Protein AF-0000000079761596 (afdb_homodimer)

Sequence (390 aa):
MNRKGMETRQHIKTKACQLFAKKGFKEVTMKDICDSTGLSRGGLYCHYDSTARIFDEILNDFMDNQDEEFRSKMLEGLSAVEILDDVLDRYREEMIDGEASLSVAIFEYFSGRGNACEENPLYQQYLFSRRMWEELIQYGIDRKEFYQVDKTAVFDLIVFSYQGVRMYSRIMTITEDIPLRITSQIRKILVRREGMNRKGMETRQHIKTKACQLFAKKGFKEVTMKDICDSTGLSRGGLYCHYDSTARIFDEILNDFMDNQDEEFRSKMLEGLSAVEILDDVLDRYREEMIDGEASLSVAIFEYFSGRGNACEENPLYQQYLFSRRMWEELIQYGIDRKEFYQVDKTAVFDLIVFSYQGVRMYSRIMTITEDIPLRITSQIRKILVRREG

Organism: Clostridium scindens (strain ATCC 35704 / DSM 5676 / VPI 13733 / 19) (NCBI:txid411468)

Nearest PDB structures (foldseek):
  1rkt-assembly1_B  TM=7.550E-01  e=6.196E-08  Bacillus subtilis
  4kwa-assembly1_B  TM=7.762E-01  e=2.064E-04  Saccharomonospora viridis DSM 43017
  4yze-assembly2_D  TM=7.543E-01  e=3.066E-04  Escherichia coli K-12
  3mvp-assembly1_B  TM=5.599E-01  e=1.534E-04  Streptococcus mutans UA159
  3mvp-assembly1_A  TM=5.058E-01  e=1.612E-04  Streptococcus mutans UA159

Structure (mmCIF, N/CA/C/O backbone):
data_AF-0000000079761596-model_v1
#
loop_
_entity.id
_entity.type
_entity.pdbx_description
1 polymer 'Putative HTH-type transcriptional regulator YfiR'
#
loop_
_atom_site.group_PDB
_atom_site.id
_atom_site.type_symbol
_atom_site.label_atom_id
_atom_site.label_alt_id
_atom_site.label_comp_id
_atom_site.label_asym_id
_atom_site.label_entity_id
_atom_site.label_seq_id
_atom_site.pdbx_PDB_ins_code
_atom_site.Cartn_x
_atom_site.Cartn_y
_atom_site.Cartn_z
_atom_site.occupancy
_atom_site.B_iso_or_equiv
_atom_site.auth_seq_id
_atom_site.auth_comp_id
_atom_site.auth_asym_id
_atom_site.auth_atom_id
_atom_site.pdbx_PDB_model_num
ATOM 1 N N . MET A 1 1 ? -34.938 8.57 12.945 1 68.75 1 MET A N 1
ATOM 2 C CA . MET A 1 1 ? -34.75 9.664 11.992 1 68.75 1 MET A CA 1
ATOM 3 C C . MET A 1 1 ? -35.781 9.586 10.875 1 68.75 1 MET A C 1
ATOM 5 O O . MET A 1 1 ? -36.062 8.508 10.336 1 68.75 1 MET A O 1
ATOM 9 N N . ASN A 1 2 ? -36.438 10.625 10.438 1 79.81 2 ASN A N 1
ATOM 10 C CA . ASN A 1 2 ? -37.438 10.641 9.375 1 79.81 2 ASN A CA 1
ATOM 11 C C . ASN A 1 2 ? -36.781 10.586 7.996 1 79.81 2 ASN A C 1
ATOM 13 O O . ASN A 1 2 ? -35.531 10.594 7.887 1 79.81 2 ASN A O 1
ATOM 17 N N . ARG A 1 3 ? -37.562 10.375 7.016 1 84.44 3 ARG A N 1
ATOM 18 C CA . ARG A 1 3 ? -37.094 10.203 5.645 1 84.44 3 ARG A CA 1
ATOM 19 C C . ARG A 1 3 ? -36.25 11.398 5.203 1 84.44 3 ARG A C 1
ATOM 21 O O . ARG A 1 3 ? -35.219 11.227 4.559 1 84.44 3 ARG A O 1
ATOM 28 N N . LYS A 1 4 ? -36.719 12.477 5.516 1 84.75 4 LYS A N 1
ATOM 29 C CA . LYS A 1 4 ? -36 13.703 5.148 1 84.75 4 LYS A CA 1
ATOM 30 C C . LYS A 1 4 ? -34.625 13.75 5.793 1 84.75 4 LYS A C 1
ATOM 32 O O . LYS A 1 4 ? -33.656 14.148 5.148 1 84.75 4 LYS A O 1
ATOM 37 N N . GLY A 1 5 ? -34.531 13.391 7.031 1 87.62 5 GLY A N 1
ATOM 38 C CA . GLY A 1 5 ? -33.281 13.336 7.746 1 87.62 5 GLY A CA 1
ATOM 39 C C . GLY A 1 5 ? -32.281 12.359 7.133 1 87.62 5 GLY A C 1
ATOM 40 O O . GLY A 1 5 ? -31.094 12.656 7.02 1 87.62 5 GLY A O 1
ATOM 41 N N . MET A 1 6 ? -32.875 11.305 6.668 1 90.44 6 MET A N 1
ATOM 42 C CA . MET A 1 6 ? -32.031 10.281 6.051 1 90.44 6 MET A CA 1
ATOM 43 C C . MET A 1 6 ? -31.469 10.758 4.711 1 90.44 6 MET A C 1
ATOM 45 O O . MET A 1 6 ? -30.328 10.477 4.375 1 90.44 6 MET A O 1
ATOM 49 N N . GLU A 1 7 ? -32.25 11.43 3.967 1 93.25 7 GLU A N 1
ATOM 50 C CA . GLU A 1 7 ? -31.812 11.977 2.688 1 93.25 7 GLU A CA 1
ATOM 51 C C . GLU A 1 7 ? -30.719 13.031 2.879 1 93.25 7 GLU A C 1
ATOM 53 O O . GLU A 1 7 ? -29.766 13.094 2.104 1 93.25 7 GLU A O 1
ATOM 58 N N . THR A 1 8 ? -30.938 13.859 3.918 1 94.44 8 THR A N 1
ATOM 59 C CA . THR A 1 8 ? -29.953 14.875 4.227 1 94.44 8 THR A CA 1
ATOM 60 C C . THR A 1 8 ? -28.625 14.234 4.637 1 94.44 8 THR A C 1
ATOM 62 O O . THR A 1 8 ? -27.547 14.695 4.227 1 94.44 8 THR A O 1
ATOM 65 N N . ARG A 1 9 ? -28.703 13.18 5.371 1 95.12 9 ARG A N 1
ATOM 66 C CA . ARG A 1 9 ? -27.5 12.477 5.797 1 95.12 9 ARG A CA 1
ATOM 67 C C . ARG A 1 9 ? -26.75 11.898 4.598 1 95.12 9 ARG A C 1
ATOM 69 O O . ARG A 1 9 ? -25.531 11.961 4.531 1 95.12 9 ARG A O 1
ATOM 76 N N . GLN A 1 10 ? -27.516 11.383 3.719 1 95.19 10 GLN A N 1
ATOM 77 C CA . GLN A 1 10 ? -26.891 10.82 2.518 1 95.19 10 GLN A CA 1
ATOM 78 C C . GLN A 1 10 ? -26.25 11.914 1.676 1 95.19 10 GLN A C 1
ATOM 80 O O . GLN A 1 10 ? -25.156 11.711 1.119 1 95.19 10 GLN A O 1
ATOM 85 N N . HIS A 1 11 ? -26.906 12.969 1.576 1 96.5 11 HIS A N 1
ATOM 86 C CA . HIS A 1 11 ? -26.375 14.117 0.853 1 96.5 11 HIS A CA 1
ATOM 87 C C . HIS A 1 11 ? -25.062 14.602 1.479 1 96.5 11 HIS A C 1
ATOM 89 O O . HIS A 1 11 ? -24.094 14.852 0.771 1 96.5 11 HIS A O 1
ATOM 95 N N . ILE A 1 12 ? -25.031 14.688 2.783 1 97.5 12 ILE A N 1
ATOM 96 C CA . ILE A 1 12 ? -23.828 15.109 3.518 1 97.5 12 ILE A CA 1
ATOM 97 C C . ILE A 1 12 ? -22.703 14.125 3.266 1 97.5 12 ILE A C 1
ATOM 99 O O . ILE A 1 12 ? -21.578 14.523 2.932 1 97.5 12 ILE A O 1
ATOM 103 N N . LYS A 1 13 ? -22.984 12.859 3.359 1 96.56 13 LYS A N 1
ATOM 104 C CA . LYS A 1 13 ? -21.953 11.836 3.178 1 96.56 13 LYS A CA 1
ATOM 105 C C . LYS A 1 13 ? -21.375 11.883 1.766 1 96.56 13 LYS A C 1
ATOM 107 O O . LYS A 1 13 ? -20.156 11.773 1.583 1 96.56 13 LYS A O 1
ATOM 112 N N . THR A 1 14 ? -22.25 12.086 0.793 1 95.38 14 THR A N 1
ATOM 113 C CA . THR A 1 14 ? -21.812 12.109 -0.6 1 95.38 14 THR A CA 1
ATOM 114 C C . THR A 1 14 ? -20.875 13.289 -0.849 1 95.38 14 THR A C 1
ATOM 116 O O . THR A 1 14 ? -19.797 13.109 -1.429 1 95.38 14 THR A O 1
ATOM 119 N N . LYS A 1 15 ? -21.203 14.422 -0.406 1 97.25 15 LYS A N 1
ATOM 120 C CA . LYS A 1 15 ? -20.391 15.617 -0.597 1 97.25 15 LYS A CA 1
ATOM 121 C C . LYS A 1 15 ? -19.109 15.539 0.225 1 97.25 15 LYS A C 1
ATOM 123 O O . LYS A 1 15 ? -18.047 15.93 -0.248 1 97.25 15 LYS A O 1
ATOM 128 N N . ALA A 1 16 ? -19.297 15.062 1.456 1 97.06 16 ALA A N 1
ATOM 129 C CA . ALA A 1 16 ? -18.109 14.922 2.311 1 97.06 16 ALA A CA 1
ATOM 130 C C . ALA A 1 16 ? -17.125 13.93 1.711 1 97.06 16 ALA A C 1
ATOM 132 O O . ALA A 1 16 ? -15.906 14.156 1.76 1 97.06 16 ALA A O 1
ATOM 133 N N . CYS A 1 17 ? -17.625 12.875 1.169 1 94.75 17 CYS A N 1
ATOM 134 C CA . CYS A 1 17 ? -16.781 11.867 0.542 1 94.75 17 CYS A CA 1
ATOM 135 C C . CYS A 1 17 ? -15.93 12.477 -0.571 1 94.75 17 CYS A C 1
ATOM 137 O O . CYS A 1 17 ? -14.734 12.195 -0.676 1 94.75 17 CYS A O 1
ATOM 139 N N . GLN A 1 18 ? -16.562 13.305 -1.332 1 94.25 18 GLN A N 1
ATOM 140 C CA . GLN A 1 18 ? -15.859 13.977 -2.418 1 94.25 18 GLN A CA 1
ATOM 141 C C . GLN A 1 18 ? -14.758 14.883 -1.88 1 94.25 18 GLN A C 1
ATOM 143 O O . GLN A 1 18 ? -13.656 14.93 -2.436 1 94.25 18 GLN A O 1
ATOM 148 N N . LEU A 1 19 ? -15.062 15.586 -0.83 1 95.75 19 LEU A N 1
ATOM 149 C CA . LEU A 1 19 ? -14.086 16.469 -0.213 1 95.75 19 LEU A CA 1
ATOM 150 C C . LEU A 1 19 ? -12.922 15.68 0.374 1 95.75 19 LEU A C 1
ATOM 152 O O . LEU A 1 19 ? -11.758 16.047 0.183 1 95.75 19 LEU A O 1
ATOM 156 N N . PHE A 1 20 ? -13.266 14.594 1.065 1 94.5 20 PHE A N 1
ATOM 157 C CA . PHE A 1 20 ? -12.234 13.75 1.657 1 94.5 20 PHE A CA 1
ATOM 158 C C . PHE A 1 20 ? -11.344 13.141 0.578 1 94.5 20 PHE A C 1
ATOM 160 O O . PHE A 1 20 ? -10.133 13.008 0.766 1 94.5 20 PHE A O 1
ATOM 167 N N . ALA A 1 21 ? -11.922 12.781 -0.504 1 89.31 21 ALA A N 1
ATOM 168 C CA . ALA A 1 21 ? -11.164 12.203 -1.607 1 89.31 21 ALA A CA 1
ATOM 169 C C . ALA A 1 21 ? -10.211 13.227 -2.221 1 89.31 21 ALA A C 1
ATOM 171 O O . ALA A 1 21 ? -9.086 12.898 -2.586 1 89.31 21 ALA A O 1
ATOM 172 N N . LYS A 1 22 ? -10.633 14.422 -2.24 1 88 22 LYS A N 1
ATOM 173 C CA . LYS A 1 22 ? -9.891 15.477 -2.914 1 88 22 LYS A CA 1
ATOM 174 C C . LYS A 1 22 ? -8.82 16.078 -1.998 1 88 22 LYS A C 1
ATOM 176 O O . LYS A 1 22 ? -7.695 16.328 -2.432 1 88 22 LYS A O 1
ATOM 181 N N . LYS A 1 23 ? -9.133 16.234 -0.68 1 88.25 23 LYS A N 1
ATOM 182 C CA . LYS A 1 23 ? -8.273 17.031 0.182 1 88.25 23 LYS A CA 1
ATOM 183 C C . LYS A 1 23 ? -7.629 16.172 1.267 1 88.25 23 LYS A C 1
ATOM 185 O O . LYS A 1 23 ? -6.695 16.609 1.942 1 88.25 23 LYS A O 1
ATOM 190 N N . GLY A 1 24 ? -8.156 14.984 1.38 1 89.06 24 GLY A N 1
ATOM 191 C CA . GLY A 1 24 ? -7.773 14.195 2.543 1 89.06 24 GLY A CA 1
ATOM 192 C C . GLY A 1 24 ? -8.625 14.484 3.766 1 89.06 24 GLY A C 1
ATOM 193 O O . GLY A 1 24 ? -9.562 15.281 3.699 1 89.06 24 GLY A O 1
ATOM 194 N N . PHE A 1 25 ? -8.305 13.867 4.832 1 91.81 25 PHE A N 1
ATOM 195 C CA . PHE A 1 25 ? -9.109 14 6.039 1 91.81 25 PHE A CA 1
ATOM 196 C C . PHE A 1 25 ? -8.695 15.234 6.832 1 91.81 25 PHE A C 1
ATOM 198 O O . PHE A 1 25 ? -9.547 15.977 7.324 1 91.81 25 PHE A O 1
ATOM 205 N N . LYS A 1 26 ? -7.477 15.5 6.926 1 87.75 26 LYS A N 1
ATOM 206 C CA . LYS A 1 26 ? -6.918 16.5 7.824 1 87.75 26 LYS A CA 1
ATOM 207 C C . LYS A 1 26 ? -7.277 17.922 7.363 1 87.75 26 LYS A C 1
ATOM 209 O O . LYS A 1 26 ? -7.434 18.828 8.18 1 87.75 26 LYS A O 1
ATOM 214 N N . GLU A 1 27 ? -7.512 18.078 6.125 1 89.94 27 GLU A N 1
ATOM 215 C CA . GLU A 1 27 ? -7.699 19.422 5.586 1 89.94 27 GLU A CA 1
ATOM 216 C C . GLU A 1 27 ? -9.18 19.781 5.492 1 89.94 27 GLU A C 1
ATOM 218 O O . GLU A 1 27 ? -9.531 20.953 5.316 1 89.94 27 GLU A O 1
ATOM 223 N N . VAL A 1 28 ? -10.039 18.844 5.57 1 96.44 28 VAL A N 1
ATOM 224 C CA . VAL A 1 28 ? -11.469 19.109 5.426 1 96.44 28 VAL A CA 1
ATOM 225 C C . VAL A 1 28 ? -12.047 19.562 6.762 1 96.44 28 VAL A C 1
ATOM 227 O O . VAL A 1 28 ? -11.781 18.969 7.805 1 96.44 28 VAL A O 1
ATOM 230 N N . THR A 1 29 ? -12.812 20.641 6.762 1 97 29 THR A N 1
ATOM 231 C CA . THR A 1 29 ? -13.461 21.172 7.957 1 97 29 THR A CA 1
ATOM 232 C C . THR A 1 29 ? -14.984 21.062 7.832 1 97 29 THR A C 1
ATOM 234 O O . THR A 1 29 ? -15.508 20.828 6.742 1 97 29 THR A O 1
ATOM 237 N N . MET A 1 30 ? -15.625 21.234 8.977 1 97.56 30 MET A N 1
ATOM 238 C CA . MET A 1 30 ? -17.094 21.297 8.953 1 97.56 30 MET A CA 1
ATOM 239 C C . MET A 1 30 ? -17.562 22.453 8.078 1 97.56 30 MET A C 1
ATOM 241 O O . MET A 1 30 ? -18.594 22.344 7.41 1 97.56 30 MET A O 1
ATOM 245 N N . LYS A 1 31 ? -16.766 23.5 8.047 1 97.69 31 LYS A N 1
ATOM 246 C CA . LYS A 1 31 ? -17.109 24.641 7.203 1 97.69 31 LYS A CA 1
ATOM 247 C C . LYS A 1 31 ? -17.078 24.266 5.727 1 97.69 31 LYS A C 1
ATOM 249 O O . LYS A 1 31 ? -17.969 24.641 4.961 1 97.69 31 LYS A O 1
ATOM 254 N N . ASP A 1 32 ? -16.078 23.547 5.301 1 97.88 32 ASP A N 1
ATOM 255 C CA . ASP A 1 32 ? -15.984 23.062 3.924 1 97.88 32 ASP A CA 1
ATOM 256 C C . ASP A 1 32 ? -17.219 22.266 3.541 1 97.88 32 ASP A C 1
ATOM 258 O O . ASP A 1 32 ? -17.734 22.391 2.43 1 97.88 32 ASP A O 1
ATOM 262 N N . ILE A 1 33 ? -17.641 21.391 4.465 1 98.06 33 ILE A N 1
ATOM 263 C CA . ILE A 1 33 ? -18.781 20.516 4.195 1 98.06 33 ILE A CA 1
ATOM 264 C C . ILE A 1 33 ? -20.062 21.328 4.129 1 98.06 33 ILE A C 1
ATOM 266 O O . ILE A 1 33 ? -20.922 21.094 3.27 1 98.06 33 ILE A O 1
ATOM 270 N N . CYS A 1 34 ? -20.219 22.312 4.969 1 97.81 34 CYS A N 1
ATOM 271 C CA . CYS A 1 34 ? -21.344 23.234 4.875 1 97.81 34 CYS A CA 1
ATOM 272 C C . CYS A 1 34 ? -21.422 23.875 3.496 1 97.81 34 CYS A C 1
ATOM 274 O O . CYS A 1 34 ? -22.453 23.859 2.844 1 97.81 34 CYS A O 1
ATOM 276 N N . ASP A 1 35 ? -20.297 24.344 3.082 1 97.88 35 ASP A N 1
ATOM 277 C CA . ASP A 1 35 ? -20.219 25.047 1.803 1 97.88 35 ASP A CA 1
ATOM 278 C C . ASP A 1 35 ? -20.562 24.109 0.644 1 97.88 35 ASP A C 1
ATOM 280 O O . ASP A 1 35 ? -21.266 24.5 -0.289 1 97.88 35 ASP A O 1
ATOM 284 N N . SER A 1 36 ? -20.109 22.938 0.73 1 97.38 36 SER A N 1
ATOM 285 C CA . SER A 1 36 ? -20.312 21.984 -0.358 1 97.38 36 SER A CA 1
ATOM 286 C C . SER A 1 36 ? -21.75 21.484 -0.394 1 97.38 36 SER A C 1
ATOM 288 O O . SER A 1 36 ? -22.266 21.172 -1.464 1 97.38 36 SER A O 1
ATOM 290 N N . THR A 1 37 ? -22.359 21.328 0.725 1 97.25 37 THR A N 1
ATOM 291 C CA . THR A 1 37 ? -23.703 20.781 0.811 1 97.25 37 THR A CA 1
ATOM 292 C C . THR A 1 37 ? -24.75 21.875 0.652 1 97.25 37 THR A C 1
ATOM 294 O O . THR A 1 37 ? -25.922 21.578 0.362 1 97.25 37 THR A O 1
ATOM 297 N N . GLY A 1 38 ? -24.422 23.109 0.999 1 97.06 38 GLY A N 1
ATOM 298 C CA . GLY A 1 38 ? -25.375 24.219 1.013 1 97.06 38 GLY A CA 1
ATOM 299 C C . GLY A 1 38 ? -26.156 24.297 2.305 1 97.06 38 GLY A C 1
ATOM 300 O O . GLY A 1 38 ? -27.10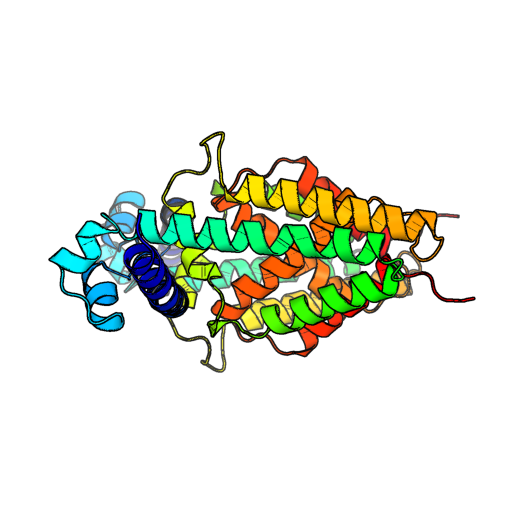9 25.078 2.408 1 97.06 38 GLY A O 1
ATOM 301 N N . LEU A 1 39 ? -25.797 23.531 3.219 1 96.44 39 LEU A N 1
ATOM 302 C CA . LEU A 1 39 ? -26.453 23.562 4.523 1 96.44 39 LEU A CA 1
ATOM 303 C C . LEU A 1 39 ? -25.859 24.672 5.395 1 96.44 39 LEU A C 1
ATOM 305 O O . LEU A 1 39 ? -24.672 25 5.258 1 96.44 39 LEU A O 1
ATOM 309 N N . SER A 1 40 ? -26.719 25.188 6.281 1 95.38 40 SER A N 1
ATOM 310 C CA . SER A 1 40 ? -26.203 26.062 7.32 1 95.38 40 SER A CA 1
ATOM 311 C C . SER A 1 40 ? -25.375 25.297 8.344 1 95.38 40 SER A C 1
ATOM 313 O O . SER A 1 40 ? -25.438 24.062 8.398 1 95.38 40 SER A O 1
ATOM 315 N N . ARG A 1 41 ? -24.562 26.031 9.109 1 94.19 41 ARG A N 1
ATOM 316 C CA . ARG A 1 41 ? -23.797 25.406 10.18 1 94.19 41 ARG A CA 1
ATOM 317 C C . ARG A 1 41 ? -24.703 24.641 11.133 1 94.19 41 ARG A C 1
ATOM 319 O O . ARG A 1 41 ? -24.438 23.484 11.453 1 94.19 41 ARG A O 1
ATOM 326 N N . GLY A 1 42 ? -25.812 25.25 11.531 1 93.75 42 GLY A N 1
ATOM 327 C CA . GLY A 1 42 ? -26.781 24.594 12.391 1 93.75 42 GLY A CA 1
ATOM 328 C C . GLY A 1 42 ? -27.375 23.328 11.773 1 93.75 42 GLY A C 1
ATOM 329 O O . GLY A 1 42 ? -27.516 22.312 12.453 1 93.75 42 GLY A O 1
ATOM 330 N N . GLY A 1 43 ? -27.656 23.422 10.555 1 94.56 43 GLY A N 1
ATOM 331 C CA . GLY A 1 43 ? -28.219 22.297 9.836 1 94.56 43 GLY A CA 1
ATOM 332 C C . GLY A 1 43 ? -27.297 21.094 9.789 1 94.56 43 GLY A C 1
ATOM 333 O O . GLY A 1 43 ? -27.734 19.953 9.93 1 94.56 43 GLY A O 1
ATOM 334 N N . LEU A 1 44 ? -26.031 21.281 9.523 1 96.94 44 LEU A N 1
ATOM 335 C CA . LEU A 1 44 ? -25.047 20.203 9.469 1 96.94 44 LEU A CA 1
ATOM 336 C C . LEU A 1 44 ? -24.812 19.609 10.859 1 96.94 44 LEU A C 1
ATOM 338 O O . LEU A 1 44 ? -24.797 18.391 11.016 1 96.94 44 LEU A O 1
ATOM 342 N N . TYR A 1 45 ? -24.734 20.453 11.844 1 95.19 45 TYR A N 1
ATOM 343 C CA . TYR A 1 45 ? -24.406 20.031 13.203 1 95.19 45 TYR A CA 1
ATOM 344 C C . TYR A 1 45 ? -25.578 19.281 13.844 1 95.19 45 TYR A C 1
ATOM 346 O O . TYR A 1 45 ? -25.406 18.594 14.844 1 95.19 45 TYR A O 1
ATOM 354 N N . CYS A 1 46 ? -26.781 19.438 13.305 1 95.31 46 CYS A N 1
ATOM 355 C CA . CYS A 1 46 ? -27.922 18.656 13.742 1 95.31 46 CYS A CA 1
ATOM 356 C C . CYS A 1 46 ? -27.734 17.172 13.414 1 95.31 46 CYS A C 1
ATOM 358 O O . CYS A 1 46 ? -28.25 16.312 14.125 1 95.31 46 CYS A O 1
ATOM 360 N N . HIS A 1 47 ? -26.906 16.969 12.422 1 95.88 47 HIS A N 1
ATOM 361 C CA . HIS A 1 47 ? -26.719 15.594 11.961 1 95.88 47 HIS A CA 1
ATOM 362 C C . HIS A 1 47 ? -25.375 15.031 12.422 1 95.88 47 HIS A C 1
ATOM 364 O O . HIS A 1 47 ? -25.281 13.859 12.781 1 95.88 47 HIS A O 1
ATOM 370 N N . TYR A 1 48 ? -24.344 15.867 12.312 1 96.81 48 TYR A N 1
ATOM 371 C CA . TYR A 1 48 ? -22.984 15.43 12.656 1 96.81 48 TYR A CA 1
ATOM 372 C C . TYR A 1 48 ? -22.266 16.484 13.469 1 96.81 48 TYR A C 1
ATOM 374 O O . TYR A 1 48 ? -22.281 17.672 13.125 1 96.81 48 TYR A O 1
ATOM 382 N N . ASP A 1 49 ? -21.469 15.984 14.43 1 95.12 49 ASP A N 1
ATOM 383 C CA . ASP A 1 49 ? -20.812 16.938 15.32 1 95.12 49 ASP A CA 1
ATOM 384 C C . ASP A 1 49 ? -19.375 17.172 14.898 1 95.12 49 ASP A C 1
ATOM 386 O O . ASP A 1 49 ? -18.703 18.094 15.406 1 95.12 49 ASP A O 1
ATOM 390 N N . SER A 1 50 ? -18.891 16.328 13.953 1 96.25 50 SER A N 1
ATOM 391 C CA . SER A 1 50 ? -17.5 16.484 13.539 1 96.25 50 SER A CA 1
ATOM 392 C C . SER A 1 50 ? -17.25 15.797 12.203 1 96.25 50 SER A C 1
ATOM 394 O O . SER A 1 50 ? -18.016 14.93 11.781 1 96.25 50 SER A O 1
ATOM 396 N N . THR A 1 51 ? -16.141 16.125 11.594 1 96.5 51 THR A N 1
ATOM 397 C CA . THR A 1 51 ? -15.688 15.461 10.375 1 96.5 51 THR A CA 1
ATOM 398 C C . THR A 1 51 ? -15.406 13.984 10.641 1 96.5 51 THR A C 1
ATOM 400 O O . THR A 1 51 ? -15.672 13.133 9.789 1 96.5 51 THR A O 1
ATOM 403 N N . ALA A 1 52 ? -14.945 13.672 11.852 1 94 52 ALA A N 1
ATOM 404 C CA . ALA A 1 52 ? -14.617 12.297 12.219 1 94 52 ALA A CA 1
ATOM 405 C C . ALA A 1 52 ? -15.867 11.414 12.195 1 94 52 ALA A C 1
ATOM 407 O O . ALA A 1 52 ? -15.828 10.289 11.688 1 94 52 ALA A O 1
ATOM 408 N N . ARG A 1 53 ? -16.906 11.906 12.664 1 95.12 53 ARG A N 1
ATOM 409 C CA . ARG A 1 53 ? -18.156 11.148 12.695 1 95.12 53 ARG A CA 1
ATOM 410 C C . ARG A 1 53 ? -18.672 10.891 11.281 1 95.12 53 ARG A C 1
ATOM 412 O O . ARG A 1 53 ? -19.141 9.789 10.977 1 95.12 53 ARG A O 1
ATOM 419 N N . ILE A 1 54 ? -18.594 11.898 10.445 1 96.69 54 ILE A N 1
ATOM 420 C CA . ILE A 1 54 ? -19 11.75 9.055 1 96.69 54 ILE A CA 1
ATOM 421 C C . ILE A 1 54 ? -18.125 10.695 8.375 1 96.69 54 ILE A C 1
ATOM 423 O O . ILE A 1 54 ? -18.641 9.805 7.699 1 96.69 54 ILE A O 1
ATOM 427 N N . PHE A 1 55 ? -16.875 10.789 8.602 1 94.25 55 PHE A N 1
ATOM 428 C CA . PHE A 1 55 ? -15.93 9.883 7.961 1 94.25 55 PHE A CA 1
ATOM 429 C C . PHE A 1 55 ? -16.141 8.453 8.43 1 94.25 55 PHE A C 1
ATOM 431 O O . PHE A 1 55 ? -16.078 7.512 7.637 1 94.25 55 PHE A O 1
ATOM 438 N N . ASP A 1 56 ? -16.422 8.281 9.664 1 91.12 56 ASP A N 1
ATOM 439 C CA . ASP A 1 56 ? -16.719 6.957 10.211 1 91.12 56 ASP A CA 1
ATOM 440 C C . ASP A 1 56 ? -17.875 6.309 9.469 1 91.12 56 ASP A C 1
ATOM 442 O O . ASP A 1 56 ? -17.828 5.125 9.141 1 91.12 56 ASP A O 1
ATOM 446 N N . GLU A 1 57 ? -18.844 7.055 9.258 1 92.44 57 GLU A N 1
ATOM 447 C CA . GLU A 1 57 ? -20.016 6.516 8.578 1 92.44 57 GLU A CA 1
ATOM 448 C C . GLU A 1 57 ? -19.703 6.184 7.117 1 92.44 57 GLU A C 1
ATOM 450 O O . GLU A 1 57 ? -20.188 5.18 6.59 1 92.44 57 GLU A O 1
ATOM 455 N N . ILE A 1 58 ? -18.953 7.0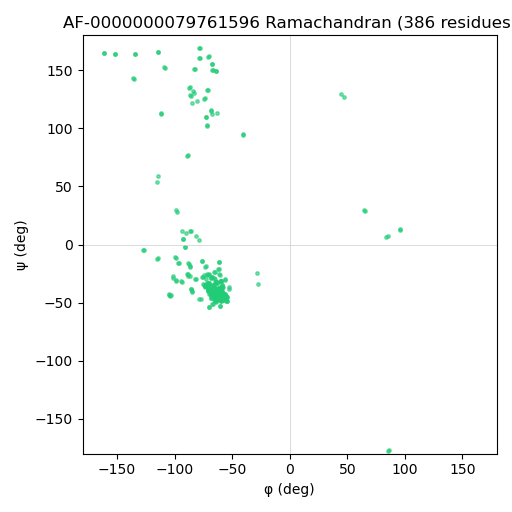31 6.535 1 92.19 58 ILE A N 1
ATOM 456 C CA . ILE A 1 58 ? -18.531 6.773 5.16 1 92.19 58 ILE A CA 1
ATOM 457 C C . ILE A 1 58 ? -17.75 5.465 5.098 1 92.19 58 ILE A C 1
ATOM 459 O O . ILE A 1 58 ? -17.984 4.637 4.211 1 92.19 58 ILE A O 1
ATOM 463 N N . LEU A 1 59 ? -16.859 5.277 6.008 1 87.38 59 LEU A N 1
ATOM 464 C CA . LEU A 1 59 ? -16.062 4.062 6.059 1 87.38 59 LEU A CA 1
ATOM 465 C C . LEU A 1 59 ? -16.938 2.836 6.262 1 87.38 59 LEU A C 1
ATOM 467 O O . LEU A 1 59 ? -16.734 1.803 5.625 1 87.38 59 LEU A O 1
ATOM 471 N N . ASN A 1 60 ? -17.875 2.996 7.141 1 84.19 60 ASN A N 1
ATOM 472 C CA . ASN A 1 60 ? -18.797 1.896 7.402 1 84.19 60 ASN A CA 1
ATOM 473 C C . ASN A 1 60 ? -19.609 1.534 6.156 1 84.19 60 ASN A C 1
ATOM 475 O O . ASN A 1 60 ? -19.812 0.354 5.871 1 84.19 60 ASN A O 1
ATOM 479 N N . ASP A 1 61 ? -20.016 2.576 5.465 1 81.94 61 ASP A N 1
ATOM 480 C CA . ASP A 1 61 ? -20.75 2.34 4.223 1 81.94 61 ASP A CA 1
ATOM 481 C C . ASP A 1 61 ? -19.875 1.599 3.209 1 81.94 61 ASP A C 1
ATOM 483 O O . ASP A 1 61 ? -20.359 0.721 2.492 1 81.94 61 ASP A O 1
ATOM 487 N N . PHE A 1 62 ? -18.688 1.96 3.164 1 73.94 62 PHE A N 1
ATOM 488 C CA . PHE A 1 62 ? -17.734 1.357 2.236 1 73.94 62 PHE A CA 1
ATOM 489 C C . PHE A 1 62 ? -17.5 -0.109 2.58 1 73.94 62 PHE A C 1
ATOM 491 O O . PHE A 1 62 ? -17.422 -0.957 1.688 1 73.94 62 PHE A O 1
ATOM 498 N N . MET A 1 63 ? -17.438 -0.373 3.775 1 70.88 63 MET A N 1
ATOM 499 C CA . MET A 1 63 ? -17.172 -1.725 4.254 1 70.88 63 MET A CA 1
ATOM 500 C C . MET A 1 63 ? -18.391 -2.623 4.078 1 70.88 63 MET A C 1
ATOM 502 O O . MET A 1 63 ? -18.25 -3.812 3.793 1 70.88 63 MET A O 1
ATOM 506 N N . ASP A 1 64 ? -19.531 -2.129 4.23 1 69 64 ASP A N 1
ATOM 507 C CA . ASP A 1 64 ? -20.781 -2.873 4.105 1 69 64 ASP A CA 1
ATOM 508 C C . ASP A 1 64 ? -21.062 -3.244 2.65 1 69 64 ASP A C 1
ATOM 510 O O . ASP A 1 64 ? -21.625 -4.305 2.371 1 69 64 ASP A O 1
ATOM 514 N N . ASN A 1 65 ? -20.703 -2.463 1.704 1 62.78 65 ASN A N 1
ATOM 515 C CA . ASN A 1 65 ? -20.984 -2.693 0.292 1 62.78 65 ASN A CA 1
ATOM 516 C C . ASN A 1 65 ? -20.078 -3.773 -0.293 1 62.78 65 ASN A C 1
ATOM 518 O O . ASN A 1 65 ? -20.469 -4.48 -1.225 1 62.78 65 ASN A O 1
ATOM 522 N N . GLN A 1 66 ? -18.875 -4.043 0.146 1 59.5 66 GLN A N 1
ATOM 523 C CA . GLN A 1 66 ? -17.953 -5.012 -0.43 1 59.5 66 GLN A CA 1
ATOM 524 C C . GLN A 1 66 ? -18.375 -6.441 -0.114 1 59.5 66 GLN A C 1
ATOM 526 O O . GLN A 1 66 ? -18.141 -7.355 -0.908 1 59.5 66 GLN A O 1
ATOM 531 N N . ASP A 1 67 ? -19.094 -6.84 0.946 1 55.5 67 ASP A N 1
ATOM 532 C CA . ASP A 1 67 ? -19.406 -8.164 1.48 1 55.5 67 ASP A CA 1
ATOM 533 C C . ASP A 1 67 ? -20.438 -8.875 0.599 1 55.5 67 ASP A C 1
ATOM 535 O O . ASP A 1 67 ? -20.328 -10.086 0.373 1 55.5 67 ASP A O 1
ATOM 539 N N . GLU A 1 68 ? -21.391 -8.258 0.027 1 61.75 68 GLU A N 1
ATOM 540 C CA . GLU A 1 68 ? -22.578 -8.961 -0.43 1 61.75 68 GLU A CA 1
ATOM 541 C C . GLU A 1 68 ? -22.453 -9.383 -1.89 1 61.75 68 GLU A C 1
ATOM 543 O O . GLU A 1 68 ? -23.125 -10.312 -2.338 1 61.75 68 GLU A O 1
ATOM 548 N N . GLU A 1 69 ? -21.266 -9.266 -2.375 1 74.12 69 GLU A N 1
ATOM 549 C CA . GLU A 1 69 ? -21.297 -9.445 -3.824 1 74.12 69 GLU A CA 1
ATOM 550 C C . GLU A 1 69 ? -20.828 -10.844 -4.215 1 74.12 69 GLU A C 1
ATOM 552 O O . GLU A 1 69 ? -21.438 -11.484 -5.07 1 74.12 69 GLU A O 1
ATOM 557 N N . PHE A 1 70 ? -19.922 -11.555 -3.447 1 85.25 70 PHE A N 1
ATOM 558 C CA . PHE A 1 70 ? -19.422 -12.875 -3.816 1 85.25 70 PHE A CA 1
ATOM 559 C C . PHE A 1 70 ? -20.469 -13.953 -3.533 1 85.25 70 PHE A C 1
ATOM 561 O O . PHE A 1 70 ? -20.75 -14.789 -4.395 1 85.25 70 PHE A O 1
ATOM 568 N N . ARG A 1 71 ? -21.078 -13.961 -2.416 1 86.5 71 ARG A N 1
ATOM 569 C CA . ARG A 1 71 ? -21.984 -15.008 -1.96 1 86.5 71 ARG A CA 1
ATOM 570 C C . ARG A 1 71 ? -23.203 -15.094 -2.857 1 86.5 71 ARG A C 1
ATOM 572 O O . ARG A 1 71 ? -23.641 -16.188 -3.23 1 86.5 71 ARG A O 1
ATOM 579 N N . SER A 1 72 ? -23.703 -13.898 -3.156 1 88.88 72 SER A N 1
ATOM 580 C CA . SER A 1 72 ? -24.891 -13.891 -4.012 1 88.88 72 SER A CA 1
ATOM 581 C C . SER A 1 72 ? -24.594 -14.5 -5.375 1 88.88 72 SER A C 1
ATOM 583 O O . SER A 1 72 ? -25.391 -15.258 -5.914 1 88.88 72 SER A O 1
ATOM 585 N N . LYS A 1 73 ? -23.438 -14.234 -5.922 1 93.62 73 LYS A N 1
ATOM 586 C CA . LYS A 1 73 ? -23.047 -14.758 -7.23 1 93.62 73 LYS A CA 1
ATOM 587 C C . LYS A 1 73 ? -22.797 -16.266 -7.172 1 93.62 73 LYS A C 1
ATOM 589 O O . LYS A 1 73 ? -23.141 -16.984 -8.102 1 93.62 73 LYS A O 1
ATOM 594 N N . MET A 1 74 ? -22.219 -16.719 -6.09 1 94.56 74 MET A N 1
ATOM 595 C CA . MET A 1 74 ? -21.969 -18.141 -5.906 1 94.56 74 MET A CA 1
ATOM 596 C C . MET A 1 74 ? -23.281 -18.906 -5.762 1 94.56 74 MET A C 1
ATOM 598 O O . MET A 1 74 ? -23.438 -19.984 -6.332 1 94.56 74 MET A O 1
ATOM 602 N N . LEU A 1 75 ? -24.203 -18.297 -5.016 1 92.94 75 LEU A N 1
ATOM 603 C CA . LEU A 1 75 ? -25.516 -18.922 -4.809 1 92.94 75 LEU A CA 1
ATOM 604 C C . LEU A 1 75 ? -26.281 -19.016 -6.121 1 92.94 75 LEU A C 1
ATOM 606 O O . LEU A 1 75 ? -27.047 -19.953 -6.328 1 92.94 75 LEU A O 1
ATOM 610 N N . GLU A 1 76 ? -26.031 -18.078 -7.02 1 94.75 76 GLU A N 1
ATOM 611 C CA . GLU A 1 76 ? -26.656 -18.078 -8.336 1 94.75 76 GLU A CA 1
ATOM 612 C C . GLU A 1 76 ? -26.016 -19.109 -9.25 1 94.75 76 GLU A C 1
ATOM 614 O O . GLU A 1 76 ? -26.484 -19.359 -10.359 1 94.75 76 GLU A O 1
ATOM 619 N N . GLY A 1 77 ? -24.875 -19.641 -8.922 1 95.19 77 GLY A N 1
ATOM 620 C CA . GLY A 1 77 ? -24.25 -20.734 -9.656 1 95.19 77 GLY A CA 1
ATOM 621 C C . GLY A 1 77 ? -23.234 -20.25 -10.672 1 95.19 77 GLY A C 1
ATOM 622 O O . GLY A 1 77 ? -22.781 -21.016 -11.531 1 95.19 77 GLY A O 1
ATOM 623 N N . LEU A 1 78 ? -22.844 -19.031 -10.594 1 96.5 78 LEU A N 1
ATOM 624 C CA . LEU A 1 78 ? -21.812 -18.516 -11.492 1 96.5 78 LEU A CA 1
ATOM 625 C C . LEU A 1 78 ? -20.484 -19.234 -11.258 1 96.5 78 LEU A C 1
ATOM 627 O O . LEU A 1 78 ? -20.203 -19.672 -10.141 1 96.5 78 LEU A O 1
ATOM 631 N N . SER A 1 79 ? -19.719 -19.328 -12.375 1 97.62 79 SER A N 1
ATOM 632 C CA . SER A 1 79 ? -18.422 -19.953 -12.195 1 97.62 79 SER A CA 1
ATOM 633 C C . SER A 1 79 ? -17.5 -19.094 -11.344 1 97.62 79 SER A C 1
ATOM 635 O O . SER A 1 79 ? -17.625 -17.859 -11.312 1 97.62 79 SER A O 1
ATOM 637 N N . ALA A 1 80 ? -16.609 -19.703 -10.617 1 97.75 80 ALA A N 1
ATOM 638 C CA . ALA A 1 80 ? -15.625 -18.984 -9.805 1 97.75 80 ALA A CA 1
ATOM 639 C C . ALA A 1 80 ? -14.773 -18.062 -10.664 1 97.75 80 ALA A C 1
ATOM 641 O O . ALA A 1 80 ? -14.406 -16.969 -10.227 1 97.75 80 ALA A O 1
ATOM 642 N N . VAL A 1 81 ? -14.5 -18.516 -11.875 1 98.19 81 VAL A N 1
ATOM 643 C CA . VAL A 1 81 ? -13.68 -17.734 -12.805 1 98.19 81 VAL A CA 1
ATOM 644 C C . VAL A 1 81 ? -14.414 -16.453 -13.188 1 98.19 81 VAL A C 1
ATOM 646 O O . VAL A 1 81 ? -13.812 -15.375 -13.219 1 98.19 81 VAL A O 1
ATOM 649 N N . GLU A 1 82 ? -15.68 -16.594 -13.453 1 97.19 82 GLU A N 1
ATOM 650 C CA . GLU A 1 82 ? -16.469 -15.422 -13.797 1 97.19 82 GLU A CA 1
ATOM 651 C C . GLU A 1 82 ? -16.531 -14.43 -12.633 1 97.19 82 GLU A C 1
ATOM 653 O O . GLU A 1 82 ? -16.406 -13.219 -12.836 1 97.19 82 GLU A O 1
ATOM 658 N N . ILE A 1 83 ? -16.719 -14.945 -11.469 1 96.75 83 ILE A N 1
ATOM 659 C CA . ILE A 1 83 ? -16.781 -14.102 -10.273 1 96.75 83 ILE A CA 1
ATOM 660 C C . ILE A 1 83 ? -15.43 -13.422 -10.062 1 96.75 83 ILE A C 1
ATOM 662 O O . ILE A 1 83 ? -15.367 -12.219 -9.82 1 96.75 83 ILE A O 1
ATOM 666 N N . LEU A 1 84 ? -14.352 -14.141 -10.219 1 97.5 84 LEU A N 1
ATOM 667 C CA . LEU A 1 84 ? -13 -13.609 -10.078 1 97.5 84 LEU A CA 1
ATOM 668 C C . LEU A 1 84 ? -12.742 -12.5 -11.094 1 97.5 84 LEU A C 1
ATOM 670 O O . LEU A 1 84 ? -12.25 -11.43 -10.742 1 97.5 84 LEU A O 1
ATOM 674 N N . ASP A 1 85 ? -13.086 -12.773 -12.336 1 97 85 ASP A N 1
ATOM 675 C CA . ASP A 1 85 ? -12.836 -11.805 -13.398 1 97 85 ASP A CA 1
ATOM 676 C C . ASP A 1 85 ? -13.594 -10.508 -13.148 1 97 85 ASP A C 1
ATOM 678 O O . ASP A 1 85 ? -13.07 -9.422 -13.398 1 97 85 ASP A O 1
ATOM 682 N N . ASP A 1 86 ? -14.781 -10.633 -12.633 1 95.19 86 ASP A N 1
ATOM 683 C CA . ASP A 1 86 ? -15.578 -9.453 -12.312 1 95.19 86 ASP A CA 1
ATOM 684 C C . ASP A 1 86 ? -14.914 -8.609 -11.227 1 95.19 86 ASP A C 1
ATOM 686 O O . ASP A 1 86 ? -14.844 -7.387 -11.336 1 95.19 86 ASP A O 1
ATOM 690 N N . VAL A 1 87 ? -14.477 -9.258 -10.234 1 94.25 87 VAL A N 1
ATOM 691 C CA . VAL A 1 87 ? -13.852 -8.555 -9.117 1 94.25 87 VAL A CA 1
ATOM 692 C C . VAL A 1 87 ? -12.531 -7.941 -9.562 1 94.25 87 VAL A C 1
ATOM 694 O O . VAL A 1 87 ? -12.219 -6.797 -9.227 1 94.25 87 VAL A O 1
ATOM 697 N N . LEU A 1 88 ? -11.75 -8.656 -10.312 1 96.56 88 LEU A N 1
ATOM 698 C CA . LEU A 1 88 ? -10.461 -8.156 -10.773 1 96.56 88 LEU A CA 1
ATOM 699 C C . LEU A 1 88 ? -10.641 -6.973 -11.719 1 96.56 88 LEU A C 1
ATOM 701 O O . LEU A 1 88 ? -9.836 -6.035 -11.703 1 96.56 88 LEU A O 1
ATOM 705 N N . ASP A 1 89 ? -11.68 -6.969 -12.531 1 95.25 89 ASP A N 1
ATOM 706 C CA . ASP A 1 89 ? -12 -5.84 -13.398 1 95.25 89 ASP A CA 1
ATOM 707 C C . ASP A 1 89 ? -12.328 -4.594 -12.578 1 95.25 89 ASP A C 1
ATOM 709 O O . ASP A 1 89 ? -11.883 -3.492 -12.906 1 95.25 89 ASP A O 1
ATOM 713 N N . ARG A 1 90 ? -13.031 -4.773 -11.586 1 92.25 90 ARG A N 1
ATOM 714 C CA . ARG A 1 90 ? -13.352 -3.664 -10.695 1 92.25 90 ARG A CA 1
ATOM 715 C C . ARG A 1 90 ? -12.102 -3.119 -10.016 1 92.25 90 ARG A C 1
ATOM 717 O O . ARG A 1 90 ? -11.93 -1.905 -9.906 1 92.25 90 ARG A O 1
ATOM 724 N N . TYR A 1 91 ? -11.297 -4.066 -9.547 1 93.38 91 TYR A N 1
ATOM 725 C CA . TYR A 1 91 ? -10.047 -3.654 -8.914 1 93.38 91 TYR A CA 1
ATOM 726 C C . TYR A 1 91 ? -9.188 -2.846 -9.883 1 93.38 91 TYR A C 1
ATOM 728 O O . TYR A 1 91 ? -8.602 -1.831 -9.5 1 93.38 91 TYR A O 1
ATOM 736 N N . ARG A 1 92 ? -9.102 -3.246 -11.086 1 95.06 92 ARG A N 1
ATOM 737 C CA . ARG A 1 92 ? -8.312 -2.535 -12.086 1 95.06 92 ARG A CA 1
ATOM 738 C C . ARG A 1 92 ? -8.797 -1.097 -12.25 1 95.06 92 ARG A C 1
ATOM 740 O O . ARG A 1 92 ? -7.992 -0.164 -12.258 1 95.06 92 ARG A O 1
ATOM 747 N N . GLU A 1 93 ? -10.07 -0.945 -12.297 1 92.56 93 GLU A N 1
ATOM 748 C CA . GLU A 1 93 ? -10.664 0.381 -12.445 1 92.56 93 GLU A CA 1
ATOM 749 C C . GLU A 1 93 ? -10.367 1.261 -11.234 1 92.56 93 GLU A C 1
ATOM 751 O O . GLU A 1 93 ? -10.039 2.439 -11.383 1 92.56 93 GLU A O 1
ATOM 756 N N . GLU A 1 94 ? -10.453 0.688 -10.133 1 90.75 94 GLU A N 1
ATOM 757 C CA . GLU A 1 94 ? -10.25 1.438 -8.898 1 90.75 94 GLU A CA 1
ATOM 758 C C . GLU A 1 94 ? -8.781 1.816 -8.719 1 90.75 94 GLU A C 1
ATOM 760 O O . GLU A 1 94 ? -8.469 2.867 -8.156 1 90.75 94 GLU A O 1
ATOM 765 N N . MET A 1 95 ? -7.879 0.974 -9.148 1 92.75 95 MET A N 1
ATOM 766 C CA . MET A 1 95 ? -6.445 1.219 -9.023 1 92.75 95 MET A CA 1
ATOM 767 C C . MET A 1 95 ? -6.012 2.375 -9.914 1 92.75 95 MET A C 1
ATOM 769 O O . MET A 1 95 ? -5.062 3.094 -9.594 1 92.75 95 MET A O 1
ATOM 773 N N . ILE A 1 96 ? -6.691 2.561 -10.961 1 88.81 96 ILE A N 1
ATOM 774 C CA . ILE A 1 96 ? -6.336 3.611 -11.906 1 88.81 96 ILE A CA 1
ATOM 775 C C . ILE A 1 96 ? -7.012 4.922 -11.508 1 88.81 96 ILE A C 1
ATOM 777 O O . ILE A 1 96 ? -6.473 6.004 -11.75 1 88.81 96 ILE A O 1
ATOM 781 N N . ASP A 1 97 ? -8.141 4.816 -10.836 1 83.31 97 ASP A N 1
ATOM 782 C CA . ASP A 1 97 ? -8.883 6.012 -10.453 1 83.31 97 ASP A CA 1
ATOM 783 C C . ASP A 1 97 ? -8.414 6.543 -9.102 1 83.31 97 ASP A C 1
ATOM 785 O O . ASP A 1 97 ? -9.133 6.457 -8.102 1 83.31 97 ASP A O 1
ATOM 789 N N . GLY A 1 98 ? -7.332 7.16 -9.109 1 72.69 98 GLY A N 1
ATOM 790 C CA . GLY A 1 98 ? -6.73 7.672 -7.883 1 72.69 98 GLY A CA 1
ATOM 791 C C . GLY A 1 98 ? -7.5 8.836 -7.285 1 72.69 98 GLY A C 1
ATOM 792 O O . GLY A 1 98 ? -7.582 8.969 -6.062 1 72.69 98 GLY A O 1
ATOM 793 N N . GLU A 1 99 ? -8.055 9.578 -8.07 1 72.88 99 GLU A N 1
ATOM 794 C CA . GLU A 1 99 ? -8.727 10.789 -7.621 1 72.88 99 GLU A CA 1
ATOM 795 C C . GLU A 1 99 ? -9.969 10.461 -6.793 1 72.88 99 GLU A C 1
ATOM 797 O O . GLU A 1 99 ? -10.336 11.211 -5.887 1 72.88 99 GLU A O 1
ATOM 802 N N . ALA A 1 100 ? -10.461 9.375 -7.098 1 73.25 100 ALA A N 1
ATOM 803 C CA . ALA A 1 100 ? -11.688 8.984 -6.41 1 73.25 100 ALA A CA 1
ATOM 804 C C . ALA A 1 100 ? -11.383 8.148 -5.172 1 73.25 100 ALA A C 1
ATOM 806 O O . ALA A 1 100 ? -12.281 7.805 -4.406 1 73.25 100 ALA A O 1
ATOM 807 N N . SER A 1 101 ? -10.148 8.023 -4.914 1 83.62 101 SER A N 1
ATOM 808 C CA . SER A 1 101 ? -9.75 7.141 -3.822 1 83.62 101 SER A CA 1
ATOM 809 C C . SER A 1 101 ? -9.75 7.879 -2.486 1 83.62 101 SER A C 1
ATOM 811 O O . SER A 1 101 ? -9.344 9.039 -2.41 1 83.62 101 SER A O 1
ATOM 813 N N . LEU A 1 102 ? -10.305 7.223 -1.493 1 88.06 102 LEU A N 1
ATOM 814 C CA . LEU A 1 102 ? -10.289 7.738 -0.13 1 88.06 102 LEU A CA 1
ATOM 815 C C . LEU A 1 102 ? -9.008 7.332 0.592 1 88.06 102 LEU A C 1
ATOM 817 O O . LEU A 1 102 ? -8.883 7.531 1.803 1 88.06 102 LEU A O 1
ATOM 821 N N . SER A 1 103 ? -8.07 6.824 -0.165 1 86.5 103 SER A N 1
ATOM 822 C CA . SER A 1 103 ? -6.883 6.207 0.412 1 86.5 103 SER A CA 1
ATOM 823 C C . SER A 1 103 ? -6.102 7.203 1.263 1 86.5 103 SER A C 1
ATOM 825 O O . SER A 1 103 ? -5.684 6.879 2.377 1 86.5 103 SER A O 1
ATOM 827 N N . VAL A 1 104 ? -6.012 8.43 0.783 1 85.62 104 VAL A N 1
ATOM 828 C CA . VAL A 1 104 ? -5.281 9.453 1.519 1 85.62 104 VAL A CA 1
ATOM 829 C C . VAL A 1 104 ? -6.027 9.797 2.809 1 85.62 104 VAL A C 1
ATOM 831 O O . VAL A 1 104 ? -5.426 9.852 3.883 1 85.62 104 VAL A O 1
ATOM 834 N N . ALA A 1 105 ? -7.312 9.969 2.631 1 89.44 105 ALA A N 1
ATOM 835 C CA . ALA A 1 105 ? -8.133 10.336 3.783 1 89.44 105 ALA A CA 1
ATOM 836 C C . ALA A 1 105 ? -8.117 9.234 4.836 1 89.44 105 ALA A C 1
ATOM 838 O O . ALA A 1 105 ? -8.016 9.508 6.035 1 89.44 105 ALA A O 1
ATOM 839 N N . ILE A 1 106 ? -8.195 8.031 4.371 1 89.06 106 ILE A N 1
ATOM 840 C CA . ILE A 1 106 ? -8.172 6.887 5.277 1 89.06 106 ILE A CA 1
ATOM 841 C C . ILE A 1 106 ? -6.832 6.832 6.012 1 89.06 106 ILE A C 1
ATOM 843 O O . ILE A 1 106 ? -6.797 6.684 7.234 1 89.06 106 ILE A O 1
ATOM 847 N N . PHE A 1 107 ? -5.852 6.988 5.277 1 86.19 107 PHE A N 1
ATOM 848 C CA . PHE A 1 107 ? -4.516 6.926 5.855 1 86.19 107 PHE A CA 1
ATOM 849 C C . PHE A 1 107 ? -4.312 8.039 6.875 1 86.19 107 PHE A C 1
ATOM 851 O O . PHE A 1 107 ? -3.818 7.801 7.977 1 86.19 107 PHE A O 1
ATOM 858 N N . GLU A 1 108 ? -4.77 9.203 6.566 1 86.75 108 GLU A N 1
ATOM 859 C CA . GLU A 1 108 ? -4.652 10.344 7.469 1 86.75 108 GLU A CA 1
ATOM 860 C C . GLU A 1 108 ? -5.496 10.141 8.727 1 86.75 108 GLU A C 1
ATOM 862 O O . GLU A 1 108 ? -5.078 10.5 9.828 1 86.75 108 GLU A O 1
ATOM 867 N N . TYR A 1 109 ? -6.594 9.609 8.492 1 88.88 109 TYR A N 1
ATOM 868 C CA . TYR A 1 109 ? -7.547 9.422 9.578 1 88.88 109 TYR A CA 1
ATOM 869 C C . TYR A 1 109 ? -7.008 8.438 10.609 1 88.88 109 TYR A C 1
ATOM 871 O O . TYR A 1 109 ? -7.113 8.672 11.812 1 88.88 109 TYR A O 1
ATOM 879 N N . PHE A 1 110 ? -6.352 7.438 10.188 1 87.19 110 PHE A N 1
ATOM 880 C CA . PHE A 1 110 ? -5.965 6.367 11.102 1 87.19 110 PHE A CA 1
ATOM 881 C C . PHE A 1 110 ? -4.523 6.543 11.562 1 87.19 110 PHE A C 1
ATOM 883 O O . PHE A 1 110 ? -4.113 5.965 12.57 1 87.19 110 PHE A O 1
ATOM 890 N N . SER A 1 111 ? -3.66 7.102 10.805 1 80.81 111 SER A N 1
ATOM 891 C CA . SER A 1 111 ? -2.266 7.273 11.195 1 80.81 111 SER A CA 1
ATOM 892 C C . SER A 1 111 ? -2.143 8.148 12.438 1 80.81 111 SER A C 1
ATOM 894 O O . SER A 1 111 ? -1.18 8.023 13.195 1 80.81 111 SER A O 1
ATOM 896 N N . GLY A 1 112 ? -3.039 9 12.727 1 67.25 112 GLY A N 1
ATOM 897 C CA . GLY A 1 112 ? -3 9.906 13.867 1 67.25 112 GLY A CA 1
ATOM 898 C C . GLY A 1 112 ? -3.57 9.297 15.133 1 67.25 112 GLY A C 1
ATOM 899 O O . GLY A 1 112 ? -3.404 9.844 16.219 1 67.25 112 GLY A O 1
ATOM 900 N N . ARG A 1 113 ? -4.328 8.289 15.023 1 63.59 113 ARG A N 1
ATOM 901 C CA . ARG A 1 113 ? -5.094 7.781 16.156 1 63.59 113 ARG A CA 1
ATOM 902 C C . ARG A 1 113 ? -4.375 6.609 16.812 1 63.59 113 ARG A C 1
ATOM 904 O O . ARG A 1 113 ? -4.797 6.133 17.875 1 63.59 113 ARG A O 1
ATOM 911 N N . GLY A 1 114 ? -3.051 6.453 16.781 1 56.12 114 GLY A N 1
ATOM 912 C CA . GLY A 1 114 ? -2.391 5.309 17.391 1 56.12 114 GLY A CA 1
ATOM 913 C C . GLY A 1 114 ? -3.041 3.986 17.031 1 56.12 114 GLY A C 1
ATOM 914 O O . GLY A 1 114 ? -4.195 3.951 16.609 1 56.12 114 GLY A O 1
ATOM 915 N N . ASN A 1 115 ? -2.338 2.979 16.516 1 54.66 115 ASN A N 1
ATOM 916 C CA . ASN A 1 115 ? -2.707 1.693 15.93 1 54.66 115 ASN A CA 1
ATOM 917 C C . ASN A 1 115 ? -3.621 0.9 16.859 1 54.66 115 ASN A C 1
ATOM 919 O O . ASN A 1 115 ? -4.281 -0.049 16.422 1 54.66 115 ASN A O 1
ATOM 923 N N . ALA A 1 116 ? -3.342 0.964 18.281 1 48.56 116 ALA A N 1
ATOM 924 C CA . ALA A 1 116 ? -3.445 -0.152 19.219 1 48.56 116 ALA A CA 1
ATOM 925 C C . ALA A 1 116 ? -4.891 -0.363 19.672 1 48.56 116 ALA A C 1
ATOM 927 O O . ALA A 1 116 ? -5.141 -0.952 20.719 1 48.56 116 ALA A O 1
ATOM 928 N N . CYS A 1 117 ? -5.863 0.389 19.031 1 51.03 117 CYS A N 1
ATOM 929 C CA . CYS A 1 117 ? -7.039 -0.044 19.781 1 51.03 117 CYS A CA 1
ATOM 930 C C . CYS A 1 117 ? -7.605 -1.336 19.203 1 51.03 117 CYS A C 1
ATOM 932 O O . CYS A 1 117 ? -7.523 -1.569 17.984 1 51.03 117 CYS A O 1
ATOM 934 N N . GLU A 1 118 ? -7.699 -2.365 20 1 54.41 118 GLU A N 1
ATOM 935 C CA . GLU A 1 118 ? -8.266 -3.682 19.734 1 54.41 118 GLU A CA 1
ATOM 936 C C . GLU A 1 118 ? -9.375 -3.594 18.672 1 54.41 118 GLU A C 1
ATOM 938 O O . GLU A 1 118 ? -9.641 -4.57 17.969 1 54.41 118 GLU A O 1
ATOM 943 N N . GLU A 1 119 ? -10.07 -2.35 18.484 1 69.81 119 GLU A N 1
ATOM 944 C CA . GLU A 1 119 ? -11.172 -2.469 17.547 1 69.81 119 GLU A CA 1
ATOM 945 C C . GLU A 1 119 ? -10.93 -1.622 16.297 1 69.81 119 GLU A C 1
ATOM 947 O O . GLU A 1 119 ? -11.773 -0.818 15.906 1 69.81 119 GLU A O 1
ATOM 952 N N . ASN A 1 120 ? -9.789 -1.748 15.578 1 83 120 ASN A N 1
ATOM 953 C CA . ASN A 1 120 ? -9.445 -1.004 14.375 1 83 120 ASN A CA 1
ATOM 954 C C . ASN A 1 120 ? -10.352 -1.388 13.203 1 83 120 ASN A C 1
ATOM 956 O O . ASN A 1 120 ? -10.406 -2.557 12.812 1 83 120 ASN A O 1
ATOM 960 N N . PRO A 1 121 ? -11.188 -0.479 12.758 1 83.5 121 PRO A N 1
ATOM 961 C CA . PRO A 1 121 ? -12.125 -0.775 11.68 1 83.5 121 PRO A CA 1
ATOM 962 C C . PRO A 1 121 ? -11.438 -1.284 10.414 1 83.5 121 PRO A C 1
ATOM 964 O O . PRO A 1 121 ? -12 -2.094 9.68 1 83.5 121 PRO A O 1
ATOM 967 N N . LEU A 1 122 ? -10.312 -0.879 10.211 1 87.44 122 LEU A N 1
ATOM 968 C CA . LEU A 1 122 ? -9.578 -1.321 9.031 1 87.44 122 LEU A CA 1
ATOM 969 C C . LEU A 1 122 ? -9.211 -2.797 9.141 1 87.44 122 LEU A C 1
ATOM 971 O O . LEU A 1 122 ? -9.289 -3.537 8.164 1 87.44 122 LEU A O 1
ATOM 975 N N . TYR A 1 123 ? -8.828 -3.176 10.328 1 88.38 123 TYR A N 1
ATOM 976 C CA . TYR A 1 123 ? -8.484 -4.578 10.531 1 88.38 123 TYR A CA 1
ATOM 977 C C . TYR A 1 123 ? -9.719 -5.465 10.391 1 88.38 123 TYR A C 1
ATOM 979 O O . TYR A 1 123 ? -9.641 -6.566 9.844 1 88.38 123 TYR A O 1
ATOM 987 N N . GLN A 1 124 ? -10.797 -4.973 10.93 1 86.44 124 GLN A N 1
ATOM 988 C CA . GLN A 1 124 ? -12.039 -5.719 10.781 1 86.44 124 GLN A CA 1
ATOM 989 C C . GLN A 1 124 ? -12.422 -5.859 9.312 1 86.44 124 GLN A C 1
ATOM 991 O O . GLN A 1 124 ? -12.898 -6.91 8.883 1 86.44 124 GLN A O 1
ATOM 996 N N . GLN A 1 125 ? -12.242 -4.801 8.562 1 86.88 125 GLN A N 1
ATOM 997 C CA . GLN A 1 125 ? -12.5 -4.867 7.129 1 86.88 125 GLN A CA 1
ATOM 998 C C . GLN A 1 125 ? -11.586 -5.879 6.449 1 86.88 125 GLN A C 1
ATOM 1000 O O . GLN A 1 125 ? -12 -6.586 5.527 1 86.88 125 GLN A O 1
ATOM 1005 N N . TYR A 1 126 ? -10.367 -5.93 6.852 1 90.88 126 TYR A N 1
ATOM 1006 C CA . TYR A 1 126 ? -9.414 -6.902 6.332 1 90.88 126 TYR A CA 1
ATOM 1007 C C . TYR A 1 126 ? -9.883 -8.328 6.609 1 90.88 126 TYR A C 1
ATOM 1009 O O . TYR A 1 126 ? -9.867 -9.172 5.719 1 90.88 126 TYR A O 1
ATOM 1017 N N . LEU A 1 127 ? -10.359 -8.602 7.867 1 90.38 127 LEU A N 1
ATOM 1018 C CA . LEU A 1 127 ? -10.812 -9.938 8.25 1 90.38 127 LEU A CA 1
ATOM 1019 C C . LEU A 1 127 ? -12.055 -10.336 7.453 1 90.38 127 LEU A C 1
ATOM 1021 O O . LEU A 1 127 ? -12.188 -11.484 7.043 1 90.38 127 LEU A O 1
ATOM 1025 N N . PHE A 1 128 ? -12.883 -9.406 7.289 1 87.5 128 PHE A N 1
ATOM 1026 C CA . PHE A 1 128 ? -14.094 -9.664 6.52 1 87.5 128 PHE A CA 1
ATOM 1027 C C . PHE A 1 128 ? -13.75 -10 5.07 1 87.5 128 PHE A C 1
ATOM 1029 O O . PHE A 1 128 ? -14.25 -10.984 4.523 1 87.5 128 PHE A O 1
ATOM 1036 N N . SER A 1 129 ? -12.906 -9.203 4.422 1 90.5 129 SER A N 1
ATOM 1037 C CA . SER A 1 129 ? -12.477 -9.453 3.049 1 90.5 129 SER A CA 1
ATOM 1038 C C . SER A 1 129 ? -11.781 -10.805 2.924 1 90.5 129 SER A C 1
ATOM 1040 O O . SER A 1 129 ? -11.984 -11.523 1.941 1 90.5 129 SER A O 1
ATOM 1042 N N . ARG A 1 130 ? -10.992 -11.07 3.926 1 93.44 130 ARG A N 1
ATOM 1043 C CA . ARG A 1 130 ? -10.289 -12.352 3.924 1 93.44 130 ARG A CA 1
ATOM 1044 C C . ARG A 1 130 ? -11.273 -13.516 3.857 1 93.44 130 ARG A C 1
ATOM 1046 O O . ARG A 1 130 ? -11.109 -14.43 3.047 1 93.44 130 ARG A O 1
ATOM 1053 N N . ARG A 1 131 ? -12.273 -13.461 4.688 1 92.44 131 ARG A N 1
ATOM 1054 C CA . ARG A 1 131 ? -13.266 -14.531 4.723 1 92.44 131 ARG A CA 1
ATOM 1055 C C . ARG A 1 131 ? -13.953 -14.688 3.371 1 92.44 131 ARG A C 1
ATOM 1057 O O . ARG A 1 131 ? -14.141 -15.805 2.887 1 92.44 131 ARG A O 1
ATOM 1064 N N . MET A 1 132 ? -14.289 -13.586 2.768 1 91.69 132 MET A N 1
ATOM 1065 C CA . MET A 1 132 ? -14.984 -13.609 1.484 1 91.69 132 MET A CA 1
ATOM 1066 C C . MET A 1 132 ? -14.086 -14.188 0.391 1 91.69 132 MET A C 1
ATOM 1068 O O . MET A 1 132 ? -14.531 -15.008 -0.411 1 91.69 132 MET A O 1
ATOM 1072 N N . TRP A 1 133 ? -12.914 -13.781 0.351 1 95.56 133 TRP A N 1
ATOM 1073 C CA . TRP A 1 133 ? -11.969 -14.273 -0.647 1 95.56 133 TRP A CA 1
ATOM 1074 C C . TRP A 1 133 ? -11.672 -15.75 -0.44 1 95.56 133 TRP A C 1
ATOM 1076 O O . TRP A 1 133 ? -11.586 -16.516 -1.406 1 95.56 133 TRP A O 1
ATOM 1086 N N . GLU A 1 134 ? -11.484 -16.109 0.812 1 96.88 134 GLU A N 1
ATOM 1087 C CA . GLU A 1 134 ? -11.25 -17.531 1.1 1 96.88 134 GLU A CA 1
ATOM 1088 C C . GLU A 1 134 ? -12.414 -18.391 0.628 1 96.88 134 GLU A C 1
ATOM 1090 O O . GLU A 1 134 ? -12.211 -19.484 0.095 1 96.88 134 GLU A O 1
ATOM 1095 N N . GLU A 1 135 ? -13.617 -17.891 0.847 1 95.75 135 GLU A N 1
ATOM 1096 C CA . GLU A 1 135 ? -14.805 -18.609 0.394 1 95.75 135 GLU A CA 1
ATOM 1097 C C . GLU A 1 135 ? -14.828 -18.734 -1.127 1 95.75 135 GLU A C 1
ATOM 1099 O O . GLU A 1 135 ? -15.141 -19.797 -1.663 1 95.75 135 GLU A O 1
ATOM 1104 N N . LEU A 1 136 ? -14.539 -17.672 -1.818 1 97 136 LEU A N 1
ATOM 1105 C CA . LEU A 1 136 ? -14.516 -17.703 -3.277 1 97 136 LEU A CA 1
ATOM 1106 C C . LEU A 1 136 ? -13.461 -18.688 -3.785 1 97 136 LEU A C 1
ATOM 1108 O O . LEU A 1 136 ? -13.727 -19.469 -4.691 1 97 136 LEU A O 1
ATOM 1112 N N . ILE A 1 137 ? -12.258 -18.625 -3.232 1 98 137 ILE A N 1
ATOM 1113 C CA . ILE A 1 137 ? -11.164 -19.484 -3.668 1 98 137 ILE A CA 1
ATOM 1114 C C . ILE A 1 137 ? -11.523 -20.953 -3.416 1 98 137 ILE A C 1
ATOM 1116 O O . ILE A 1 137 ? -11.32 -21.812 -4.277 1 98 137 ILE A O 1
ATOM 1120 N N . GLN A 1 138 ? -12.086 -21.203 -2.209 1 98.25 138 GLN A N 1
ATOM 1121 C CA . GLN A 1 138 ? -12.531 -22.562 -1.915 1 98.25 138 GLN A CA 1
ATOM 1122 C C . GLN A 1 138 ? -13.594 -23.016 -2.904 1 98.25 138 GLN A C 1
ATOM 1124 O O . GLN A 1 138 ? -13.562 -24.156 -3.375 1 98.25 138 GLN A O 1
ATOM 1129 N N . TYR A 1 139 ? -14.531 -22.141 -3.174 1 97.88 139 TYR A N 1
ATOM 1130 C CA . TYR A 1 139 ? -15.578 -22.406 -4.16 1 97.88 139 TYR A CA 1
ATOM 1131 C C . TYR A 1 139 ? -14.969 -22.797 -5.504 1 97.88 139 TYR A C 1
ATOM 1133 O O . TYR A 1 139 ? -15.406 -23.766 -6.125 1 97.88 139 TYR A O 1
ATOM 1141 N N . GLY A 1 140 ? -14 -22.062 -6.012 1 98.25 140 GLY A N 1
ATOM 1142 C CA . GLY A 1 140 ? -13.32 -22.375 -7.262 1 98.25 140 GLY A CA 1
ATOM 1143 C C . GLY A 1 140 ? -12.547 -23.672 -7.223 1 98.25 140 GLY A C 1
ATOM 1144 O O . GLY A 1 140 ? -12.508 -24.406 -8.211 1 98.25 140 GLY A O 1
ATOM 1145 N N . ILE A 1 141 ? -11.898 -23.953 -6.051 1 98.25 141 ILE A N 1
ATOM 1146 C CA . ILE A 1 141 ? -11.141 -25.188 -5.879 1 98.25 141 ILE A CA 1
ATOM 1147 C C . ILE A 1 141 ? -12.094 -26.391 -5.938 1 98.25 141 ILE A C 1
ATOM 1149 O O . ILE A 1 141 ? -11.828 -27.359 -6.637 1 98.25 141 ILE A O 1
ATOM 1153 N N . ASP A 1 142 ? -13.18 -26.297 -5.223 1 97.81 142 ASP A N 1
ATOM 1154 C CA . ASP A 1 142 ? -14.164 -27.375 -5.172 1 97.81 142 ASP A CA 1
ATOM 1155 C C . ASP A 1 142 ? -14.727 -27.672 -6.559 1 97.81 142 ASP A C 1
ATOM 1157 O O . ASP A 1 142 ? -15.023 -28.828 -6.879 1 97.81 142 ASP A O 1
ATOM 1161 N N . ARG A 1 143 ? -14.805 -26.719 -7.367 1 97.31 143 ARG A N 1
ATOM 1162 C CA . ARG A 1 143 ? -15.367 -26.844 -8.703 1 97.31 143 ARG A CA 1
ATOM 1163 C C . ARG A 1 143 ? -14.281 -27.188 -9.727 1 97.31 143 ARG A C 1
ATOM 1165 O O . ARG A 1 143 ? -14.547 -27.219 -10.93 1 97.31 143 ARG A O 1
ATOM 1172 N N . LYS A 1 144 ? -13.07 -27.266 -9.281 1 97.62 144 LYS A N 1
ATOM 1173 C CA . LYS A 1 144 ? -11.914 -27.609 -10.102 1 97.62 144 LYS A CA 1
ATOM 1174 C C . LYS A 1 144 ? -11.641 -26.547 -11.156 1 97.62 144 LYS A C 1
ATOM 1176 O O . LYS A 1 144 ? -11.18 -26.859 -12.258 1 97.62 144 LYS A O 1
ATOM 1181 N N . GLU A 1 145 ? -12.016 -25.359 -10.812 1 98.25 145 GLU A N 1
ATOM 1182 C CA . GLU A 1 145 ? -11.742 -24.203 -11.672 1 98.25 145 GLU A CA 1
ATOM 1183 C C . GLU A 1 145 ? -10.453 -23.5 -11.273 1 98.25 145 GLU A C 1
ATOM 1185 O O . GLU A 1 145 ? -9.805 -22.859 -12.102 1 98.25 145 GLU A O 1
ATOM 1190 N N . PHE A 1 146 ? -10.172 -23.547 -10.008 1 98.44 146 PHE A N 1
ATOM 1191 C CA . PHE A 1 146 ? -8.969 -22.938 -9.453 1 98.44 146 PHE A CA 1
ATOM 1192 C C . PHE A 1 146 ? -7.961 -24 -9.031 1 98.44 146 PHE A C 1
ATOM 1194 O O . PHE A 1 146 ? -8.336 -25.125 -8.719 1 98.44 146 PHE A O 1
ATOM 1201 N N . TYR A 1 147 ? -6.695 -23.672 -9.047 1 97.25 147 TYR A N 1
ATOM 1202 C CA . TYR A 1 147 ? -5.652 -24.516 -8.477 1 97.25 147 TYR A CA 1
ATOM 1203 C C . TYR A 1 147 ? -5.785 -24.594 -6.961 1 97.25 147 TYR A C 1
ATOM 1205 O O . TYR A 1 147 ? -6.371 -23.703 -6.336 1 97.25 147 TYR A O 1
ATOM 1213 N N . GLN A 1 148 ? -5.234 -25.719 -6.398 1 96.88 148 GLN A N 1
ATOM 1214 C CA . GLN A 1 148 ? -5.07 -25.781 -4.949 1 96.88 148 GLN A CA 1
ATOM 1215 C C . GLN A 1 148 ? -4.008 -24.797 -4.473 1 96.88 148 GLN A C 1
ATOM 1217 O O . GLN A 1 148 ? -2.855 -24.859 -4.906 1 96.88 148 GLN A O 1
ATOM 1222 N N . VAL A 1 149 ? -4.457 -23.844 -3.699 1 96.81 149 VAL A N 1
ATOM 1223 C CA . VAL A 1 149 ? -3.539 -22.812 -3.225 1 96.81 149 VAL A CA 1
ATOM 1224 C C . VAL A 1 149 ? -3.76 -22.578 -1.732 1 96.81 149 VAL A C 1
ATOM 1226 O O . VAL A 1 149 ? -4.73 -23.078 -1.154 1 96.81 149 VAL A O 1
ATOM 1229 N N . ASP A 1 150 ? -2.814 -21.922 -1.086 1 97.69 150 ASP A N 1
ATOM 1230 C CA . ASP A 1 150 ? -3.039 -21.328 0.233 1 97.69 150 ASP A CA 1
ATOM 1231 C C . ASP A 1 150 ? -3.945 -20.109 0.141 1 97.69 150 ASP A C 1
ATOM 1233 O O . ASP A 1 150 ? -3.488 -19.016 -0.206 1 97.69 150 ASP A O 1
ATOM 1237 N N . LYS A 1 151 ? -5.176 -20.281 0.492 1 98.25 151 LYS A N 1
ATOM 1238 C CA . LYS A 1 151 ? -6.211 -19.281 0.257 1 98.25 151 LYS A CA 1
ATOM 1239 C C . LYS A 1 151 ? -5.871 -17.953 0.946 1 98.25 151 LYS A C 1
ATOM 1241 O O . LYS A 1 151 ? -6.004 -16.891 0.35 1 98.25 151 LYS A O 1
ATOM 1246 N N . THR A 1 152 ? -5.395 -18.047 2.152 1 97.94 152 THR A N 1
ATOM 1247 C CA . THR A 1 152 ? -5.102 -16.844 2.932 1 97.94 152 THR A CA 1
ATOM 1248 C C . THR A 1 152 ? -3.883 -16.125 2.367 1 97.94 152 THR A C 1
ATOM 1250 O O . THR A 1 152 ? -3.867 -14.891 2.293 1 97.94 152 THR A O 1
ATOM 1253 N N . ALA A 1 153 ? -2.891 -16.859 1.973 1 98 153 ALA A N 1
ATOM 1254 C CA . ALA A 1 153 ? -1.681 -16.266 1.413 1 98 153 ALA A CA 1
ATOM 1255 C C . ALA A 1 153 ? -1.978 -15.555 0.092 1 98 153 ALA A C 1
ATOM 1257 O O . ALA A 1 153 ? -1.471 -14.461 -0.163 1 98 153 ALA A O 1
ATOM 1258 N N . VAL A 1 154 ? -2.791 -16.188 -0.734 1 98.06 154 VAL A N 1
ATOM 1259 C CA . VAL A 1 154 ? -3.162 -15.602 -2.016 1 98.06 154 VAL A CA 1
ATOM 1260 C C . VAL A 1 154 ? -3.994 -14.336 -1.783 1 98.06 154 VAL A C 1
ATOM 1262 O O . VAL A 1 154 ? -3.785 -13.32 -2.441 1 98.06 154 VAL A O 1
ATOM 1265 N N . PHE A 1 155 ? -4.898 -14.406 -0.804 1 97.69 155 PHE A N 1
ATOM 1266 C CA . PHE A 1 155 ? -5.68 -13.219 -0.465 1 97.69 155 PHE A CA 1
ATOM 1267 C C . PHE A 1 155 ? -4.77 -12.078 -0.035 1 97.69 155 PHE A C 1
ATOM 1269 O O . PHE A 1 155 ? -4.934 -10.938 -0.489 1 97.69 155 PHE A O 1
ATOM 1276 N N . ASP A 1 156 ? -3.828 -12.367 0.881 1 98.06 156 ASP A N 1
ATOM 1277 C CA . ASP A 1 156 ? -2.92 -11.336 1.362 1 98.06 156 ASP A CA 1
ATOM 1278 C C . ASP A 1 156 ? -2.184 -10.664 0.202 1 98.06 156 ASP A C 1
ATOM 1280 O O . ASP A 1 156 ? -2.055 -9.438 0.165 1 98.06 156 ASP A O 1
ATOM 1284 N N . LEU A 1 157 ? -1.719 -11.453 -0.679 1 97.75 157 LEU A N 1
ATOM 1285 C CA . LEU A 1 157 ? -1.022 -10.93 -1.849 1 97.75 157 LEU A CA 1
ATOM 1286 C C . LEU A 1 157 ? -1.937 -10.023 -2.666 1 97.75 157 LEU A C 1
ATOM 1288 O O . LEU A 1 157 ? -1.525 -8.945 -3.094 1 97.75 157 LEU A O 1
ATOM 1292 N N . ILE A 1 158 ? -3.197 -10.438 -2.881 1 97.5 158 ILE A N 1
ATOM 1293 C CA . ILE A 1 158 ? -4.156 -9.711 -3.707 1 97.5 158 ILE A CA 1
ATOM 1294 C C . ILE A 1 158 ? -4.516 -8.391 -3.037 1 97.5 158 ILE A C 1
ATOM 1296 O O . ILE A 1 158 ? -4.359 -7.32 -3.637 1 97.5 158 ILE A O 1
ATOM 1300 N N . VAL A 1 159 ? -4.887 -8.461 -1.78 1 96.44 159 VAL A N 1
ATOM 1301 C CA . VAL A 1 159 ? -5.48 -7.293 -1.139 1 96.44 159 VAL A CA 1
ATOM 1302 C C . VAL A 1 159 ? -4.418 -6.219 -0.932 1 96.44 159 VAL A C 1
ATOM 1304 O O . VAL A 1 159 ? -4.68 -5.031 -1.134 1 96.44 159 VAL A O 1
ATOM 1307 N N . PHE A 1 160 ? -3.205 -6.633 -0.583 1 96.56 160 PHE A N 1
ATOM 1308 C CA . PHE A 1 160 ? -2.199 -5.625 -0.269 1 96.56 160 PHE A CA 1
ATOM 1309 C C . PHE A 1 160 ? -1.559 -5.086 -1.541 1 96.56 160 PHE A C 1
ATOM 1311 O O . PHE A 1 160 ? -1.104 -3.939 -1.576 1 96.56 160 PHE A O 1
ATOM 1318 N N . SER A 1 161 ? -1.454 -5.871 -2.629 1 97.44 161 SER A N 1
ATOM 1319 C CA . SER A 1 161 ? -1.021 -5.293 -3.898 1 97.44 161 SER A CA 1
ATOM 1320 C C . SER A 1 161 ? -2.051 -4.305 -4.434 1 97.44 161 SER A C 1
ATOM 1322 O O . SER A 1 161 ? -1.694 -3.219 -4.898 1 97.44 161 SER A O 1
ATOM 1324 N N . TYR A 1 162 ? -3.303 -4.68 -4.293 1 95.69 162 TYR A N 1
ATOM 1325 C CA . TYR A 1 162 ? -4.402 -3.82 -4.707 1 95.69 162 TYR A CA 1
ATOM 1326 C C . TYR A 1 162 ? -4.383 -2.502 -3.939 1 95.69 162 TYR A C 1
ATOM 1328 O O . TYR A 1 162 ? -4.41 -1.427 -4.543 1 95.69 162 TYR A O 1
ATOM 1336 N N . GLN A 1 163 ? -4.344 -2.623 -2.67 1 92.62 163 GLN A N 1
ATOM 1337 C CA . GLN A 1 163 ? -4.324 -1.43 -1.831 1 92.62 163 GLN A CA 1
ATOM 1338 C C . GLN A 1 163 ? -3.047 -0.626 -2.045 1 92.62 163 GLN A C 1
ATOM 1340 O O . GLN A 1 163 ? -3.064 0.606 -1.995 1 92.62 163 GLN A O 1
ATOM 1345 N N . GLY A 1 164 ? -1.944 -1.365 -2.213 1 93.44 164 GLY A N 1
ATOM 1346 C CA . GLY A 1 164 ? -0.691 -0.69 -2.51 1 93.44 164 GLY A CA 1
ATOM 1347 C C . GLY A 1 164 ? -0.762 0.184 -3.748 1 93.44 164 GLY A C 1
ATOM 1348 O O . GLY A 1 164 ? -0.363 1.35 -3.715 1 93.44 164 GLY A O 1
ATOM 1349 N N . VAL A 1 165 ? -1.317 -0.301 -4.816 1 94.88 165 VAL A N 1
ATOM 1350 C CA . VAL A 1 165 ? -1.44 0.459 -6.055 1 94.88 165 VAL A CA 1
ATOM 1351 C C . VAL A 1 165 ? -2.367 1.654 -5.84 1 94.88 165 VAL A C 1
ATOM 1353 O O . VAL A 1 165 ? -2.074 2.764 -6.293 1 94.88 165 VAL A O 1
ATOM 1356 N N . ARG A 1 166 ? -3.447 1.428 -5.148 1 90.94 166 ARG A N 1
ATOM 1357 C CA . ARG A 1 166 ? -4.41 2.498 -4.91 1 90.94 166 ARG A CA 1
ATOM 1358 C C . ARG A 1 166 ? -3.766 3.654 -4.152 1 90.94 166 ARG A C 1
ATOM 1360 O O . ARG A 1 166 ? -3.984 4.82 -4.488 1 90.94 166 ARG A O 1
ATOM 1367 N N . MET A 1 167 ? -3.018 3.309 -3.168 1 88.69 167 MET A N 1
ATOM 1368 C CA . MET A 1 167 ? -2.352 4.348 -2.387 1 88.69 167 MET A CA 1
ATOM 1369 C C . MET A 1 167 ? -1.28 5.051 -3.213 1 88.69 167 MET A C 1
ATOM 1371 O O . MET A 1 167 ? -1.19 6.277 -3.207 1 88.69 167 MET A O 1
ATOM 1375 N N . TYR A 1 168 ? -0.497 4.348 -3.945 1 90.19 168 TYR A N 1
ATOM 1376 C CA . TYR A 1 168 ? 0.602 4.93 -4.711 1 90.19 168 TYR A CA 1
ATOM 1377 C C . TYR A 1 168 ? 0.077 5.73 -5.895 1 90.19 168 TYR A C 1
ATOM 1379 O O . TYR A 1 168 ? 0.744 6.652 -6.371 1 90.19 168 TYR A O 1
ATOM 1387 N N . SER A 1 169 ? -1.104 5.371 -6.359 1 89.81 169 SER A N 1
ATOM 1388 C CA . SER A 1 169 ? -1.697 6.129 -7.457 1 89.81 169 SER A CA 1
ATOM 1389 C C . SER A 1 169 ? -1.936 7.582 -7.059 1 89.81 169 SER A C 1
ATOM 1391 O O . SER A 1 169 ? -2.113 8.445 -7.922 1 89.81 169 SER A O 1
ATOM 1393 N N . ARG A 1 170 ? -1.879 7.816 -5.785 1 86.25 170 ARG A N 1
ATOM 1394 C CA . ARG A 1 170 ? -2.1 9.172 -5.285 1 86.25 170 ARG A CA 1
ATOM 1395 C C . ARG A 1 170 ? -0.794 9.961 -5.25 1 86.25 170 ARG A C 1
ATOM 1397 O O . ARG A 1 170 ? -0.807 11.18 -5.105 1 86.25 170 ARG A O 1
ATOM 1404 N N . ILE A 1 171 ? 0.282 9.227 -5.336 1 87.06 171 ILE A N 1
ATOM 1405 C CA . ILE A 1 171 ? 1.534 9.93 -5.078 1 87.06 171 ILE A CA 1
ATOM 1406 C C . ILE A 1 171 ? 2.502 9.695 -6.238 1 87.06 171 ILE A C 1
ATOM 1408 O O . ILE A 1 171 ? 3.582 10.289 -6.281 1 87.06 171 ILE A O 1
ATOM 1412 N N . MET A 1 172 ? 2.107 8.891 -7.137 1 86.62 172 MET A N 1
ATOM 1413 C CA . MET A 1 172 ? 2.844 8.727 -8.391 1 86.62 172 MET A CA 1
ATOM 1414 C C . MET A 1 172 ? 1.906 8.32 -9.516 1 86.62 172 MET A C 1
ATOM 1416 O O . MET A 1 172 ? 0.781 7.883 -9.273 1 86.62 172 MET A O 1
ATOM 1420 N N . THR A 1 173 ? 2.404 8.469 -10.719 1 84.81 173 THR A N 1
ATOM 1421 C CA . THR A 1 173 ? 1.604 8.062 -11.867 1 84.81 173 THR A CA 1
ATOM 1422 C C . THR A 1 173 ? 1.571 6.539 -11.984 1 84.81 173 THR A C 1
ATOM 1424 O O . THR A 1 173 ? 2.617 5.887 -11.953 1 84.81 173 THR A O 1
ATOM 1427 N N . ILE A 1 174 ? 0.358 6.027 -12.023 1 89.31 174 ILE A N 1
ATOM 1428 C CA . ILE A 1 174 ? 0.153 4.605 -12.266 1 89.31 174 ILE A CA 1
ATOM 1429 C C . ILE A 1 174 ? -0.501 4.398 -13.633 1 89.31 174 ILE A C 1
ATOM 1431 O O . ILE A 1 174 ? -1.616 4.871 -13.867 1 89.31 174 ILE A O 1
ATOM 1435 N N . THR A 1 175 ? 0.283 3.812 -14.492 1 89.94 175 THR A N 1
ATOM 1436 C CA . THR A 1 175 ? -0.271 3.51 -15.812 1 89.94 175 THR A CA 1
ATOM 1437 C C . THR A 1 175 ? -1.156 2.27 -15.75 1 89.94 175 THR A C 1
ATOM 1439 O O . THR A 1 175 ? -1.043 1.463 -14.828 1 89.94 175 THR A O 1
ATOM 1442 N N . GLU A 1 176 ? -1.977 2.186 -16.75 1 93.56 176 GLU A N 1
ATOM 1443 C CA . GLU A 1 176 ? -2.922 1.074 -16.797 1 93.56 176 GLU A CA 1
ATOM 1444 C C . GLU A 1 176 ? -2.193 -0.266 -16.875 1 93.56 176 GLU A C 1
ATOM 1446 O O . GLU A 1 176 ? -2.76 -1.304 -16.516 1 93.56 176 GLU A O 1
ATOM 1451 N N . ASP A 1 177 ? -1.012 -0.281 -17.281 1 95.81 177 ASP A N 1
ATOM 1452 C CA . ASP A 1 177 ? -0.243 -1.512 -17.422 1 95.81 177 ASP A CA 1
ATOM 1453 C C . ASP A 1 177 ? -0.011 -2.186 -16.078 1 95.81 177 ASP A C 1
ATOM 1455 O O . ASP A 1 177 ? -0.006 -3.416 -15.984 1 95.81 177 ASP A O 1
ATOM 1459 N N . ILE A 1 178 ? 0.107 -1.431 -15.047 1 96.69 178 ILE A N 1
ATOM 1460 C CA . ILE A 1 178 ? 0.441 -1.978 -13.734 1 96.69 178 ILE A CA 1
ATOM 1461 C C . ILE A 1 178 ? -0.741 -2.777 -13.195 1 96.69 178 ILE A C 1
ATOM 1463 O O . ILE A 1 178 ? -0.614 -3.973 -12.914 1 96.69 178 ILE A O 1
ATOM 1467 N N . PRO A 1 179 ? -1.951 -2.184 -13.133 1 97.38 179 PRO A N 1
ATOM 1468 C CA . PRO A 1 179 ? -3.102 -2.98 -12.703 1 97.38 179 PRO A CA 1
ATOM 1469 C C . PRO A 1 179 ? -3.34 -4.199 -13.586 1 97.38 179 PRO A C 1
ATOM 1471 O O . PRO A 1 179 ? -3.709 -5.27 -13.094 1 97.38 179 PRO A O 1
ATOM 1474 N N . LEU A 1 180 ? -3.111 -4.059 -14.859 1 97.44 180 LEU A N 1
ATOM 1475 C CA . LEU A 1 180 ? -3.322 -5.164 -15.789 1 97.44 180 LEU A CA 1
ATOM 1476 C C . LEU A 1 180 ? -2.357 -6.309 -15.5 1 97.44 180 LEU A C 1
ATOM 1478 O O . LEU A 1 180 ? -2.76 -7.477 -15.484 1 97.44 180 LEU A O 1
ATOM 1482 N N . ARG A 1 181 ? -1.176 -5.988 -15.297 1 97.56 181 ARG A N 1
ATOM 1483 C CA . ARG A 1 181 ? -0.168 -7 -15 1 97.56 181 ARG A CA 1
ATOM 1484 C C . ARG A 1 181 ? -0.483 -7.715 -13.688 1 97.56 181 ARG A C 1
ATOM 1486 O O . ARG A 1 181 ? -0.394 -8.938 -13.609 1 97.56 181 ARG A O 1
ATOM 1493 N N . ILE A 1 182 ? -0.885 -6.98 -12.695 1 98 182 ILE A N 1
ATOM 1494 C CA . ILE A 1 182 ? -1.173 -7.543 -11.375 1 98 182 ILE A CA 1
ATOM 1495 C C . ILE A 1 182 ? -2.371 -8.484 -11.469 1 98 182 ILE A C 1
ATOM 1497 O O . ILE A 1 182 ? -2.307 -9.633 -11.016 1 98 182 ILE A O 1
ATOM 1501 N N . THR A 1 183 ? -3.426 -8 -12.133 1 97.75 183 THR A N 1
ATOM 1502 C CA . THR A 1 183 ? -4.629 -8.82 -12.203 1 97.75 183 THR A CA 1
ATOM 1503 C C . THR A 1 183 ? -4.395 -10.055 -13.078 1 97.75 183 THR A C 1
ATOM 1505 O O . THR A 1 183 ? -4.93 -11.125 -12.789 1 97.75 183 THR A O 1
ATOM 1508 N N . SER A 1 184 ? -3.605 -9.906 -14.141 1 97.06 184 SER A N 1
ATOM 1509 C CA . SER A 1 184 ? -3.256 -11.047 -14.977 1 97.06 184 SER A CA 1
ATOM 1510 C C . SER A 1 184 ? -2.471 -12.094 -14.188 1 97.06 184 SER A C 1
ATOM 1512 O O . SER A 1 184 ? -2.693 -13.289 -14.344 1 97.06 184 SER A O 1
ATOM 1514 N N . GLN A 1 185 ? -1.609 -11.617 -13.367 1 97.12 185 GLN A N 1
ATOM 1515 C CA . GLN A 1 185 ? -0.806 -12.539 -12.562 1 97.12 185 GLN A CA 1
ATOM 1516 C C . GLN A 1 185 ? -1.661 -13.25 -11.523 1 97.12 185 GLN A C 1
ATOM 1518 O O . GLN A 1 185 ? -1.439 -14.43 -11.227 1 97.12 185 GLN A O 1
ATOM 1523 N N . ILE A 1 186 ? -2.615 -12.562 -10.914 1 97.75 186 ILE A N 1
ATOM 1524 C CA . ILE A 1 186 ? -3.539 -13.172 -9.961 1 97.75 186 ILE A CA 1
ATOM 1525 C C . ILE A 1 186 ? -4.336 -14.273 -10.648 1 97.75 186 ILE A C 1
ATOM 1527 O O . ILE A 1 186 ? -4.504 -15.367 -10.094 1 97.75 186 ILE A O 1
ATOM 1531 N N . ARG A 1 187 ? -4.785 -13.93 -11.82 1 97.19 187 ARG A N 1
ATOM 1532 C CA . ARG A 1 187 ? -5.52 -14.93 -12.594 1 97.19 187 ARG A CA 1
ATOM 1533 C C . ARG A 1 187 ? -4.664 -16.172 -12.836 1 97.19 187 ARG A C 1
ATOM 1535 O O . ARG A 1 187 ? -5.152 -17.297 -12.719 1 97.19 187 ARG A O 1
ATOM 1542 N N . LYS A 1 188 ? -3.396 -16 -13.18 1 95.75 188 LYS A N 1
ATOM 1543 C CA . LYS A 1 188 ? -2.48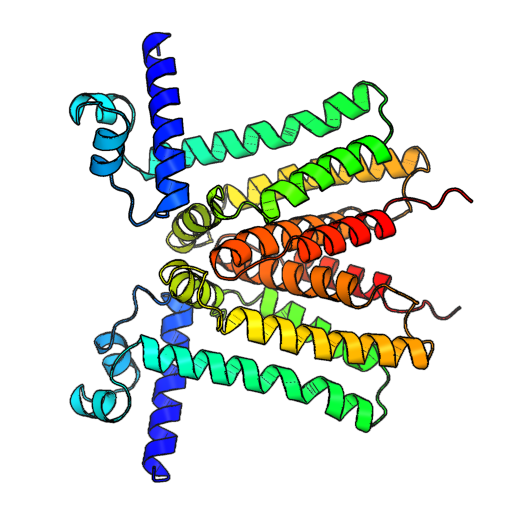 -17.109 -13.438 1 95.75 188 LYS A CA 1
ATOM 1544 C C . LYS A 1 188 ? -2.271 -17.953 -12.188 1 95.75 188 LYS A C 1
ATOM 1546 O O . LYS A 1 188 ? -2.09 -19.172 -12.273 1 95.75 188 LYS A O 1
ATOM 1551 N N . ILE A 1 189 ? -2.314 -17.328 -11.039 1 96.19 189 ILE A N 1
ATOM 1552 C CA . ILE A 1 189 ? -2.111 -18.016 -9.766 1 96.19 189 ILE A CA 1
ATOM 1553 C C . ILE A 1 189 ? -3.326 -18.891 -9.453 1 96.19 189 ILE A C 1
ATOM 1555 O O . ILE A 1 189 ? -3.186 -20 -8.93 1 96.19 189 ILE A O 1
ATOM 1559 N N . LEU A 1 190 ? -4.512 -18.422 -9.828 1 97.88 190 LEU A N 1
ATOM 1560 C CA . LEU A 1 190 ? -5.719 -19.062 -9.312 1 97.88 190 LEU A CA 1
ATOM 1561 C C . LEU A 1 190 ? -6.355 -19.953 -10.375 1 97.88 190 LEU A C 1
ATOM 1563 O O . LEU A 1 190 ? -6.754 -21.078 -10.086 1 97.88 190 LEU A O 1
ATOM 1567 N N . VAL A 1 191 ? -6.43 -19.484 -11.602 1 98.06 191 VAL A N 1
ATOM 1568 C CA . VAL A 1 191 ? -7.301 -20.109 -12.602 1 98.06 191 VAL A CA 1
ATOM 1569 C C . VAL A 1 191 ? -6.562 -21.25 -13.289 1 98.06 191 VAL A C 1
ATOM 1571 O O . VAL A 1 191 ? -5.461 -21.062 -13.812 1 98.06 191 VAL A O 1
ATOM 1574 N N . ARG A 1 192 ? -7.152 -22.375 -13.328 1 95.06 192 ARG A N 1
ATOM 1575 C CA . ARG A 1 192 ? -6.602 -23.531 -14.023 1 95.06 192 ARG A CA 1
ATOM 1576 C C . ARG A 1 192 ? -6.688 -23.344 -15.539 1 95.06 192 ARG A C 1
ATOM 1578 O O . ARG A 1 192 ? -7.676 -22.828 -16.047 1 95.06 192 ARG A O 1
ATOM 1585 N N . ARG A 1 193 ? -5.57 -23.641 -16.203 1 81.75 193 ARG A N 1
ATOM 1586 C CA . ARG A 1 193 ? -5.59 -23.609 -17.672 1 81.75 193 ARG A CA 1
ATOM 1587 C C . ARG A 1 193 ? -6.363 -24.797 -18.234 1 81.75 193 ARG A C 1
ATOM 1589 O O . ARG A 1 193 ? -6.332 -25.891 -17.672 1 81.75 193 ARG A O 1
ATOM 1596 N N . GLU A 1 194 ? -7.555 -24.594 -18.828 1 62.12 194 GLU A N 1
ATOM 1597 C CA . GLU A 1 194 ? -8.203 -25.719 -19.516 1 62.12 194 GLU A CA 1
ATOM 1598 C C . GLU A 1 194 ? -7.199 -26.547 -20.297 1 62.12 194 GLU A C 1
ATOM 1600 O O . GLU A 1 194 ? -6.348 -25.984 -21 1 62.12 194 GLU A O 1
ATOM 1605 N N . GLY A 1 195 ? -6.676 -27.625 -19.719 1 43.69 195 GLY A N 1
ATOM 1606 C CA . GLY A 1 195 ? -6.055 -28.594 -20.609 1 43.69 195 GLY A CA 1
ATOM 1607 C C . GLY A 1 195 ? -6.75 -28.703 -21.953 1 43.69 195 GLY A C 1
ATOM 1608 O O . GLY A 1 195 ? -7.918 -28.344 -22.078 1 43.69 195 GLY A O 1
ATOM 1609 N N . MET B 1 1 ? 32.25 20.531 0.254 1 68.88 1 MET B N 1
ATOM 1610 C CA . MET B 1 1 ? 32 20.453 1.689 1 68.88 1 MET B CA 1
ATOM 1611 C C . MET B 1 1 ? 33.125 19.688 2.404 1 68.88 1 MET B C 1
ATOM 1613 O O . MET B 1 1 ? 33.562 18.641 1.932 1 68.88 1 MET B O 1
ATOM 1617 N N . ASN B 1 2 ? 33.625 20.109 3.508 1 79.56 2 ASN B N 1
ATOM 1618 C CA . ASN B 1 2 ? 34.688 19.438 4.27 1 79.56 2 ASN B CA 1
ATOM 1619 C C . ASN B 1 2 ? 34.156 18.266 5.07 1 79.56 2 ASN B C 1
ATOM 1621 O O . ASN B 1 2 ? 32.938 18 5.066 1 79.56 2 ASN B O 1
ATOM 1625 N N . ARG B 1 3 ? 35.062 17.469 5.609 1 83.56 3 ARG B N 1
ATOM 1626 C CA . ARG B 1 3 ? 34.688 16.25 6.328 1 83.56 3 ARG B CA 1
ATOM 1627 C C . ARG B 1 3 ? 33.719 16.547 7.465 1 83.56 3 ARG B C 1
ATOM 1629 O O . ARG B 1 3 ? 32.781 15.797 7.672 1 83.56 3 ARG B O 1
ATOM 1636 N N . LYS B 1 4 ? 34 17.531 8.117 1 84.19 4 LYS B N 1
ATOM 1637 C CA . LYS B 1 4 ? 33.156 17.922 9.242 1 84.19 4 LYS B CA 1
ATOM 1638 C C . LYS B 1 4 ? 31.734 18.25 8.773 1 84.19 4 LYS B C 1
ATOM 1640 O O . LYS B 1 4 ? 30.75 17.875 9.422 1 84.19 4 LYS B O 1
ATOM 1645 N N . GLY B 1 5 ? 31.609 18.969 7.723 1 87.5 5 GLY B N 1
ATOM 1646 C CA . GLY B 1 5 ? 30.328 19.297 7.129 1 87.5 5 GLY B CA 1
ATOM 1647 C C . GLY B 1 5 ? 29.531 18.078 6.715 1 87.5 5 GLY B C 1
ATOM 1648 O O . GLY B 1 5 ? 28.328 18 6.938 1 87.5 5 GLY B O 1
ATOM 1649 N N . MET B 1 6 ? 30.297 17.125 6.23 1 90.25 6 MET B N 1
ATOM 1650 C CA . MET B 1 6 ? 29.656 15.891 5.793 1 90.25 6 MET B CA 1
ATOM 1651 C C . MET B 1 6 ? 29.125 15.094 6.984 1 90.25 6 MET B C 1
ATOM 1653 O O . MET B 1 6 ? 28.062 14.492 6.906 1 90.25 6 MET B O 1
ATOM 1657 N N . GLU B 1 7 ? 29.844 15.047 8.023 1 93.19 7 GLU B N 1
ATOM 1658 C CA . GLU B 1 7 ? 29.422 14.359 9.242 1 93.19 7 GLU B CA 1
ATOM 1659 C C . GLU B 1 7 ? 28.188 15.016 9.844 1 93.19 7 GLU B C 1
ATOM 1661 O O . GLU B 1 7 ?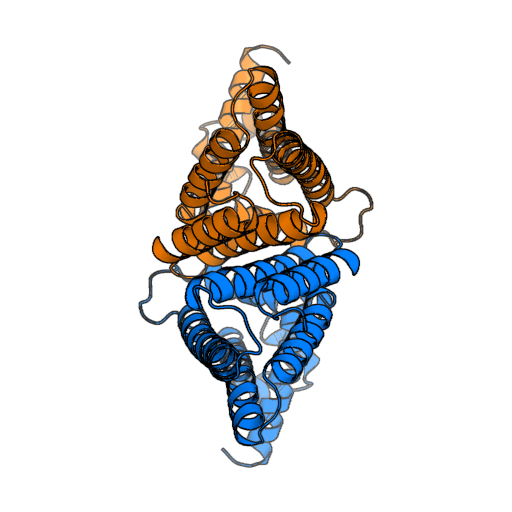 27.297 14.328 10.328 1 93.19 7 GLU B O 1
ATOM 1666 N N . THR B 1 8 ? 28.234 16.375 9.82 1 94.44 8 THR B N 1
ATOM 1667 C CA . THR B 1 8 ? 27.078 17.109 10.336 1 94.44 8 THR B CA 1
ATOM 1668 C C . THR B 1 8 ? 25.828 16.828 9.5 1 94.44 8 THR B C 1
ATOM 1670 O O . THR B 1 8 ? 24.734 16.641 10.039 1 94.44 8 THR B O 1
ATOM 1673 N N . ARG B 1 9 ? 26.016 16.719 8.219 1 95.06 9 ARG B N 1
ATOM 1674 C CA . ARG B 1 9 ? 24.891 16.422 7.328 1 95.06 9 ARG B CA 1
ATOM 1675 C C . ARG B 1 9 ? 24.328 15.039 7.609 1 95.06 9 ARG B C 1
ATOM 1677 O O . ARG B 1 9 ? 23.109 14.859 7.621 1 95.06 9 ARG B O 1
ATOM 1684 N N . GLN B 1 10 ? 25.203 14.148 7.824 1 95.12 10 GLN B N 1
ATOM 1685 C CA . GLN B 1 10 ? 24.75 12.797 8.133 1 95.12 10 GLN B CA 1
ATOM 1686 C C . GLN B 1 10 ? 24 12.75 9.461 1 95.12 10 GLN B C 1
ATOM 1688 O O . GLN B 1 10 ? 23 12.047 9.594 1 95.12 10 GLN B O 1
ATOM 1693 N N . HIS B 1 11 ? 24.516 13.43 10.375 1 96.44 11 HIS B N 1
ATOM 1694 C CA . HIS B 1 11 ? 23.875 13.531 11.68 1 96.44 11 HIS B CA 1
ATOM 1695 C C . HIS B 1 11 ? 22.469 14.125 11.555 1 96.44 11 HIS B C 1
ATOM 1697 O O . HIS B 1 11 ? 21.516 13.609 12.141 1 96.44 11 HIS B O 1
ATOM 1703 N N . ILE B 1 12 ? 22.328 15.172 10.781 1 97.5 12 ILE B N 1
ATOM 1704 C CA . ILE B 1 12 ? 21.047 15.828 10.547 1 97.5 12 ILE B CA 1
ATOM 1705 C C . ILE B 1 12 ? 20.078 14.852 9.883 1 97.5 12 ILE B C 1
ATOM 1707 O O . ILE B 1 12 ? 18.953 14.688 10.328 1 97.5 12 ILE B O 1
ATOM 1711 N N . LYS B 1 13 ? 20.531 14.164 8.875 1 96.62 13 LYS B N 1
ATOM 1712 C CA . LYS B 1 13 ? 19.672 13.234 8.141 1 96.62 13 LYS B CA 1
ATOM 1713 C C . LYS B 1 13 ? 19.203 12.102 9.047 1 96.62 13 LYS B C 1
ATOM 1715 O O . LYS B 1 13 ? 18.031 11.719 9 1 96.62 13 LYS B O 1
ATOM 1720 N N . THR B 1 14 ? 20.094 11.617 9.891 1 95.31 14 THR B N 1
ATOM 1721 C CA . THR B 1 14 ? 19.766 10.516 10.781 1 95.31 14 THR B CA 1
ATOM 1722 C C . THR B 1 14 ? 18.672 10.93 11.773 1 95.31 14 THR B C 1
ATOM 1724 O O . THR B 1 14 ? 17.672 10.227 11.945 1 95.31 14 THR B O 1
ATOM 1727 N N . LYS B 1 15 ? 18.812 12.031 12.375 1 97.19 15 LYS B N 1
ATOM 1728 C CA . LYS B 1 15 ? 17.859 12.531 13.352 1 97.19 15 LYS B CA 1
ATOM 1729 C C . LYS B 1 15 ? 16.547 12.922 12.68 1 97.19 15 LYS B C 1
ATOM 1731 O O . LYS B 1 15 ? 15.461 12.656 13.211 1 97.19 15 LYS B O 1
ATOM 1736 N N . ALA B 1 16 ? 16.703 13.578 11.531 1 97.06 16 ALA B N 1
ATOM 1737 C CA . ALA B 1 16 ? 15.508 13.969 10.797 1 97.06 16 ALA B CA 1
ATOM 1738 C C . ALA B 1 16 ? 14.711 12.75 10.359 1 97.06 16 ALA B C 1
ATOM 1740 O O . ALA B 1 16 ? 13.477 12.75 10.422 1 97.06 16 ALA B O 1
ATOM 1741 N N . CYS B 1 17 ? 15.391 11.734 9.945 1 94.69 17 CYS B N 1
ATOM 1742 C CA . CYS B 1 17 ? 14.742 10.5 9.531 1 94.69 17 CYS B CA 1
ATOM 1743 C C . CYS B 1 17 ? 13.898 9.914 10.656 1 94.69 17 CYS B C 1
ATOM 1745 O O . CYS B 1 17 ? 12.766 9.484 10.43 1 94.69 17 CYS B O 1
ATOM 1747 N N . GLN B 1 18 ? 14.453 9.953 11.812 1 94.25 18 GLN B N 1
ATOM 1748 C CA . GLN B 1 18 ? 13.734 9.453 12.984 1 94.25 18 GLN B CA 1
ATOM 1749 C C . GLN B 1 18 ? 12.484 10.281 13.25 1 94.25 18 GLN B C 1
ATOM 1751 O O . GLN B 1 18 ? 11.43 9.727 13.57 1 94.25 18 GLN B O 1
ATOM 1756 N N . LEU B 1 19 ? 12.609 11.562 13.125 1 95.69 19 LEU B N 1
ATOM 1757 C CA . LEU B 1 19 ? 11.477 12.453 13.344 1 95.69 19 LEU B CA 1
ATOM 1758 C C . LEU B 1 19 ? 10.406 12.234 12.281 1 95.69 19 LEU B C 1
ATOM 1760 O O . LEU B 1 19 ? 9.219 12.148 12.602 1 95.69 19 LEU B O 1
ATOM 1764 N N . PHE B 1 20 ? 10.859 12.125 11.023 1 94.5 20 PHE B N 1
ATOM 1765 C CA . PHE B 1 20 ? 9.922 11.891 9.93 1 94.5 20 PHE B CA 1
ATOM 1766 C C . PHE B 1 20 ? 9.203 10.562 10.109 1 94.5 20 PHE B C 1
ATOM 1768 O O . PHE B 1 20 ? 8.008 10.445 9.805 1 94.5 20 PHE B O 1
ATOM 1775 N N . ALA B 1 21 ? 9.891 9.586 10.57 1 89.31 21 ALA B N 1
ATOM 1776 C CA . ALA B 1 21 ? 9.297 8.266 10.789 1 89.31 21 ALA B CA 1
ATOM 1777 C C . ALA B 1 21 ? 8.25 8.32 11.906 1 89.31 21 ALA B C 1
ATOM 1779 O O . ALA B 1 21 ? 7.207 7.672 11.812 1 89.31 21 ALA B O 1
ATOM 1780 N N . LYS B 1 22 ? 8.5 9.117 12.852 1 88 22 LYS B N 1
ATOM 1781 C CA . LYS B 1 22 ? 7.656 9.164 14.039 1 88 22 LYS B CA 1
ATOM 1782 C C . LYS B 1 22 ? 6.457 10.086 13.828 1 88 22 LYS B C 1
ATOM 1784 O O . LYS B 1 22 ? 5.34 9.758 14.227 1 88 22 LYS B O 1
ATOM 1789 N N . LYS B 1 23 ? 6.66 11.242 13.125 1 88.19 23 LYS B N 1
ATOM 1790 C CA . LYS B 1 23 ? 5.637 12.281 13.117 1 88.19 23 LYS B CA 1
ATOM 1791 C C . LYS B 1 23 ? 5.059 12.469 11.719 1 88.19 23 LYS B C 1
ATOM 1793 O O . LYS B 1 23 ? 4.035 13.141 11.555 1 88.19 23 LYS B O 1
ATOM 1798 N N . GLY B 1 24 ? 5.73 11.875 10.781 1 89.06 24 GLY B N 1
ATOM 1799 C CA . GLY B 1 24 ? 5.391 12.211 9.406 1 89.06 24 GLY B CA 1
ATOM 1800 C C . GLY B 1 24 ? 6.105 13.445 8.898 1 89.06 24 GLY B C 1
ATOM 1801 O O . GLY B 1 24 ? 6.934 14.023 9.602 1 89.06 24 GLY B O 1
ATOM 1802 N N . PHE B 1 25 ? 5.809 13.812 7.711 1 91.75 25 PHE B N 1
ATOM 1803 C CA . PHE B 1 25 ? 6.508 14.938 7.09 1 91.75 25 PHE B CA 1
ATOM 1804 C C . PHE B 1 25 ? 5.867 16.266 7.492 1 91.75 25 PHE B C 1
ATOM 1806 O O . PHE B 1 25 ? 6.566 17.219 7.793 1 91.75 25 PHE B O 1
ATOM 1813 N N . LYS B 1 26 ? 4.613 16.328 7.555 1 87.75 26 LYS B N 1
ATOM 1814 C CA . LYS B 1 26 ? 3.857 17.562 7.707 1 87.75 26 LYS B CA 1
ATOM 1815 C C . LYS B 1 26 ? 4.039 18.156 9.102 1 87.75 26 LYS B C 1
ATOM 1817 O O . LYS B 1 26 ? 4.008 19.375 9.273 1 87.75 26 LYS B O 1
ATOM 1822 N N . GLU B 1 27 ? 4.34 17.359 10.039 1 89.94 27 GLU B N 1
ATOM 1823 C CA . GLU B 1 27 ? 4.375 17.828 11.422 1 89.94 27 GLU B CA 1
ATOM 1824 C C . GLU B 1 27 ? 5.793 18.188 11.844 1 89.94 27 GLU B C 1
ATOM 1826 O O . GLU B 1 27 ? 5.988 18.828 12.875 1 89.94 27 GLU B O 1
ATOM 1831 N N . VAL B 1 28 ? 6.758 17.781 11.148 1 96.44 28 VAL B N 1
ATOM 1832 C CA . VAL B 1 28 ? 8.141 18.031 11.523 1 96.44 28 VAL B CA 1
ATOM 1833 C C . VAL B 1 28 ? 8.562 19.422 11.062 1 96.44 28 VAL B C 1
ATOM 1835 O O . VAL B 1 28 ? 8.312 19.797 9.914 1 96.44 28 VAL B O 1
ATOM 1838 N N . THR B 1 29 ? 9.156 20.219 11.922 1 96.94 29 THR B N 1
ATOM 1839 C CA . THR B 1 29 ? 9.648 21.547 11.602 1 96.94 29 THR B CA 1
ATOM 1840 C C . THR B 1 29 ? 11.164 21.609 11.711 1 96.94 29 THR B C 1
ATOM 1842 O O . THR B 1 29 ? 11.797 20.703 12.258 1 96.94 29 THR B O 1
ATOM 1845 N N . MET B 1 30 ? 11.695 22.688 11.148 1 97.5 30 MET B N 1
ATOM 1846 C CA . MET B 1 30 ? 13.133 22.922 11.305 1 97.5 30 MET B CA 1
ATOM 1847 C C . MET B 1 30 ? 13.5 23.047 12.781 1 97.5 30 MET B C 1
ATOM 1849 O O . MET B 1 30 ? 14.578 22.609 13.195 1 97.5 30 MET B O 1
ATOM 1853 N N . LYS B 1 31 ? 12.562 23.562 13.547 1 97.62 31 LYS B N 1
ATOM 1854 C CA . LYS B 1 31 ? 12.797 23.688 14.984 1 97.62 31 LYS B CA 1
ATOM 1855 C C . LYS B 1 31 ? 12.914 22.312 15.648 1 97.62 31 LYS B C 1
ATOM 1857 O O . LYS B 1 31 ? 13.789 22.109 16.484 1 97.62 31 LYS B O 1
ATOM 1862 N N . ASP B 1 32 ? 12.062 21.406 15.305 1 97.88 32 ASP B N 1
ATOM 1863 C CA . ASP B 1 32 ? 12.133 20.047 15.828 1 97.88 32 ASP B CA 1
ATOM 1864 C C . ASP B 1 32 ? 13.492 19.406 15.539 1 97.88 32 ASP B C 1
ATOM 1866 O O . ASP B 1 32 ? 14.062 18.719 16.391 1 97.88 32 ASP B O 1
ATOM 1870 N N . ILE B 1 33 ? 13.977 19.625 14.312 1 98.06 33 ILE B N 1
ATOM 1871 C CA . ILE B 1 33 ? 15.234 19.031 13.898 1 98.06 33 ILE B CA 1
ATOM 1872 C C . ILE B 1 33 ? 16.391 19.672 14.648 1 98.06 33 ILE B C 1
ATOM 1874 O O . ILE B 1 33 ? 17.328 19 15.078 1 98.06 33 ILE B O 1
ATOM 1878 N N . CYS B 1 34 ? 16.344 20.969 14.867 1 97.81 34 CYS B N 1
ATOM 1879 C CA . CYS B 1 34 ? 17.344 21.641 15.703 1 97.81 34 CYS B CA 1
ATOM 1880 C C . CYS B 1 34 ? 17.406 21 17.094 1 97.81 34 CYS B C 1
ATOM 1882 O O . CYS B 1 34 ? 18.484 20.656 17.562 1 97.81 34 CYS B O 1
ATOM 1884 N N . ASP B 1 35 ? 16.25 20.812 17.641 1 97.81 35 ASP B N 1
ATOM 1885 C CA . ASP B 1 35 ? 16.156 20.281 18.984 1 97.81 35 ASP B CA 1
ATOM 1886 C C . ASP B 1 35 ? 16.703 18.844 19.047 1 97.81 35 ASP B C 1
ATOM 1888 O O . ASP B 1 35 ? 17.406 18.484 19.984 1 97.81 35 ASP B O 1
ATOM 1892 N N . SER B 1 36 ? 16.438 18.109 18.078 1 97.31 36 SER B N 1
ATOM 1893 C CA . SER B 1 36 ? 16.844 16.703 18.062 1 97.31 36 SER B CA 1
ATOM 1894 C C . SER B 1 36 ? 18.328 16.562 17.797 1 97.31 36 SER B C 1
ATOM 1896 O O . SER B 1 36 ? 18.969 15.633 18.281 1 97.31 36 SER B O 1
ATOM 1898 N N . THR B 1 37 ? 18.891 17.422 17.016 1 97.19 37 THR B N 1
ATOM 1899 C CA . THR B 1 37 ? 20.281 17.328 16.625 1 97.19 37 THR B CA 1
ATOM 1900 C C . THR B 1 37 ? 21.172 18.062 17.625 1 97.19 37 THR B C 1
ATOM 1902 O O . THR B 1 37 ? 22.391 17.828 17.672 1 97.19 37 THR B O 1
ATOM 1905 N N . GLY B 1 38 ? 20.625 19.047 18.328 1 97 38 GLY B N 1
ATOM 1906 C CA . GLY B 1 38 ? 21.406 19.906 19.219 1 97 38 GLY B CA 1
ATOM 1907 C C . GLY B 1 38 ? 22.078 21.047 18.5 1 97 38 GLY B C 1
ATOM 1908 O O . GLY B 1 38 ? 22.906 21.766 19.094 1 97 38 GLY B O 1
ATOM 1909 N N . LEU B 1 39 ? 21.797 21.203 17.281 1 96.44 39 LEU B N 1
ATOM 1910 C CA . LEU B 1 39 ? 22.344 22.312 16.516 1 96.44 39 LEU B CA 1
ATOM 1911 C C . LEU B 1 39 ? 21.531 23.594 16.75 1 96.44 39 LEU B C 1
ATOM 1913 O O . LEU B 1 39 ? 20.328 23.531 17.016 1 96.44 39 LEU B O 1
ATOM 1917 N N . SER B 1 40 ? 22.25 24.719 16.625 1 95.31 40 SER B N 1
ATOM 1918 C CA . SER B 1 40 ? 21.547 26 16.594 1 95.31 40 SER B CA 1
ATOM 1919 C C . SER B 1 40 ? 20.781 26.172 15.297 1 95.31 40 SER B C 1
ATOM 1921 O O . SER B 1 40 ? 21.016 25.438 14.328 1 95.31 40 SER B O 1
ATOM 1923 N N . ARG B 1 41 ? 19.812 27.094 15.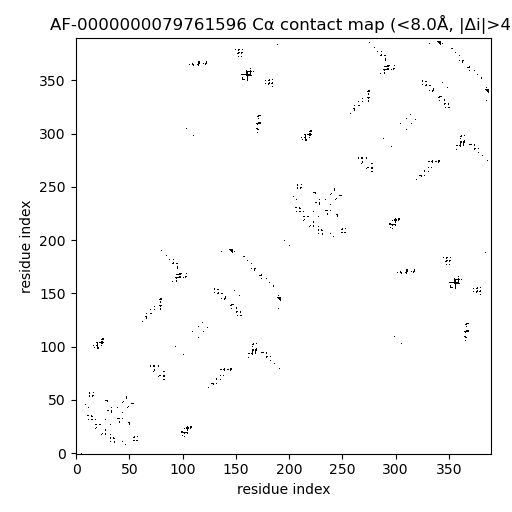312 1 94.12 41 ARG B N 1
ATOM 1924 C CA . ARG B 1 41 ? 19.078 27.406 14.094 1 94.12 41 ARG B CA 1
ATOM 1925 C C . ARG B 1 41 ? 20.016 27.781 12.953 1 94.12 41 ARG B C 1
ATOM 1927 O O . ARG B 1 41 ? 19.906 27.25 11.852 1 94.12 41 ARG B O 1
ATOM 1934 N N . GLY B 1 42 ? 21 28.625 13.25 1 93.75 42 GLY B N 1
ATOM 1935 C CA . GLY B 1 42 ? 21.984 29.016 12.25 1 93.75 42 GLY B CA 1
ATOM 1936 C C . GLY B 1 42 ? 22.797 27.828 11.734 1 93.75 42 GLY B C 1
ATOM 1937 O O . GLY B 1 42 ? 23.047 27.719 10.531 1 93.75 42 GLY B O 1
ATOM 1938 N N . GLY B 1 43 ? 23.156 27 12.617 1 94.5 43 GLY B N 1
ATOM 1939 C CA . GLY B 1 43 ? 23.922 25.812 12.258 1 94.5 43 GLY B CA 1
ATOM 1940 C C . GLY B 1 43 ? 23.172 24.891 11.312 1 94.5 43 GLY B C 1
ATOM 1941 O O . GLY B 1 43 ? 23.766 24.344 10.375 1 94.5 43 GLY B O 1
ATOM 1942 N N . LEU B 1 44 ? 21.906 24.609 11.547 1 96.88 44 LEU B N 1
ATOM 1943 C CA . LEU B 1 44 ? 21.109 23.75 10.688 1 96.88 44 LEU B CA 1
ATOM 1944 C C . LEU B 1 44 ? 20.875 24.406 9.328 1 96.88 44 LEU B C 1
ATOM 1946 O O . LEU B 1 44 ? 21.016 23.75 8.289 1 96.88 44 LEU B O 1
ATOM 1950 N N . TYR B 1 45 ? 20.625 25.672 9.32 1 95.06 45 TYR B N 1
ATOM 1951 C CA . TYR B 1 45 ? 20.266 26.391 8.102 1 95.06 45 TYR B CA 1
ATOM 1952 C C . TYR B 1 45 ? 21.484 26.578 7.203 1 95.06 45 TYR B C 1
ATOM 1954 O O . TYR B 1 45 ? 21.344 26.859 6.008 1 95.06 45 TYR B O 1
ATOM 1962 N N . CYS B 1 46 ? 22.688 26.453 7.754 1 95.25 46 CYS B N 1
ATOM 1963 C CA . CYS B 1 46 ? 23.891 26.453 6.941 1 95.25 46 CYS B CA 1
ATOM 1964 C C . CYS B 1 46 ? 23.938 25.25 6.02 1 95.25 46 CYS B C 1
ATOM 1966 O O . CYS B 1 46 ? 24.516 25.312 4.93 1 95.25 46 CYS B O 1
ATOM 1968 N N . HIS B 1 47 ? 23.219 24.234 6.441 1 95.81 47 HIS B N 1
ATOM 1969 C CA . HIS B 1 47 ? 23.266 22.984 5.68 1 95.81 47 HIS B CA 1
ATOM 1970 C C . HIS B 1 47 ? 21.984 22.797 4.871 1 95.81 47 HIS B C 1
ATOM 1972 O O . HIS B 1 47 ? 22.031 22.312 3.736 1 95.81 47 HIS B O 1
ATOM 1978 N N . TYR B 1 48 ? 20.844 23.078 5.516 1 96.75 48 TYR B N 1
ATOM 1979 C CA . TYR B 1 48 ? 19.562 22.859 4.867 1 96.75 48 TYR B CA 1
ATOM 1980 C C . TYR B 1 48 ? 18.641 24.047 5.102 1 96.75 48 TYR B C 1
ATOM 1982 O O . TYR B 1 48 ? 18.516 24.531 6.227 1 96.75 48 TYR B O 1
ATOM 1990 N N . ASP B 1 49 ? 17.859 24.375 4.039 1 94.94 49 ASP B N 1
ATOM 1991 C CA . ASP B 1 49 ? 17.016 25.547 4.141 1 94.94 49 ASP B CA 1
ATOM 1992 C C . ASP B 1 49 ? 15.586 25.172 4.5 1 94.94 49 ASP B C 1
ATOM 1994 O O . ASP B 1 49 ? 14.773 26.047 4.828 1 94.94 49 ASP B O 1
ATOM 1998 N N . SER B 1 50 ? 15.305 23.844 4.418 1 96.19 50 SER B N 1
ATOM 1999 C CA . SER B 1 50 ? 13.938 23.422 4.711 1 96.19 50 SER B CA 1
ATOM 2000 C C . SER B 1 50 ? 13.867 21.938 5.031 1 96.19 50 SER B C 1
ATOM 2002 O O . SER B 1 50 ? 14.789 21.188 4.699 1 96.19 50 SER B O 1
ATOM 2004 N N . THR B 1 51 ? 12.766 21.531 5.605 1 96.44 51 THR B N 1
ATOM 2005 C CA . THR B 1 51 ? 12.5 20.109 5.848 1 96.44 51 THR B CA 1
ATOM 2006 C C . THR B 1 51 ? 12.414 19.344 4.535 1 96.44 51 THR B C 1
ATOM 2008 O O . THR B 1 51 ? 12.852 18.188 4.453 1 96.44 51 THR B O 1
ATOM 2011 N N . ALA B 1 52 ? 11.922 20 3.486 1 93.88 52 ALA B N 1
ATOM 2012 C CA . ALA B 1 52 ? 11.773 19.359 2.178 1 93.88 52 ALA B CA 1
ATOM 2013 C C . ALA B 1 52 ? 13.133 18.969 1.604 1 93.88 52 ALA B C 1
ATOM 2015 O O . ALA B 1 52 ? 13.289 17.859 1.071 1 93.88 52 ALA B O 1
ATOM 2016 N N . ARG B 1 53 ? 14.062 19.781 1.739 1 95 53 ARG B N 1
ATOM 2017 C CA . ARG B 1 53 ? 15.398 19.516 1.23 1 95 53 ARG B CA 1
ATOM 2018 C C . ARG B 1 53 ? 16.031 18.344 1.976 1 95 53 ARG B C 1
ATOM 2020 O O . ARG B 1 53 ? 16.688 17.484 1.364 1 95 53 ARG B O 1
ATOM 2027 N N . ILE B 1 54 ? 15.867 18.328 3.281 1 96.62 54 ILE B N 1
ATOM 2028 C CA . ILE B 1 54 ? 16.391 17.234 4.09 1 96.62 54 ILE B CA 1
ATOM 2029 C C . ILE B 1 54 ? 15.727 15.93 3.666 1 96.62 54 ILE B C 1
ATOM 2031 O O . ILE B 1 54 ? 16.406 14.922 3.449 1 96.62 54 ILE B O 1
ATOM 2035 N N . PHE B 1 55 ? 14.453 15.984 3.498 1 94.19 55 PHE B N 1
ATOM 2036 C CA . PHE B 1 55 ? 13.695 14.781 3.162 1 94.19 55 PHE B CA 1
ATOM 2037 C C . PHE B 1 55 ? 14.078 14.266 1.779 1 94.19 55 PHE B C 1
ATOM 2039 O O . PHE B 1 55 ? 14.195 13.062 1.571 1 94.19 55 PHE B O 1
ATOM 2046 N N . ASP B 1 56 ? 14.289 15.141 0.871 1 90.94 56 ASP B N 1
ATOM 2047 C CA . ASP B 1 56 ? 14.734 14.766 -0.466 1 90.94 56 ASP B CA 1
ATOM 2048 C C . ASP B 1 56 ? 16.031 13.961 -0.405 1 90.94 56 ASP B C 1
ATOM 2050 O O . ASP B 1 56 ? 16.172 12.953 -1.097 1 90.94 56 ASP B O 1
ATOM 2054 N N . GLU B 1 57 ? 16.891 14.414 0.374 1 92.25 57 GLU B N 1
ATOM 2055 C CA . GLU B 1 57 ? 18.172 13.719 0.479 1 92.25 57 GLU B CA 1
ATOM 2056 C C . GLU B 1 57 ? 18.016 12.359 1.146 1 92.25 57 GLU B C 1
ATOM 2058 O O . GLU B 1 57 ? 18.672 11.391 0.756 1 92.25 57 GLU B O 1
ATOM 2063 N N . ILE B 1 58 ? 17.188 12.328 2.119 1 92.06 58 ILE B N 1
ATOM 2064 C CA . ILE B 1 58 ? 16.906 11.062 2.781 1 92.06 58 ILE B CA 1
ATOM 2065 C C . ILE B 1 58 ? 16.312 10.07 1.773 1 92.06 58 ILE B C 1
ATOM 2067 O O . ILE B 1 58 ? 16.734 8.914 1.727 1 92.06 58 ILE B O 1
ATOM 2071 N N . LEU B 1 59 ? 15.414 10.516 0.979 1 87.31 59 LEU B N 1
ATOM 2072 C CA . LEU B 1 59 ? 14.789 9.672 -0.035 1 87.31 59 LEU B CA 1
ATOM 2073 C C . LEU B 1 59 ? 15.82 9.18 -1.043 1 87.31 59 LEU B C 1
ATOM 2075 O O . LEU B 1 59 ? 15.812 8.016 -1.434 1 87.31 59 LEU B O 1
ATOM 2079 N N . ASN B 1 60 ? 16.672 10.102 -1.421 1 84.06 60 ASN B N 1
ATOM 2080 C CA . ASN B 1 60 ? 17.719 9.734 -2.363 1 84.06 60 ASN B CA 1
ATOM 2081 C C . ASN B 1 60 ? 18.656 8.68 -1.782 1 84.06 60 ASN B C 1
ATOM 2083 O O . ASN B 1 60 ? 19.062 7.75 -2.482 1 84.06 60 ASN B O 1
ATOM 2087 N N . ASP B 1 61 ? 18.953 8.859 -0.512 1 81.69 61 ASP B N 1
ATOM 2088 C CA . ASP B 1 61 ? 19.797 7.875 0.158 1 81.69 61 ASP B CA 1
ATOM 2089 C C . ASP B 1 61 ? 19.125 6.504 0.186 1 81.69 61 ASP B C 1
ATOM 2091 O O . ASP B 1 61 ? 19.781 5.477 0.011 1 81.69 61 ASP B O 1
ATOM 2095 N N . PHE B 1 62 ? 17.891 6.512 0.408 1 73.94 62 PHE B N 1
ATOM 2096 C CA . PHE B 1 62 ? 17.125 5.281 0.474 1 73.94 62 PHE B CA 1
ATOM 2097 C C . PHE B 1 62 ? 17.078 4.59 -0.883 1 73.94 62 PHE B C 1
ATOM 2099 O O . PHE B 1 62 ? 17.203 3.365 -0.965 1 73.94 62 PHE B O 1
ATOM 2106 N N . MET B 1 63 ? 16.984 5.336 -1.86 1 70.69 63 MET B N 1
ATOM 2107 C CA . MET B 1 63 ? 16.891 4.816 -3.221 1 70.69 63 MET B CA 1
ATOM 2108 C C . MET B 1 63 ? 18.234 4.289 -3.695 1 70.69 63 MET B C 1
ATOM 2110 O O . MET B 1 63 ? 18.312 3.301 -4.426 1 70.69 63 MET B O 1
ATOM 2114 N N . ASP B 1 64 ? 19.281 4.883 -3.32 1 68.75 64 ASP B N 1
ATOM 2115 C CA . ASP B 1 64 ? 20.641 4.504 -3.711 1 68.75 64 ASP B CA 1
ATOM 2116 C C . ASP B 1 64 ? 21.062 3.203 -3.031 1 68.75 64 ASP B C 1
ATOM 2118 O O . ASP B 1 64 ? 21.781 2.398 -3.617 1 68.75 64 ASP B O 1
ATOM 2122 N N . ASN B 1 65 ? 20.641 2.918 -1.854 1 62.47 65 ASN B N 1
ATOM 2123 C CA . ASN B 1 65 ? 21.062 1.74 -1.099 1 62.47 65 ASN B CA 1
ATOM 2124 C C . ASN B 1 65 ? 20.375 0.478 -1.607 1 62.47 65 ASN B C 1
ATOM 2126 O O . ASN B 1 65 ? 20.922 -0.617 -1.523 1 62.47 65 ASN B O 1
ATOM 2130 N N . GLN B 1 66 ? 19.188 0.462 -2.182 1 59.44 66 GLN B N 1
ATOM 2131 C CA . GLN B 1 66 ? 18.453 -0.725 -2.617 1 59.44 66 GLN B CA 1
ATOM 2132 C C . GLN B 1 66 ? 19.094 -1.326 -3.873 1 59.44 66 GLN B C 1
ATOM 2134 O O . GLN B 1 66 ? 19.062 -2.543 -4.066 1 59.44 66 GLN B O 1
ATOM 2139 N N . ASP B 1 67 ? 19.75 -0.664 -4.809 1 55.28 67 ASP B N 1
ATOM 2140 C CA . ASP B 1 67 ? 20.266 -1.047 -6.125 1 55.28 67 ASP B CA 1
ATOM 2141 C C . ASP B 1 67 ? 21.422 -2.021 -6.008 1 55.28 67 ASP B C 1
ATOM 2143 O O . ASP B 1 67 ? 21.516 -2.984 -6.77 1 55.28 67 ASP B O 1
ATOM 2147 N N . GLU B 1 68 ? 22.312 -1.885 -5.109 1 61.31 68 GLU B N 1
ATOM 2148 C CA . GLU B 1 68 ? 23.641 -2.492 -5.23 1 61.31 68 GLU B CA 1
ATOM 2149 C C . GLU B 1 68 ? 23.656 -3.893 -4.625 1 61.31 68 GLU B C 1
ATOM 2151 O O . GLU B 1 68 ? 24.5 -4.715 -4.977 1 61.31 68 GLU B O 1
ATOM 2156 N N . GLU B 1 69 ? 22.469 -4.352 -4.305 1 74 69 GLU B N 1
ATOM 2157 C CA . GLU B 1 69 ? 22.625 -5.57 -3.516 1 74 69 GLU B CA 1
ATOM 2158 C C . GLU B 1 69 ? 22.391 -6.812 -4.375 1 74 69 GLU B C 1
ATOM 2160 O O . GLU B 1 69 ? 23.141 -7.785 -4.273 1 74 69 GLU B O 1
ATOM 2165 N N . PHE B 1 70 ? 21.578 -6.789 -5.496 1 85.19 70 PHE B N 1
ATOM 2166 C CA . PHE B 1 70 ? 21.297 -7.973 -6.301 1 85.19 70 PHE B CA 1
ATOM 2167 C C . PHE B 1 70 ? 22.469 -8.289 -7.227 1 85.19 70 PHE B C 1
ATOM 2169 O O . PHE B 1 70 ? 22.938 -9.43 -7.281 1 85.19 70 PHE B O 1
ATOM 2176 N N . ARG B 1 71 ? 23 -7.352 -7.914 1 86.25 71 ARG B N 1
ATOM 2177 C CA . ARG B 1 71 ? 24.016 -7.535 -8.945 1 86.25 71 ARG B CA 1
ATOM 2178 C C . ARG B 1 71 ? 25.297 -8.086 -8.344 1 86.25 71 ARG B C 1
ATOM 2180 O O . ARG B 1 71 ? 25.906 -9 -8.906 1 86.25 71 ARG B O 1
ATOM 2187 N N . SER B 1 72 ? 25.625 -7.488 -7.203 1 88.75 72 SER B N 1
ATOM 2188 C CA . SER B 1 72 ? 26.844 -7.957 -6.559 1 88.75 72 SER B CA 1
ATOM 2189 C C . SER B 1 72 ? 26.734 -9.422 -6.164 1 88.75 72 SER B C 1
ATOM 2191 O O . SER B 1 72 ? 27.688 -10.195 -6.344 1 88.75 72 SER B O 1
ATOM 2193 N N . LYS B 1 73 ? 25.609 -9.844 -5.707 1 93.56 73 LYS B N 1
ATOM 2194 C CA . LYS B 1 73 ? 25.391 -11.227 -5.285 1 93.56 73 LYS B CA 1
ATOM 2195 C C . LYS B 1 73 ? 25.359 -12.172 -6.484 1 93.56 73 LYS B C 1
ATOM 2197 O O . LYS B 1 73 ? 25.875 -13.281 -6.422 1 93.56 73 LYS B O 1
ATOM 2202 N N . MET B 1 74 ? 24.781 -11.719 -7.574 1 94.44 74 MET B N 1
ATOM 2203 C CA . MET B 1 74 ? 24.734 -12.516 -8.797 1 94.44 74 MET B CA 1
ATOM 2204 C C . MET B 1 74 ? 26.141 -12.695 -9.375 1 94.44 74 MET B C 1
ATOM 2206 O O . MET B 1 74 ? 26.5 -13.789 -9.812 1 94.44 74 MET B O 1
ATOM 2210 N N . LEU B 1 75 ? 26.906 -11.609 -9.32 1 92.75 75 LEU B N 1
ATOM 2211 C CA . LEU B 1 75 ? 28.266 -11.656 -9.836 1 92.75 75 LEU B CA 1
ATOM 2212 C C . LEU B 1 75 ? 29.141 -12.594 -9.008 1 92.75 75 LEU B C 1
ATOM 2214 O O . LEU B 1 75 ? 30.062 -13.227 -9.531 1 92.75 75 LEU B O 1
ATOM 2218 N N . GLU B 1 76 ? 28.797 -12.719 -7.734 1 94.62 76 GLU B N 1
ATOM 2219 C CA . GLU B 1 76 ? 29.516 -13.633 -6.848 1 94.62 76 GLU B CA 1
ATOM 2220 C C . GLU B 1 76 ? 29.109 -15.078 -7.098 1 94.62 76 GLU B C 1
ATOM 2222 O O . GLU B 1 76 ? 29.688 -16 -6.539 1 94.62 76 GLU B O 1
ATOM 2227 N N . GLY B 1 77 ? 28.047 -15.328 -7.793 1 95.06 77 GLY B N 1
ATOM 2228 C CA . GLY B 1 77 ? 27.641 -16.672 -8.188 1 95.06 77 GLY B CA 1
ATOM 2229 C C . GLY B 1 77 ? 26.625 -17.281 -7.242 1 95.06 77 GLY B C 1
ATOM 2230 O O . GLY B 1 77 ? 26.375 -18.484 -7.305 1 95.06 77 GLY B O 1
ATOM 2231 N N . LEU B 1 78 ? 26.062 -16.516 -6.391 1 96.44 78 LEU B N 1
ATOM 2232 C CA . LEU B 1 78 ? 25.031 -17.031 -5.5 1 96.44 78 LEU B CA 1
ATOM 2233 C C . LEU B 1 78 ? 23.812 -17.484 -6.293 1 96.44 78 LEU B C 1
ATOM 2235 O O . LEU B 1 78 ? 23.516 -16.953 -7.367 1 96.44 78 LEU B O 1
ATOM 2239 N N . SER B 1 79 ? 23.156 -18.516 -5.707 1 97.56 79 SER B N 1
ATOM 2240 C CA . SER B 1 79 ? 21.953 -18.969 -6.395 1 97.56 79 SER B CA 1
ATOM 2241 C C . SER B 1 79 ? 20.859 -17.906 -6.352 1 97.56 79 SER B C 1
ATOM 2243 O O . SER B 1 79 ? 20.797 -17.109 -5.422 1 97.56 79 SER B O 1
ATOM 2245 N N . ALA B 1 80 ? 20.016 -17.875 -7.352 1 97.75 80 ALA B N 1
ATOM 2246 C CA . ALA B 1 80 ? 18.891 -16.953 -7.398 1 97.75 80 ALA B CA 1
ATOM 2247 C C . ALA B 1 80 ? 17.969 -17.156 -6.195 1 97.75 80 ALA B C 1
ATOM 2249 O O . ALA B 1 80 ? 17.406 -16.188 -5.664 1 97.75 80 ALA B O 1
ATOM 2250 N N . VAL B 1 81 ? 17.844 -18.406 -5.773 1 98.19 81 VAL B N 1
ATOM 2251 C CA . VAL B 1 81 ? 16.984 -18.75 -4.645 1 98.19 81 VAL B CA 1
ATOM 2252 C C . VAL B 1 81 ? 17.547 -18.125 -3.365 1 98.19 81 VAL B C 1
ATOM 2254 O O . VAL B 1 81 ? 16.797 -17.562 -2.566 1 98.19 81 VAL B O 1
ATOM 2257 N N . GLU B 1 82 ? 18.828 -18.234 -3.215 1 97.19 82 GLU B N 1
ATOM 2258 C CA . GLU B 1 82 ? 19.469 -17.625 -2.043 1 97.19 82 GLU B CA 1
ATOM 2259 C C . GLU B 1 82 ? 19.281 -16.109 -2.029 1 97.19 82 GLU B C 1
ATOM 2261 O O . GLU B 1 82 ? 19 -15.531 -0.984 1 97.19 82 GLU B O 1
ATOM 2266 N N . ILE B 1 83 ? 19.484 -15.516 -3.16 1 96.69 83 ILE B N 1
ATOM 2267 C CA . ILE B 1 83 ? 19.328 -14.07 -3.277 1 96.69 83 ILE B CA 1
ATOM 2268 C C . ILE B 1 83 ? 17.875 -13.68 -2.99 1 96.69 83 ILE B C 1
ATOM 2270 O O . ILE B 1 83 ? 17.609 -12.742 -2.23 1 96.69 83 ILE B O 1
ATOM 2274 N N . LEU B 1 84 ? 16.938 -14.414 -3.521 1 97.5 84 LEU B N 1
ATOM 2275 C CA . LEU B 1 84 ? 15.508 -14.172 -3.303 1 97.5 84 LEU B CA 1
ATOM 2276 C C . LEU B 1 84 ? 15.164 -14.289 -1.822 1 97.5 84 LEU B C 1
ATOM 2278 O O . LEU B 1 84 ? 14.492 -13.414 -1.269 1 97.5 84 LEU B O 1
ATOM 2282 N N . ASP B 1 85 ? 15.633 -15.352 -1.21 1 96.94 85 ASP B N 1
ATOM 2283 C CA . ASP B 1 85 ? 15.32 -15.594 0.195 1 96.94 85 ASP B CA 1
ATOM 2284 C C . ASP B 1 85 ? 15.859 -14.469 1.079 1 96.94 85 ASP B C 1
ATOM 2286 O O . ASP B 1 85 ? 15.195 -14.047 2.029 1 96.94 85 ASP B O 1
ATOM 2290 N N . ASP B 1 86 ? 17 -13.969 0.736 1 95.12 86 ASP B N 1
ATOM 2291 C CA . ASP B 1 86 ? 17.594 -12.867 1.486 1 95.12 86 ASP B CA 1
ATOM 2292 C C . ASP B 1 86 ? 16.734 -11.609 1.379 1 95.12 86 ASP B C 1
ATOM 2294 O O . ASP B 1 86 ? 16.5 -10.922 2.377 1 95.12 86 ASP B O 1
ATOM 2298 N N . VAL B 1 87 ? 16.344 -11.32 0.22 1 94.19 87 VAL B N 1
ATOM 2299 C CA . VAL B 1 87 ? 15.539 -10.117 -0.01 1 94.19 87 VAL B CA 1
ATOM 2300 C C . VAL B 1 87 ? 14.172 -10.273 0.661 1 94.19 87 VAL B C 1
ATOM 2302 O O . VAL B 1 87 ? 13.68 -9.336 1.291 1 94.19 87 VAL B O 1
ATOM 2305 N N . LEU B 1 88 ? 13.562 -11.406 0.548 1 96.56 88 LEU B N 1
ATOM 2306 C CA . LEU B 1 88 ? 12.242 -11.633 1.139 1 96.56 88 LEU B CA 1
ATOM 2307 C C . LEU B 1 88 ? 12.312 -11.578 2.66 1 96.56 88 LEU B C 1
ATOM 2309 O O . LEU B 1 88 ? 11.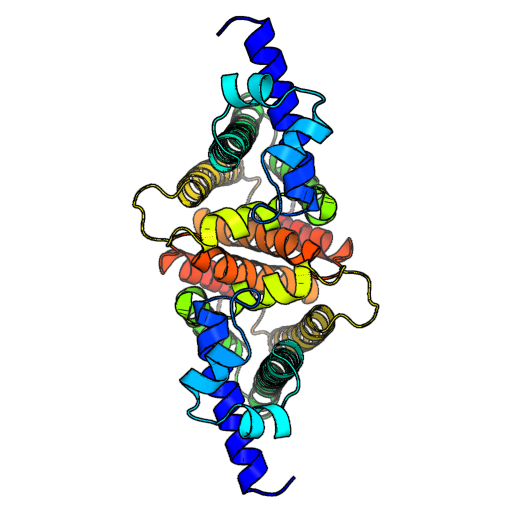383 -11.102 3.312 1 96.56 88 LEU B O 1
ATOM 2313 N N . ASP B 1 89 ? 13.406 -12.047 3.248 1 95.12 89 ASP B N 1
ATOM 2314 C CA . ASP B 1 89 ? 13.609 -11.953 4.691 1 95.12 89 ASP B CA 1
ATOM 2315 C C . ASP B 1 89 ? 13.688 -10.492 5.137 1 95.12 89 ASP B C 1
ATOM 2317 O O . ASP B 1 89 ? 13.109 -10.117 6.156 1 95.12 89 ASP B O 1
ATOM 2321 N N . ARG B 1 90 ? 14.336 -9.742 4.402 1 92.19 90 ARG B N 1
ATOM 2322 C CA . ARG B 1 90 ? 14.438 -8.312 4.695 1 92.19 90 ARG B CA 1
ATOM 2323 C C . ARG B 1 90 ? 13.07 -7.641 4.586 1 92.19 90 ARG B C 1
ATOM 2325 O O . ARG B 1 90 ? 12.711 -6.816 5.426 1 92.19 90 ARG B O 1
ATOM 2332 N N . TYR B 1 91 ? 12.375 -8 3.516 1 93.31 91 TYR B N 1
ATOM 2333 C CA . TYR B 1 91 ? 11.039 -7.449 3.336 1 93.31 91 TYR B CA 1
ATOM 2334 C C . TYR B 1 91 ? 10.141 -7.801 4.516 1 93.31 91 TYR B C 1
ATOM 2336 O O . TYR B 1 91 ? 9.383 -6.957 5 1 93.31 91 TYR B O 1
ATOM 2344 N N . ARG B 1 92 ? 10.203 -8.984 4.973 1 95 92 ARG B N 1
ATOM 2345 C CA . ARG B 1 92 ? 9.391 -9.414 6.105 1 95 92 ARG B CA 1
ATOM 2346 C C . ARG B 1 92 ? 9.664 -8.562 7.336 1 95 92 ARG B C 1
ATOM 2348 O O . ARG B 1 92 ? 8.734 -8.102 8 1 95 92 ARG B O 1
ATOM 2355 N N . GLU B 1 93 ? 10.898 -8.312 7.57 1 92.5 93 GLU B N 1
ATOM 2356 C CA . GLU B 1 93 ? 11.297 -7.508 8.719 1 92.5 93 GLU B CA 1
ATOM 2357 C C . GLU B 1 93 ? 10.789 -6.074 8.594 1 92.5 93 GLU B C 1
ATOM 2359 O O . GLU B 1 93 ? 10.305 -5.492 9.562 1 92.5 93 GLU B O 1
ATOM 2364 N N . GLU B 1 94 ? 10.883 -5.582 7.445 1 90.62 94 GLU B N 1
ATOM 2365 C CA . GLU B 1 94 ? 10.477 -4.199 7.207 1 90.62 94 GLU B CA 1
ATOM 2366 C C . GLU B 1 94 ? 8.961 -4.047 7.281 1 90.62 94 GLU B C 1
ATOM 2368 O O . GLU B 1 94 ? 8.461 -3 7.691 1 90.62 94 GLU B O 1
ATOM 2373 N N . MET B 1 95 ? 8.234 -5.043 6.859 1 92.62 95 MET B N 1
ATOM 2374 C CA . MET B 1 95 ? 6.773 -5.008 6.863 1 92.62 95 MET B CA 1
ATOM 2375 C C . MET B 1 95 ? 6.234 -5.023 8.289 1 92.62 95 MET B C 1
ATOM 2377 O O . MET B 1 95 ? 5.172 -4.461 8.562 1 92.62 95 MET B O 1
ATOM 2381 N N . ILE B 1 96 ? 6.949 -5.602 9.156 1 88.62 96 ILE B N 1
ATOM 2382 C CA . ILE B 1 96 ? 6.496 -5.715 10.539 1 88.62 96 ILE B CA 1
ATOM 2383 C C . ILE B 1 96 ? 6.949 -4.488 11.328 1 88.62 96 ILE B C 1
ATOM 2385 O O . ILE B 1 96 ? 6.289 -4.082 12.289 1 88.62 96 ILE B O 1
ATOM 2389 N N . ASP B 1 97 ? 8.016 -3.859 10.891 1 83.31 97 ASP B N 1
ATOM 2390 C CA . ASP B 1 97 ? 8.547 -2.705 11.602 1 83.31 97 ASP B CA 1
ATOM 2391 C C . ASP B 1 97 ? 7.91 -1.409 11.109 1 83.31 97 ASP B C 1
ATOM 2393 O O . ASP B 1 97 ? 8.57 -0.594 10.461 1 83.31 97 ASP B O 1
ATOM 2397 N N . GLY B 1 98 ? 6.746 -1.183 11.508 1 72.62 98 GLY B N 1
ATOM 2398 C CA . GLY B 1 98 ? 5.996 -0.017 11.07 1 72.62 98 GLY B CA 1
ATOM 2399 C C . GLY B 1 98 ? 6.535 1.285 11.625 1 72.62 98 GLY B C 1
ATOM 2400 O O . GLY B 1 98 ? 6.516 2.314 10.953 1 72.62 98 GLY B O 1
ATOM 2401 N N . GLU B 1 99 ? 7.02 1.242 12.742 1 72.88 99 GLU B N 1
ATOM 2402 C CA . GLU B 1 99 ? 7.473 2.451 13.422 1 72.88 99 GLU B CA 1
ATOM 2403 C C . GLU B 1 99 ? 8.688 3.055 12.719 1 72.88 99 GLU B C 1
ATOM 2405 O O . GLU B 1 99 ? 8.875 4.273 12.727 1 72.88 99 GLU B O 1
ATOM 2410 N N . ALA B 1 100 ? 9.359 2.203 12.125 1 73.19 100 ALA B N 1
ATOM 2411 C CA . ALA B 1 100 ? 10.586 2.662 11.469 1 73.19 100 ALA B CA 1
ATOM 2412 C C . ALA B 1 100 ? 10.32 3.029 10.008 1 73.19 100 ALA B C 1
ATOM 2414 O O . ALA B 1 100 ? 11.211 3.535 9.32 1 73.19 100 ALA B O 1
ATOM 2415 N N . SER B 1 101 ? 9.102 2.969 9.664 1 83.56 101 SER B N 1
ATOM 2416 C CA . SER B 1 101 ? 8.766 3.186 8.258 1 83.56 101 SER B CA 1
ATOM 2417 C C . SER B 1 101 ? 8.57 4.668 7.961 1 83.56 101 SER B C 1
ATOM 2419 O O . SER B 1 101 ? 7.988 5.398 8.766 1 83.56 101 SER B O 1
ATOM 2421 N N . LEU B 1 102 ? 9.156 5.09 6.871 1 88.06 102 LEU B N 1
ATOM 2422 C CA . LEU B 1 102 ? 8.977 6.457 6.387 1 88.06 102 LEU B CA 1
ATOM 2423 C C . LEU B 1 102 ? 7.723 6.566 5.523 1 88.06 102 LEU B C 1
ATOM 2425 O O . LEU B 1 102 ? 7.488 7.598 4.887 1 88.06 102 LEU B O 1
ATOM 2429 N N . SER B 1 103 ? 6.918 5.531 5.559 1 86.38 103 SER B N 1
ATOM 2430 C CA . SER B 1 103 ? 5.793 5.41 4.637 1 86.38 103 SER B CA 1
ATOM 2431 C C . SER B 1 103 ? 4.82 6.574 4.797 1 86.38 103 SER B C 1
ATOM 2433 O O . SER B 1 103 ? 4.375 7.16 3.805 1 86.38 103 SER B O 1
ATOM 2435 N N . VAL B 1 104 ? 4.598 6.977 6.027 1 85.44 104 VAL B N 1
ATOM 2436 C CA . VAL B 1 104 ? 3.682 8.078 6.289 1 85.44 104 VAL B CA 1
ATOM 2437 C C . VAL B 1 104 ? 4.281 9.383 5.766 1 85.44 104 VAL B C 1
ATOM 2439 O O . VAL B 1 104 ? 3.605 10.148 5.07 1 85.44 104 VAL B O 1
ATOM 2442 N N . ALA B 1 105 ? 5.535 9.547 6.086 1 89.44 105 ALA B N 1
ATOM 2443 C CA . ALA B 1 105 ? 6.215 10.766 5.676 1 89.44 105 ALA B CA 1
ATOM 2444 C C . ALA B 1 105 ? 6.289 10.875 4.156 1 89.44 105 ALA B C 1
ATOM 2446 O O . ALA B 1 105 ? 6.07 11.945 3.588 1 89.44 105 ALA B O 1
ATOM 2447 N N . ILE B 1 106 ? 6.566 9.758 3.545 1 89 106 ILE B N 1
ATOM 2448 C CA . ILE B 1 106 ? 6.648 9.719 2.09 1 89 106 ILE B CA 1
ATOM 2449 C C . ILE B 1 106 ? 5.285 10.055 1.488 1 89 106 ILE B C 1
ATOM 2451 O O . ILE B 1 106 ? 5.188 10.883 0.582 1 89 106 ILE B O 1
ATOM 2455 N N . PHE B 1 107 ? 4.348 9.469 2.01 1 86 107 PHE B N 1
ATOM 2456 C CA . PHE B 1 107 ? 2.994 9.68 1.503 1 86 107 PHE B CA 1
ATOM 2457 C C . PHE B 1 107 ? 2.57 11.133 1.683 1 86 107 PHE B C 1
ATOM 2459 O O . PHE B 1 107 ? 2.045 11.75 0.753 1 86 107 PHE B O 1
ATOM 2466 N N . GLU B 1 108 ? 2.865 11.695 2.801 1 86.69 108 GLU B N 1
ATOM 2467 C CA . GLU B 1 108 ? 2.527 13.086 3.076 1 86.69 108 GLU B CA 1
ATOM 2468 C C . GLU B 1 108 ? 3.309 14.031 2.17 1 86.69 108 GLU B C 1
ATOM 2470 O O . GLU B 1 108 ? 2.771 15.047 1.709 1 86.69 108 GLU B O 1
ATOM 2475 N N . TYR B 1 109 ? 4.488 13.664 1.989 1 88.81 109 TYR B N 1
ATOM 2476 C CA . TYR B 1 109 ? 5.383 14.516 1.207 1 88.81 109 TYR B CA 1
ATOM 2477 C C . TYR B 1 109 ? 4.922 14.594 -0.244 1 88.81 109 TYR B C 1
ATOM 2479 O O . TYR B 1 109 ? 4.918 15.68 -0.839 1 88.81 109 TYR B O 1
ATOM 2487 N N . PHE B 1 110 ? 4.434 13.562 -0.776 1 87.19 110 PHE B N 1
ATOM 2488 C CA . PHE B 1 110 ? 4.145 13.516 -2.205 1 87.19 110 PHE B CA 1
ATOM 2489 C C . PHE B 1 110 ? 2.664 13.773 -2.465 1 87.19 110 PHE B C 1
ATOM 2491 O O . PHE B 1 110 ? 2.277 14.117 -3.584 1 87.19 110 PHE B O 1
ATOM 2498 N N . SER B 1 111 ? 1.786 13.414 -1.61 1 80.88 111 SER B N 1
ATOM 2499 C CA . SER B 1 111 ? 0.357 13.617 -1.828 1 80.88 111 SER B CA 1
ATOM 2500 C C . SER B 1 111 ? 0.024 15.094 -1.979 1 80.88 111 SER B C 1
ATOM 2502 O O . SER B 1 111 ? -0.958 15.453 -2.633 1 80.88 111 SER B O 1
ATOM 2504 N N . GLY B 1 112 ? 0.756 15.992 -1.45 1 66.88 112 GLY B N 1
ATOM 2505 C CA . GLY B 1 112 ? 0.506 17.422 -1.501 1 66.88 112 GLY B CA 1
ATOM 2506 C C . GLY B 1 112 ? 1.073 18.094 -2.742 1 66.88 112 GLY B C 1
ATOM 2507 O O . GLY B 1 112 ? 0.758 19.234 -3.037 1 66.88 112 GLY B O 1
ATOM 2508 N N . ARG B 1 113 ? 1.969 17.469 -3.383 1 63.53 113 ARG B N 1
ATOM 2509 C CA . ARG B 1 113 ? 2.723 18.125 -4.449 1 63.53 113 ARG B CA 1
ATOM 2510 C C . ARG B 1 113 ? 2.145 17.766 -5.816 1 63.53 113 ARG B C 1
ATOM 2512 O O . ARG B 1 113 ? 2.568 18.328 -6.836 1 63.53 113 ARG B O 1
ATOM 2519 N N . GLY B 1 114 ? 0.846 17.484 -6.008 1 56.28 114 GLY B N 1
ATOM 2520 C CA . GLY B 1 114 ? 0.33 17.109 -7.316 1 56.28 114 GLY B CA 1
ATOM 2521 C C . GLY B 1 114 ? 1.199 16.109 -8.039 1 56.28 114 GLY B C 1
ATOM 2522 O O . GLY B 1 114 ? 2.371 15.93 -7.699 1 56.28 114 GLY B O 1
ATOM 2523 N N . ASN B 1 115 ? 0.675 14.992 -8.555 1 55.16 115 ASN B N 1
ATOM 2524 C CA . ASN B 1 115 ? 1.291 13.812 -9.156 1 55.16 115 ASN B CA 1
ATOM 2525 C C . ASN B 1 115 ? 2.254 14.188 -10.273 1 55.16 115 ASN B C 1
ATOM 2527 O O . ASN B 1 115 ? 3.074 13.375 -10.695 1 55.16 115 ASN B O 1
ATOM 2531 N N . ALA B 1 116 ? 1.857 15.328 -11.094 1 48.34 116 ALA B N 1
ATOM 2532 C CA . ALA B 1 116 ? 2.105 15.438 -12.531 1 48.34 116 ALA B CA 1
ATOM 2533 C C . ALA B 1 116 ? 3.549 15.852 -12.805 1 48.34 116 ALA B C 1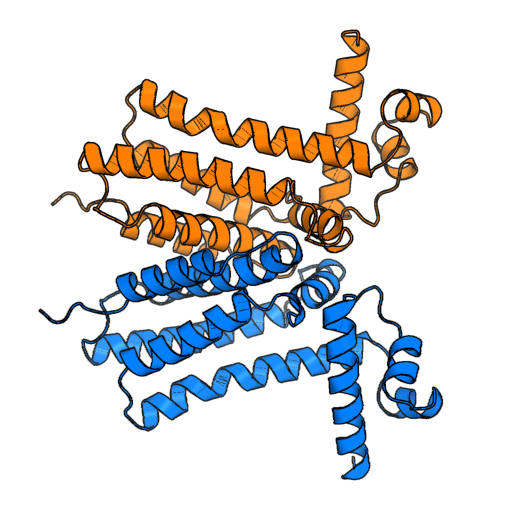
ATOM 2535 O O . ALA B 1 116 ? 3.857 16.375 -13.883 1 48.34 116 ALA B O 1
ATOM 2536 N N . CYS B 1 117 ? 4.406 15.977 -11.711 1 50.97 117 CYS B N 1
ATOM 2537 C CA . CYS B 1 117 ? 5.602 16.469 -12.383 1 50.97 117 CYS B CA 1
ATOM 2538 C C . CYS B 1 117 ? 6.367 15.312 -13.031 1 50.97 117 CYS B C 1
ATOM 2540 O O . CYS B 1 117 ? 6.359 14.195 -12.523 1 50.97 117 CYS B O 1
ATOM 2542 N N . GLU B 1 118 ? 6.602 15.398 -14.312 1 54.72 118 GLU B N 1
ATOM 2543 C CA . GLU B 1 118 ? 7.352 14.477 -15.156 1 54.72 118 GLU B CA 1
ATOM 2544 C C . GLU B 1 118 ? 8.414 13.727 -14.352 1 54.72 118 GLU B C 1
ATOM 2546 O O . GLU B 1 118 ? 8.766 12.594 -14.68 1 54.72 118 GLU B O 1
ATOM 2551 N N . GLU B 1 119 ? 9.094 14.375 -13.258 1 69.31 119 GLU B N 1
ATOM 2552 C CA . GLU B 1 119 ? 10.188 13.555 -12.75 1 69.31 119 GLU B CA 1
ATOM 2553 C C . GLU B 1 119 ? 9.914 13.102 -11.312 1 69.31 119 GLU B C 1
ATOM 2555 O O . GLU B 1 119 ? 10.695 13.391 -10.414 1 69.31 119 GLU B O 1
ATOM 2560 N N . ASN B 1 120 ? 8.812 12.367 -10.984 1 82.81 120 ASN B N 1
ATOM 2561 C CA . ASN B 1 120 ? 8.453 11.867 -9.664 1 82.81 120 ASN B CA 1
ATOM 2562 C C . ASN B 1 120 ? 9.484 10.867 -9.148 1 82.81 120 ASN B C 1
ATOM 2564 O O . ASN B 1 120 ? 9.742 9.844 -9.789 1 82.81 120 ASN B O 1
ATOM 2568 N N . PRO B 1 121 ? 10.188 11.227 -8.117 1 83.31 121 PRO B N 1
ATOM 2569 C CA . PRO B 1 121 ? 11.234 10.352 -7.582 1 83.31 121 PRO B CA 1
ATOM 2570 C C . PRO B 1 121 ? 10.711 8.969 -7.207 1 83.31 121 PRO B C 1
ATOM 2572 O O . PRO B 1 121 ? 11.445 7.977 -7.309 1 83.31 121 PRO B O 1
ATOM 2575 N N . LEU B 1 122 ? 9.555 8.914 -6.836 1 87.31 122 LEU B N 1
ATOM 2576 C CA . LEU B 1 122 ? 8.984 7.625 -6.461 1 87.31 122 LEU B CA 1
ATOM 2577 C C . LEU B 1 122 ? 8.828 6.723 -7.684 1 87.31 122 LEU B C 1
ATOM 2579 O O . LEU B 1 122 ? 9.086 5.52 -7.609 1 87.31 122 LEU B O 1
ATOM 2583 N N . TYR B 1 123 ? 8.43 7.332 -8.758 1 88.31 123 TYR B N 1
ATOM 2584 C CA . TYR B 1 123 ? 8.281 6.551 -9.984 1 88.31 123 TYR B CA 1
ATOM 2585 C C . TYR B 1 123 ? 9.641 6.07 -10.492 1 88.31 123 TYR B C 1
ATOM 2587 O O . TYR B 1 123 ? 9.758 4.945 -10.977 1 88.31 123 TYR B O 1
ATOM 2595 N N . GLN B 1 124 ? 10.594 6.953 -10.383 1 86.31 124 GLN B N 1
ATOM 2596 C CA . GLN B 1 124 ? 11.945 6.551 -10.766 1 86.31 124 GLN B CA 1
ATOM 2597 C C . GLN B 1 124 ? 12.445 5.398 -9.906 1 86.31 124 GLN B C 1
ATOM 2599 O O . GLN B 1 124 ? 13.102 4.484 -10.398 1 86.31 124 GLN B O 1
ATOM 2604 N N . GLN B 1 125 ? 12.148 5.469 -8.633 1 86.81 125 GLN B N 1
ATOM 2605 C CA . GLN B 1 125 ? 12.516 4.371 -7.742 1 86.81 125 GLN B CA 1
ATOM 2606 C C . GLN B 1 125 ? 11.812 3.08 -8.141 1 86.81 125 GLN B C 1
ATOM 2608 O O . GLN B 1 125 ? 12.398 1.997 -8.055 1 86.81 125 GLN B O 1
ATOM 2613 N N . TYR B 1 126 ? 10.594 3.174 -8.516 1 90.75 126 TYR B N 1
ATOM 2614 C CA . TYR B 1 126 ? 9.836 2.023 -8.992 1 90.75 126 TYR B CA 1
ATOM 2615 C C . TYR B 1 126 ? 10.492 1.41 -10.227 1 90.75 126 TYR B C 1
ATOM 2617 O O . TYR B 1 126 ? 10.664 0.191 -10.297 1 90.75 126 TYR B O 1
ATOM 2625 N N . LEU B 1 127 ? 10.914 2.266 -11.219 1 90.31 127 LEU B N 1
ATOM 2626 C CA . LEU B 1 127 ? 11.531 1.785 -12.445 1 90.31 127 LEU B CA 1
ATOM 2627 C C . LEU B 1 127 ? 12.867 1.114 -12.156 1 90.31 127 LEU B C 1
ATOM 2629 O O . LEU B 1 127 ? 13.203 0.095 -12.758 1 90.31 127 LEU B O 1
ATOM 2633 N N . PHE B 1 128 ? 13.555 1.692 -11.281 1 87.5 128 PHE B N 1
ATOM 2634 C CA . PHE B 1 128 ? 14.844 1.122 -10.898 1 87.5 128 PHE B CA 1
ATOM 2635 C C . PHE B 1 128 ? 14.656 -0.244 -10.25 1 87.5 128 PHE B C 1
ATOM 2637 O O . PHE B 1 128 ? 15.336 -1.205 -10.602 1 87.5 128 PHE B O 1
ATOM 2644 N N . SER B 1 129 ? 13.758 -0.357 -9.273 1 90.5 129 SER B N 1
ATOM 2645 C CA . SER B 1 129 ? 13.469 -1.626 -8.609 1 90.5 129 SER B CA 1
ATOM 2646 C C . SER B 1 129 ? 12.992 -2.676 -9.609 1 90.5 129 SER B C 1
ATOM 2648 O O . SER B 1 129 ? 13.367 -3.846 -9.516 1 90.5 129 SER B O 1
ATOM 2650 N N . ARG B 1 130 ? 12.188 -2.201 -10.516 1 93.38 130 ARG B N 1
ATOM 2651 C CA . ARG B 1 130 ? 11.688 -3.111 -11.539 1 93.38 130 ARG B CA 1
ATOM 2652 C C . ARG B 1 130 ? 12.836 -3.75 -12.32 1 93.38 130 ARG B C 1
ATOM 2654 O O . ARG B 1 130 ? 12.859 -4.969 -12.508 1 93.38 130 ARG B O 1
ATOM 2661 N N . ARG B 1 131 ? 13.75 -2.939 -12.742 1 92.38 131 ARG B N 1
ATOM 2662 C CA . ARG B 1 131 ? 14.891 -3.439 -13.516 1 92.38 131 ARG B CA 1
ATOM 2663 C C . ARG B 1 131 ? 15.688 -4.461 -12.711 1 92.38 131 ARG B C 1
ATOM 2665 O O . ARG B 1 131 ? 16.078 -5.508 -13.242 1 92.38 131 ARG B O 1
ATOM 2672 N N . MET B 1 132 ? 15.875 -4.184 -11.461 1 91.62 132 MET B N 1
ATOM 2673 C CA . MET B 1 132 ? 16.656 -5.074 -10.602 1 91.62 132 MET B CA 1
ATOM 2674 C C . MET B 1 132 ? 15.938 -6.398 -10.398 1 91.62 132 MET B C 1
ATOM 2676 O O . MET B 1 132 ? 16.547 -7.465 -10.477 1 91.62 132 MET B O 1
ATOM 2680 N N . TRP B 1 133 ? 14.719 -6.344 -10.148 1 95.44 133 TRP B N 1
ATOM 2681 C CA . TRP B 1 133 ? 13.93 -7.555 -9.945 1 95.44 133 TRP B CA 1
ATOM 2682 C C . TRP B 1 133 ? 13.852 -8.375 -11.227 1 95.44 133 TRP B C 1
ATOM 2684 O O . TRP B 1 133 ? 13.938 -9.602 -11.195 1 95.44 133 TRP B O 1
ATOM 2694 N N . GLU B 1 134 ? 13.633 -7.688 -12.32 1 96.88 134 GLU B N 1
ATOM 2695 C CA . GLU B 1 134 ? 13.586 -8.391 -13.602 1 96.88 134 GLU B CA 1
ATOM 2696 C C . GLU B 1 134 ? 14.898 -9.125 -13.875 1 96.88 134 GLU B C 1
ATOM 2698 O O . GLU B 1 134 ? 14.898 -10.25 -14.375 1 96.88 134 GLU B O 1
ATOM 2703 N N . GLU B 1 135 ? 16 -8.461 -13.547 1 95.69 135 GLU B N 1
ATOM 2704 C CA . GLU B 1 135 ? 17.312 -9.086 -13.719 1 95.69 135 GLU B CA 1
ATOM 2705 C C . GLU B 1 135 ? 17.453 -10.32 -12.836 1 95.69 135 GLU B C 1
ATOM 2707 O O . GLU B 1 135 ? 17.953 -11.352 -13.273 1 95.69 135 GLU B O 1
ATOM 2712 N N . LEU B 1 136 ? 17.062 -10.219 -11.602 1 97 136 LEU B N 1
ATOM 2713 C CA . LEU B 1 136 ? 17.141 -11.352 -10.688 1 97 136 LEU B CA 1
ATOM 2714 C C . LEU B 1 136 ? 16.281 -12.508 -11.18 1 97 136 LEU B C 1
ATOM 2716 O O . LEU B 1 136 ? 16.719 -13.656 -11.18 1 97 136 LEU B O 1
ATOM 2720 N N . ILE B 1 137 ? 15.039 -12.234 -11.578 1 98 137 ILE B N 1
ATOM 2721 C CA . ILE B 1 137 ? 14.117 -13.273 -12.031 1 98 137 ILE B CA 1
ATOM 2722 C C . ILE B 1 137 ? 14.68 -13.945 -13.281 1 98 137 ILE B C 1
ATOM 2724 O O . ILE B 1 137 ? 14.664 -15.172 -13.391 1 98 137 ILE B O 1
ATOM 2728 N N . GLN B 1 138 ? 15.195 -13.102 -14.211 1 98.25 138 GLN B N 1
ATOM 2729 C CA . GLN B 1 138 ? 15.805 -13.672 -15.406 1 98.25 138 GLN B CA 1
ATOM 2730 C C . GLN B 1 138 ? 17 -14.555 -15.047 1 98.25 138 GLN B C 1
ATOM 2732 O O . GLN B 1 138 ? 17.172 -15.641 -15.617 1 98.25 138 GLN B O 1
ATOM 2737 N N . TYR B 1 139 ? 17.812 -14.07 -14.133 1 97.81 139 TYR B N 1
ATOM 2738 C CA . TYR B 1 139 ? 18.953 -14.828 -13.625 1 97.81 139 TYR B CA 1
ATOM 2739 C C . TYR B 1 139 ? 18.5 -16.188 -13.102 1 97.81 139 TYR B C 1
ATOM 2741 O O . TYR B 1 139 ? 19.109 -17.219 -13.414 1 97.81 139 TYR B O 1
ATOM 2749 N N . GLY B 1 140 ? 17.469 -16.266 -12.289 1 98.25 140 GLY B N 1
ATOM 2750 C CA . GLY B 1 140 ? 16.938 -17.5 -11.758 1 98.25 140 GLY B CA 1
ATOM 2751 C C . GLY B 1 140 ? 16.359 -18.406 -12.828 1 98.25 140 GLY B C 1
ATOM 2752 O O . GLY B 1 140 ? 16.484 -19.625 -12.758 1 98.25 140 GLY B O 1
ATOM 2753 N N . ILE B 1 141 ? 15.68 -17.797 -13.844 1 98.25 141 ILE B N 1
ATOM 2754 C CA . ILE B 1 141 ? 15.109 -18.547 -14.953 1 98.25 141 ILE B CA 1
ATOM 2755 C C . ILE B 1 141 ? 16.234 -19.203 -15.758 1 98.25 141 ILE B C 1
ATOM 2757 O O . ILE B 1 141 ? 16.172 -20.391 -16.078 1 98.25 141 ILE B O 1
ATOM 2761 N N . ASP B 1 142 ? 17.234 -18.453 -16.062 1 97.81 142 ASP B N 1
ATOM 2762 C CA . ASP B 1 142 ? 18.359 -18.938 -16.859 1 97.81 142 ASP B CA 1
ATOM 2763 C C . ASP B 1 142 ? 19.047 -20.094 -16.156 1 97.81 142 ASP B C 1
ATOM 2765 O O . ASP B 1 142 ? 19.547 -21.031 -16.797 1 97.81 142 ASP B O 1
ATOM 2769 N N . ARG B 1 143 ? 19.047 -20.094 -14.898 1 97.31 143 ARG B N 1
ATOM 2770 C CA . ARG B 1 143 ? 19.719 -21.109 -14.086 1 97.31 143 ARG B CA 1
ATOM 2771 C C . ARG B 1 143 ? 18.766 -22.266 -13.766 1 97.31 143 ARG B C 1
ATOM 2773 O O . ARG B 1 143 ? 19.109 -23.156 -12.992 1 97.31 143 ARG B O 1
ATOM 2780 N N . LYS B 1 144 ? 17.562 -22.172 -14.195 1 97.62 144 LYS B N 1
ATOM 2781 C CA . LYS B 1 144 ? 16.516 -23.172 -14.008 1 97.62 144 LYS B CA 1
ATOM 2782 C C . LYS B 1 144 ? 16.172 -23.344 -12.531 1 97.62 144 LYS B C 1
ATOM 2784 O O . LYS B 1 144 ? 15.844 -24.453 -12.094 1 97.62 144 LYS B O 1
ATOM 2789 N N . GLU B 1 145 ? 16.344 -22.281 -11.82 1 98.19 145 GLU B N 1
ATOM 2790 C CA . GLU B 1 145 ? 15.961 -22.25 -10.406 1 98.19 145 GLU B CA 1
ATOM 2791 C C . GLU B 1 145 ? 14.555 -21.703 -10.227 1 98.19 145 GLU B C 1
ATOM 2793 O O . GLU B 1 145 ? 13.875 -22.031 -9.25 1 98.19 145 GLU B O 1
ATOM 2798 N N . PHE B 1 146 ? 14.195 -20.812 -11.102 1 98.44 146 PHE B N 1
ATOM 2799 C CA . PHE B 1 146 ? 12.883 -20.172 -11.07 1 98.44 146 PHE B CA 1
ATOM 2800 C C . PHE B 1 146 ? 12.016 -20.672 -12.227 1 98.44 146 PHE B C 1
ATOM 2802 O O . PHE B 1 146 ? 12.539 -21.094 -13.266 1 98.44 146 PHE B O 1
ATOM 2809 N N . TYR B 1 147 ? 10.719 -20.656 -12.07 1 97.19 147 TYR B N 1
ATOM 2810 C CA . TYR B 1 147 ? 9.781 -20.906 -13.148 1 97.19 147 TYR B CA 1
ATOM 2811 C C . TYR B 1 147 ? 9.82 -19.781 -14.18 1 97.19 147 TYR B C 1
ATOM 2813 O O . TYR B 1 147 ? 10.227 -18.672 -13.867 1 97.19 147 TYR B O 1
ATOM 2821 N N . GLN B 1 148 ? 9.406 -20.172 -15.438 1 96.94 148 GLN B N 1
ATOM 2822 C CA . GLN B 1 148 ? 9.148 -19.125 -16.438 1 96.94 148 GLN B CA 1
ATOM 2823 C C . GLN B 1 148 ? 7.922 -18.297 -16.062 1 96.94 148 GLN B C 1
ATOM 2825 O O . GLN B 1 148 ? 6.824 -18.844 -15.914 1 96.94 148 GLN B O 1
ATOM 2830 N N . VAL B 1 149 ? 8.172 -17.047 -15.797 1 96.88 149 VAL B N 1
ATOM 2831 C CA . VAL B 1 149 ? 7.078 -16.172 -15.383 1 96.88 149 VAL B CA 1
ATOM 2832 C C . VAL B 1 149 ? 7.156 -14.852 -16.141 1 96.88 149 VAL B C 1
ATOM 2834 O O . VAL B 1 149 ? 8.148 -14.578 -16.828 1 96.88 149 VAL B O 1
ATOM 2837 N N . ASP B 1 150 ? 6.074 -14.086 -16.125 1 97.69 150 ASP B N 1
ATOM 2838 C CA . ASP B 1 150 ? 6.121 -12.68 -16.516 1 97.69 150 ASP B CA 1
ATOM 2839 C C . ASP B 1 150 ? 6.84 -11.844 -15.453 1 97.69 150 ASP B C 1
ATOM 2841 O O . ASP B 1 150 ? 6.25 -11.492 -14.43 1 97.69 150 ASP B O 1
ATOM 2845 N N . LYS B 1 151 ? 8.055 -11.492 -15.727 1 98.25 151 LYS B N 1
ATOM 2846 C CA . LYS B 1 151 ? 8.945 -10.891 -14.742 1 98.25 151 LYS B CA 1
ATOM 2847 C C . LYS B 1 151 ? 8.367 -9.586 -14.203 1 98.25 151 LYS B C 1
ATOM 2849 O O . LYS B 1 151 ? 8.383 -9.344 -12.992 1 98.25 151 LYS B O 1
ATOM 2854 N N . THR B 1 152 ? 7.82 -8.789 -15.086 1 97.94 152 THR B N 1
ATOM 2855 C CA . THR B 1 152 ? 7.301 -7.488 -14.695 1 97.94 152 THR B CA 1
ATOM 2856 C C . THR B 1 152 ? 6.031 -7.641 -13.867 1 97.94 152 THR B C 1
ATOM 2858 O O . THR B 1 152 ? 5.836 -6.926 -12.875 1 97.94 152 THR B O 1
ATOM 2861 N N . ALA B 1 153 ? 5.195 -8.547 -14.234 1 97.94 153 ALA B N 1
ATOM 2862 C CA . ALA B 1 153 ? 3.951 -8.781 -13.508 1 97.94 153 ALA B CA 1
ATOM 2863 C C . ALA B 1 153 ? 4.227 -9.297 -12.102 1 97.94 153 ALA B C 1
ATOM 2865 O O . ALA B 1 153 ? 3.58 -8.875 -11.141 1 97.94 153 ALA B O 1
ATOM 2866 N N . VAL B 1 154 ? 5.184 -10.203 -11.992 1 98.06 154 VAL B N 1
ATOM 2867 C CA . VAL B 1 154 ? 5.547 -10.75 -10.688 1 98.06 154 VAL B CA 1
ATOM 2868 C C . VAL B 1 154 ? 6.16 -9.648 -9.82 1 98.06 154 VAL B C 1
ATOM 2870 O O . VAL B 1 154 ? 5.844 -9.539 -8.633 1 98.06 154 VAL B O 1
ATOM 2873 N N . PHE B 1 155 ? 7 -8.812 -10.438 1 97.69 155 PHE B N 1
ATOM 2874 C CA . PHE B 1 155 ? 7.57 -7.688 -9.695 1 97.69 155 PHE B CA 1
ATOM 2875 C C . PHE B 1 155 ? 6.469 -6.773 -9.172 1 97.69 155 PHE B C 1
ATOM 2877 O O . PHE B 1 155 ? 6.492 -6.379 -8 1 97.69 155 PHE B O 1
ATOM 2884 N N . ASP B 1 156 ? 5.523 -6.406 -10.047 1 98 156 ASP B N 1
ATOM 2885 C CA . ASP B 1 156 ? 4.438 -5.52 -9.633 1 98 156 ASP B CA 1
ATOM 2886 C C . ASP B 1 156 ? 3.693 -6.09 -8.43 1 98 156 ASP B C 1
ATOM 2888 O O . ASP B 1 156 ? 3.389 -5.367 -7.48 1 98 156 ASP B O 1
ATOM 2892 N N . LEU B 1 157 ? 3.412 -7.332 -8.5 1 97.75 157 LEU B N 1
ATOM 2893 C CA . LEU B 1 157 ? 2.725 -8 -7.395 1 97.75 157 LEU B CA 1
ATOM 2894 C C . LEU B 1 157 ? 3.547 -7.918 -6.113 1 97.75 157 LEU B C 1
ATOM 2896 O O . LEU B 1 157 ? 3.008 -7.621 -5.043 1 97.75 157 LEU B O 1
ATOM 2900 N N . ILE B 1 158 ? 4.867 -8.164 -6.195 1 97.56 158 ILE B N 1
ATOM 2901 C CA . ILE B 1 158 ? 5.762 -8.195 -5.043 1 97.56 158 ILE B CA 1
ATOM 2902 C C . ILE B 1 158 ? 5.871 -6.797 -4.438 1 97.56 158 ILE B C 1
ATOM 2904 O O . ILE B 1 158 ? 5.598 -6.602 -3.25 1 97.56 158 ILE B O 1
ATOM 2908 N N . VAL B 1 159 ? 6.16 -5.82 -5.277 1 96.38 159 VAL B N 1
ATOM 2909 C CA . VAL B 1 159 ? 6.531 -4.508 -4.762 1 96.38 159 VAL B CA 1
ATOM 2910 C C . VAL B 1 159 ? 5.309 -3.826 -4.148 1 96.38 159 VAL B C 1
ATOM 2912 O O . VAL B 1 159 ? 5.406 -3.191 -3.096 1 96.38 159 VAL B O 1
ATOM 2915 N N . PHE B 1 160 ? 4.152 -4 -4.777 1 96.56 160 PHE B N 1
ATOM 2916 C CA . PHE B 1 160 ? 2.988 -3.277 -4.281 1 96.56 160 PHE B CA 1
ATOM 2917 C C . PHE B 1 160 ? 2.365 -4.004 -3.092 1 96.56 160 PHE B C 1
ATOM 2919 O O . PHE B 1 160 ? 1.747 -3.375 -2.23 1 96.56 160 PHE B O 1
ATOM 2926 N N . SER B 1 161 ? 2.455 -5.344 -3.002 1 97.44 161 SER B N 1
ATOM 2927 C CA . SER B 1 161 ? 2.033 -6.012 -1.774 1 97.44 161 SER B CA 1
ATOM 2928 C C . SER B 1 161 ? 2.939 -5.645 -0.605 1 97.44 161 SER B C 1
ATOM 2930 O O . SER B 1 161 ? 2.459 -5.363 0.495 1 97.44 161 SER 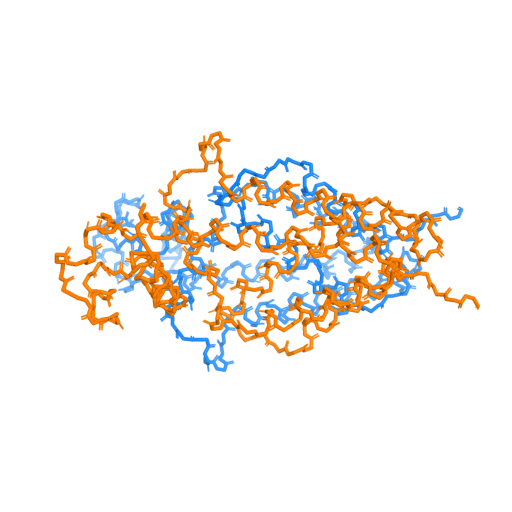B O 1
ATOM 2932 N N . TYR B 1 162 ? 4.219 -5.578 -0.894 1 95.69 162 TYR B N 1
ATOM 2933 C CA . TYR B 1 162 ? 5.207 -5.184 0.104 1 95.69 162 TYR B CA 1
ATOM 2934 C C . TYR B 1 162 ? 4.934 -3.775 0.613 1 95.69 162 TYR B C 1
ATOM 2936 O O . TYR B 1 162 ? 4.844 -3.551 1.822 1 95.69 162 TYR B O 1
ATOM 2944 N N . GLN B 1 163 ? 4.82 -2.887 -0.303 1 92.62 163 GLN B N 1
ATOM 2945 C CA . GLN B 1 163 ? 4.562 -1.499 0.064 1 92.62 163 GLN B CA 1
ATOM 2946 C C . GLN B 1 163 ? 3.197 -1.347 0.725 1 92.62 163 GLN B C 1
ATOM 2948 O O . GLN B 1 163 ? 3.027 -0.532 1.635 1 92.62 163 GLN B O 1
ATOM 2953 N N . GLY B 1 164 ? 2.24 -2.109 0.2 1 93.44 164 GLY B N 1
ATOM 2954 C CA . GLY B 1 164 ? 0.925 -2.096 0.818 1 93.44 164 GLY B CA 1
ATOM 2955 C C . GLY B 1 164 ? 0.951 -2.477 2.285 1 93.44 164 GLY B C 1
ATOM 2956 O O . GLY B 1 164 ? 0.383 -1.775 3.125 1 93.44 164 GLY B O 1
ATOM 2957 N N . VAL B 1 165 ? 1.647 -3.51 2.639 1 94.94 165 VAL B N 1
ATOM 2958 C CA . VAL B 1 165 ? 1.741 -3.957 4.023 1 94.94 165 VAL B CA 1
ATOM 2959 C C . VAL B 1 165 ? 2.463 -2.902 4.859 1 94.94 165 VAL B C 1
ATOM 2961 O O . VAL B 1 165 ? 2.043 -2.592 5.977 1 94.94 165 VAL B O 1
ATOM 2964 N N . ARG B 1 166 ? 3.516 -2.365 4.32 1 90.94 166 ARG B N 1
ATOM 2965 C CA . ARG B 1 166 ? 4.285 -1.362 5.051 1 90.94 166 ARG B CA 1
ATOM 2966 C C . ARG B 1 166 ? 3.426 -0.154 5.398 1 90.94 166 ARG B C 1
ATOM 2968 O O . ARG B 1 166 ? 3.488 0.36 6.516 1 90.94 166 ARG B O 1
ATOM 2975 N N . MET B 1 167 ? 2.666 0.263 4.449 1 88.69 167 MET B N 1
ATOM 2976 C CA . MET B 1 167 ? 1.799 1.413 4.691 1 88.69 167 MET B CA 1
ATOM 2977 C C . MET B 1 167 ? 0.697 1.064 5.684 1 88.69 167 MET B C 1
ATOM 2979 O O . MET B 1 167 ? 0.426 1.83 6.609 1 88.69 167 MET B O 1
ATOM 2983 N N . TYR B 1 168 ? 0.086 -0.06 5.574 1 90.25 168 TYR B N 1
ATOM 2984 C CA . TYR B 1 168 ? -1.029 -0.439 6.434 1 90.25 168 TYR B CA 1
ATOM 2985 C C . TYR B 1 168 ? -0.549 -0.753 7.844 1 90.25 168 TYR B C 1
ATOM 2987 O O . TYR B 1 168 ? -1.31 -0.634 8.805 1 90.25 168 TYR B O 1
ATOM 2995 N N . SER B 1 169 ? 0.708 -1.153 7.945 1 89.94 169 SER B N 1
ATOM 2996 C CA . SER B 1 169 ? 1.256 -1.424 9.273 1 89.94 169 SER B CA 1
ATOM 2997 C C . SER B 1 169 ? 1.243 -0.171 10.141 1 89.94 169 SER B C 1
ATOM 2999 O O . SER B 1 169 ? 1.346 -0.258 11.367 1 89.94 169 SER B O 1
ATOM 3001 N N . ARG B 1 170 ? 1.064 0.939 9.5 1 86.19 170 ARG B N 1
ATOM 3002 C CA . ARG B 1 170 ? 1.04 2.203 10.227 1 86.19 170 ARG B CA 1
ATOM 3003 C C . ARG B 1 170 ? -0.368 2.529 10.719 1 86.19 170 ARG B C 1
ATOM 3005 O O . ARG B 1 170 ? -0.552 3.406 11.562 1 86.19 170 ARG B O 1
ATOM 3012 N N . ILE B 1 171 ? -1.313 1.847 10.125 1 87 171 ILE B N 1
ATOM 3013 C CA . ILE B 1 171 ? -2.672 2.297 10.406 1 87 171 ILE B CA 1
ATOM 3014 C C . ILE B 1 171 ? -3.512 1.121 10.906 1 87 171 ILE B C 1
ATOM 3016 O O . ILE B 1 171 ? -4.664 1.301 11.312 1 87 171 ILE B O 1
ATOM 3020 N N . MET B 1 172 ? -2.945 -0.006 10.906 1 86.75 172 MET B N 1
ATOM 3021 C CA . MET B 1 172 ? -3.557 -1.171 11.539 1 86.75 172 MET B CA 1
ATOM 3022 C C . MET B 1 172 ? -2.492 -2.148 12.023 1 86.75 172 MET B C 1
ATOM 3024 O O . MET B 1 172 ? -1.334 -2.066 11.617 1 86.75 172 MET B O 1
ATOM 3028 N N . THR B 1 173 ? -2.914 -3.043 12.883 1 84.88 173 THR B N 1
ATOM 3029 C CA . THR B 1 173 ? -1.979 -4.059 13.359 1 84.88 173 THR B CA 1
ATOM 3030 C C . THR B 1 173 ? -1.716 -5.102 12.273 1 84.88 173 THR B C 1
ATOM 3032 O O . THR B 1 173 ? -2.652 -5.648 11.688 1 84.88 173 THR B O 1
ATOM 3035 N N . ILE B 1 174 ? -0.456 -5.273 12 1 89.31 174 ILE B N 1
ATOM 3036 C CA . ILE B 1 174 ? -0.026 -6.324 11.078 1 89.31 174 ILE B CA 1
ATOM 3037 C C . ILE B 1 174 ? 0.746 -7.395 11.852 1 89.31 174 ILE B C 1
ATOM 3039 O O . ILE B 1 174 ? 1.793 -7.109 12.438 1 89.31 174 ILE B O 1
ATOM 3043 N N . THR B 1 175 ? 0.142 -8.531 11.906 1 89.94 175 THR B N 1
ATOM 3044 C CA . THR B 1 175 ? 0.827 -9.641 12.562 1 89.94 175 THR B CA 1
ATOM 3045 C C . THR B 1 175 ? 1.879 -10.25 11.633 1 89.94 175 THR B C 1
ATOM 3047 O O . THR B 1 175 ? 1.819 -10.07 10.414 1 89.94 175 THR B O 1
ATOM 3050 N N . GLU B 1 176 ? 2.77 -10.938 12.273 1 93.56 176 GLU B N 1
ATOM 3051 C CA . GLU B 1 176 ? 3.869 -11.539 11.523 1 93.56 176 GLU B CA 1
ATOM 3052 C C . GLU B 1 176 ? 3.354 -12.547 10.5 1 93.56 176 GLU B C 1
ATOM 3054 O O . GLU B 1 176 ? 4.035 -12.844 9.516 1 93.56 176 GLU B O 1
ATOM 3059 N N . ASP B 1 177 ? 2.225 -13.039 10.664 1 95.81 177 ASP B N 1
ATOM 3060 C CA . ASP B 1 177 ? 1.657 -14.047 9.773 1 95.81 177 ASP B CA 1
ATOM 3061 C C . ASP B 1 177 ? 1.43 -13.484 8.375 1 95.81 177 ASP B C 1
ATOM 3063 O O . ASP B 1 177 ? 1.6 -14.188 7.379 1 95.81 177 ASP B O 1
ATOM 3067 N N . ILE B 1 178 ? 1.125 -12.242 8.273 1 96.69 178 ILE B N 1
ATOM 3068 C CA . ILE B 1 178 ? 0.783 -11.641 6.988 1 96.69 178 ILE B CA 1
ATOM 3069 C C . ILE B 1 178 ? 2.029 -11.555 6.113 1 96.69 178 ILE B C 1
ATOM 3071 O O . ILE B 1 178 ? 2.062 -12.117 5.016 1 96.69 178 ILE B O 1
ATOM 3075 N N . PRO B 1 179 ? 3.129 -10.953 6.605 1 97.31 179 PRO B N 1
ATOM 3076 C CA . PRO B 1 179 ? 4.352 -10.953 5.801 1 97.31 179 PRO B CA 1
ATOM 3077 C C . PRO B 1 179 ? 4.832 -12.367 5.461 1 97.31 179 PRO B C 1
ATOM 3079 O O . PRO B 1 179 ? 5.32 -12.609 4.355 1 97.31 179 PRO B O 1
ATOM 3082 N N . LEU B 1 180 ? 4.684 -13.273 6.371 1 97.5 180 LEU B N 1
ATOM 3083 C CA . LEU B 1 180 ? 5.117 -14.648 6.145 1 97.5 180 LEU B CA 1
ATOM 3084 C C . LEU B 1 180 ? 4.32 -15.289 5.02 1 97.5 180 LEU B C 1
ATOM 3086 O O . LEU B 1 180 ? 4.887 -15.961 4.152 1 97.5 180 LEU B O 1
ATOM 3090 N N . ARG B 1 181 ? 3.086 -15.109 5.055 1 97.56 181 ARG B N 1
ATOM 3091 C CA . ARG B 1 181 ? 2.225 -15.672 4.02 1 97.56 181 ARG B CA 1
ATOM 3092 C C . ARG B 1 181 ? 2.547 -15.078 2.654 1 97.56 181 ARG B C 1
ATOM 3094 O O . ARG B 1 181 ? 2.637 -15.805 1.661 1 97.56 181 ARG B O 1
ATOM 3101 N N . ILE B 1 182 ? 2.756 -13.805 2.598 1 98.06 182 ILE B N 1
ATOM 3102 C CA . ILE B 1 182 ? 3.031 -13.109 1.343 1 98.06 182 ILE B CA 1
ATOM 3103 C C . ILE B 1 182 ? 4.359 -13.602 0.767 1 98.06 182 ILE B C 1
ATOM 3105 O O . ILE B 1 182 ? 4.434 -13.984 -0.403 1 98.06 182 ILE B O 1
ATOM 3109 N N . THR B 1 183 ? 5.383 -13.633 1.64 1 97.75 183 THR B N 1
ATOM 3110 C CA . THR B 1 183 ? 6.699 -14.023 1.146 1 97.75 183 THR B CA 1
ATOM 3111 C C . THR B 1 183 ? 6.711 -15.492 0.752 1 97.75 183 THR B C 1
ATOM 3113 O O . THR B 1 183 ? 7.379 -15.883 -0.212 1 97.75 183 THR B O 1
ATOM 3116 N N . SER B 1 184 ? 5.98 -16.328 1.487 1 97.12 184 SER B N 1
ATOM 3117 C CA . SER B 1 184 ? 5.863 -17.75 1.131 1 97.12 184 SER B CA 1
ATOM 3118 C C . SER B 1 184 ? 5.191 -17.922 -0.226 1 97.12 184 SER B C 1
ATOM 3120 O O . SER B 1 184 ? 5.598 -18.766 -1.023 1 97.12 184 SER B O 1
ATOM 3122 N N . GLN B 1 185 ? 4.215 -17.125 -0.448 1 97.12 185 GLN B N 1
ATOM 3123 C CA . GLN B 1 185 ? 3.502 -17.219 -1.719 1 97.12 185 GLN B CA 1
ATOM 3124 C C . GLN B 1 185 ? 4.379 -16.75 -2.875 1 97.12 185 GLN B C 1
ATOM 3126 O O . GLN B 1 185 ? 4.312 -17.297 -3.977 1 97.12 185 GLN B O 1
ATOM 3131 N N . ILE B 1 186 ? 5.168 -15.703 -2.682 1 97.75 186 ILE B N 1
ATOM 3132 C CA . ILE B 1 186 ? 6.102 -15.227 -3.693 1 97.75 186 ILE B CA 1
ATOM 3133 C C . ILE B 1 186 ? 7.098 -16.328 -4.039 1 97.75 186 ILE B C 1
ATOM 3135 O O . ILE B 1 186 ? 7.387 -16.562 -5.215 1 97.75 186 ILE B O 1
ATOM 3139 N N . ARG B 1 187 ? 7.582 -16.938 -2.988 1 97.31 187 ARG B N 1
ATOM 3140 C CA . ARG B 1 187 ? 8.508 -18.047 -3.205 1 97.31 187 ARG B CA 1
ATOM 3141 C C . ARG B 1 187 ? 7.867 -19.141 -4.051 1 97.31 187 ARG B C 1
ATOM 3143 O O . ARG B 1 187 ? 8.5 -19.688 -4.949 1 97.31 187 ARG B O 1
ATOM 3150 N N . LYS B 1 188 ? 6.613 -19.469 -3.793 1 95.75 188 LYS B N 1
ATOM 3151 C CA . LYS B 1 188 ? 5.891 -20.5 -4.531 1 95.75 188 LYS B CA 1
ATOM 3152 C C . LYS B 1 188 ? 5.723 -20.125 -5.996 1 95.75 188 LYS B C 1
ATOM 3154 O O . LYS B 1 188 ? 5.723 -20.984 -6.879 1 95.75 188 LYS B O 1
ATOM 3159 N N . ILE B 1 189 ? 5.594 -18.844 -6.266 1 96.25 189 ILE B N 1
ATOM 3160 C CA . ILE B 1 189 ? 5.406 -18.344 -7.621 1 96.25 189 ILE B CA 1
ATOM 3161 C C . ILE B 1 189 ? 6.715 -18.469 -8.406 1 96.25 189 ILE B C 1
ATOM 3163 O O . ILE B 1 189 ? 6.703 -18.797 -9.594 1 96.25 189 ILE B O 1
ATOM 3167 N N . LEU B 1 190 ? 7.832 -18.297 -7.723 1 97.94 190 LEU B N 1
ATOM 3168 C CA . LEU B 1 190 ? 9.086 -18.125 -8.453 1 97.94 190 LEU B CA 1
ATOM 3169 C C . LEU B 1 190 ? 9.914 -19.406 -8.406 1 97.94 190 LEU B C 1
ATOM 3171 O O . LEU B 1 190 ? 10.461 -19.828 -9.43 1 97.94 190 LEU B O 1
ATOM 3175 N N . VAL B 1 191 ? 10.008 -20.031 -7.254 1 98.12 191 VAL B N 1
ATOM 3176 C CA . VAL B 1 191 ? 11.023 -21.047 -7.023 1 98.12 191 VAL B CA 1
ATOM 3177 C C . VAL B 1 191 ? 10.516 -22.406 -7.508 1 98.12 191 VAL B C 1
ATOM 3179 O O . VAL B 1 191 ? 9.438 -22.859 -7.105 1 98.12 191 VAL B O 1
ATOM 3182 N N . ARG B 1 192 ? 11.266 -23.062 -8.305 1 94.94 192 ARG B N 1
ATOM 3183 C CA . ARG B 1 192 ? 10.945 -24.406 -8.773 1 94.94 192 ARG B CA 1
ATOM 3184 C C . ARG B 1 192 ? 11.102 -25.422 -7.652 1 94.94 192 ARG B C 1
ATOM 3186 O O . ARG B 1 192 ? 12.023 -25.328 -6.844 1 94.94 192 ARG B O 1
ATOM 3193 N N . ARG B 1 193 ? 10.086 -26.281 -7.52 1 81.31 193 ARG B N 1
ATOM 3194 C CA . ARG B 1 193 ? 10.203 -27.375 -6.551 1 81.31 193 ARG B CA 1
ATOM 3195 C C . ARG B 1 193 ? 11.18 -28.438 -7.035 1 81.31 193 ARG B C 1
ATOM 3197 O O . ARG B 1 193 ? 11.258 -28.719 -8.234 1 81.31 193 ARG B O 1
ATOM 3204 N N . GLU B 1 194 ? 12.352 -28.578 -6.43 1 62.06 194 GLU B N 1
ATOM 3205 C CA . GLU B 1 194 ? 13.203 -29.719 -6.793 1 62.06 194 GLU B CA 1
ATOM 3206 C C . GLU B 1 194 ? 12.383 -30.984 -6.969 1 62.06 194 GLU B C 1
ATOM 3208 O O . GLU B 1 194 ? 11.516 -31.297 -6.148 1 62.06 194 GLU B O 1
ATOM 3213 N N . GLY B 1 195 ? 11.969 -31.297 -8.18 1 43.78 195 GLY B N 1
ATOM 3214 C CA . GLY B 1 195 ? 11.555 -32.688 -8.383 1 43.78 195 GLY B CA 1
ATOM 3215 C C . GLY B 1 195 ? 12.352 -33.656 -7.566 1 43.78 195 GLY B C 1
ATOM 3216 O O . GLY B 1 195 ? 13.469 -33.375 -7.133 1 43.78 195 GLY B O 1
#

Secondary structure (DSSP, 8-state):
--HHHHHHHHHHHHHHHHHHHHH-STT--HHHHHHHHT--HHHHHTT-S-HHHHHHHHHHHHHHHHHHHHHHHHHTT--HHHHHHHHHHHHHHHHH-GGG--HHHHHHHHHTS-S--TT-HHHHHHHHHHHHHHHHHHHHHHTTSB----HHHHHHHHHHHHHHHHHHTTTS---THHHHHHHHHHHHHHB----/--HHHHHHHHHHHHHHHHHHHHH-STT--HHHHHHHHT--HHHHHTT-S-HHHHHHHHHHHHHHHHHHHHHHHHHTT--HHHHHHHHHHHHHHHHH-GGG--HHHHHHHHHTS-S--TT-HHHHHHHHHHHHHHHHHHHHHHTTSB----HHHHHHHHHHHHHHHHHHTTTS---THHHHHHHHHHHHHHB----

pLDDT: mean 89.92, std 10.97, range [43.69, 98.44]

InterPro domains:
  IPR001647 DNA-binding HTH domain, TetR-type [PF00440] (15-58)
  IPR001647 DNA-binding HTH domain, TetR-type [PS50977] (6-66)
  IPR009057 Homedomain-like superfamily [SSF46689] (1-71)
  IPR036271 Tetracyclin repressor-like, C-terminal domain superfamily [SSF48498] (79-172)

Radius of gyration: 23.03 Å; Cα contacts (8 Å, |Δi|>4): 443; chains: 2; bounding box: 72×62×40 Å

Solvent-accessible surface area (backbone atoms only — not comparable to full-atom values): 20843 Å² total; per-residue (Å²): 130,55,71,67,54,52,52,50,50,50,50,46,47,54,48,41,48,54,47,27,25,71,60,18,42,86,70,55,47,66,65,55,44,24,66,69,64,69,44,50,71,69,62,47,49,74,77,39,88,43,58,66,60,50,49,51,50,50,50,50,52,56,56,61,64,67,65,62,56,60,60,56,42,51,74,72,62,53,53,48,65,58,55,49,52,54,51,45,51,50,50,38,53,51,33,60,40,27,69,75,33,48,50,60,16,51,48,50,57,31,52,73,63,61,44,79,53,94,78,44,66,65,50,52,48,50,54,51,51,47,54,52,47,36,48,49,49,49,53,13,35,76,68,66,46,24,47,92,68,62,47,65,28,54,43,50,37,50,54,24,19,50,51,19,40,33,47,43,28,47,46,23,83,60,58,72,63,57,45,50,31,36,46,51,46,52,43,64,69,36,47,53,76,81,124,131,54,72,66,55,51,53,51,50,50,50,48,48,55,47,41,48,53,46,26,25,70,59,17,42,86,69,56,46,65,65,57,43,23,65,71,66,69,43,50,69,68,61,46,49,74,76,40,90,44,61,66,59,51,48,52,52,51,51,51,52,56,56,61,62,66,64,62,57,60,60,56,43,50,73,71,63,52,54,47,64,59,54,49,52,53,52,45,52,51,48,38,55,50,33,60,39,26,66,75,32,48,50,60,16,52,49,52,58,30,51,73,63,58,48,79,54,90,79,46,65,64,49,51,48,50,54,52,51,45,52,52,48,34,50,48,49,50,52,13,35,76,68,67,46,24,48,93,67,62,48,65,27,54,43,51,37,50,53,23,20,51,51,19,40,33,49,42,28,46,45,25,84,59,58,71,64,56,46,49,30,34,46,50,47,52,45,64,68,37,46,53,74,81,124

Foldseek 3Di:
DDPVLVVLLVLLLVQLLLVCLAPAQPPDWLVNSCVRSVHDSVRSCVNPVTSLVSVVVNLVVVLVVVQPPQVVCVVVPDALLVVLVVVLVVLLVLLQPLSSDSLRNVCVSQVPVDPPDPPDVVVVSVVSQLVSQLVSLVSNVVVVFWDDDDSNVLSVLLVCLSSVSSNVVNVDPDDSVSSVVSSVVSCVRIGDDPD/DDPVLVVLLVLLLVQLLLVCLAPAQPPDWLVNSCVRSVHDSVRSCVNPVTSLVSVVVNLVVVLVVVQPPQVVCVVVPDALLVVLVVVLVVLLVLLQPLSSDSLRNVCVSQVPVDPPDPCPVVVVSLVSQLVSQLVSLVSNVVVVFWDDDDSNVLSVLLVCLSSVSSNVVNVDPDDSVSSVVSSVVSCVRIGDDPD